Protein 3S30 (pdb70)

B-factor: mean 63.99, std 13.64, range [37.85, 126.85]

Structure (mmCIF, N/CA/C/O backbone):
data_3S30
#
_entry.id   3S30
#
_cell.length_a   146.745
_cell.length_b   146.745
_cell.length_c   91.510
_cell.angle_alpha   90.000
_cell.angle_beta   90.000
_cell.angle_gamma   120.000
#
_symmetry.space_group_name_H-M   'P 65'
#
loop_
_entity.id
_entity.type
_entity.pdbx_description
1 polymer 'Hypothetical glycoside hydrolase'
2 non-polymer 'SODIUM ION'
3 water water
#
loop_
_atom_site.group_PDB
_atom_site.id
_atom_site.type_symbol
_atom_site.label_atom_id
_atom_site.label_alt_id
_atom_site.label_comp_id
_atom_site.label_asym_id
_atom_site.label_entity_id
_atom_site.label_seq_id
_atom_site.pdbx_PDB_ins_code
_atom_site.Cartn_x
_atom_site.Cartn_y
_atom_site.Cartn_z
_atom_site.occupancy
_atom_site.B_iso_or_equiv
_atom_site.auth_seq_id
_atom_site.auth_comp_id
_atom_site.auth_asym_id
_atom_site.auth_atom_id
_atom_site.pdbx_PDB_model_num
ATOM 1 N N . THR A 1 97 ? 4.406 62.000 -6.969 1.00 120.78 125 THR A N 1
ATOM 2 C CA . THR A 1 97 ? 5.260 61.114 -6.125 1.00 114.11 125 THR A CA 1
ATOM 3 C C . THR A 1 97 ? 4.417 60.261 -5.182 1.00 107.59 125 THR A C 1
ATOM 4 O O . THR A 1 97 ? 3.905 60.761 -4.179 1.00 106.23 125 THR A O 1
ATOM 8 N N . LYS A 1 98 ? 4.270 58.980 -5.511 1.00 104.07 126 LYS A N 1
ATOM 9 C CA . LYS A 1 98 ? 3.633 58.017 -4.610 1.00 98.08 126 LYS A CA 1
ATOM 10 C C . LYS A 1 98 ? 4.690 57.128 -3.957 1.00 91.62 126 LYS A C 1
ATOM 11 O O . LYS A 1 98 ? 5.638 56.684 -4.614 1.00 91.02 126 LYS A O 1
ATOM 17 N N . SER A 1 99 ? 4.522 56.884 -2.659 1.00 86.33 127 SER A N 1
ATOM 18 C CA . SER A 1 99 ? 5.388 55.976 -1.922 1.00 80.22 127 SER A CA 1
ATOM 19 C C . SER A 1 99 ? 5.000 54.539 -2.213 1.00 75.76 127 SER A C 1
ATOM 20 O O . SER A 1 99 ? 3.831 54.244 -2.451 1.00 74.42 127 SER A O 1
ATOM 23 N N . ILE A 1 100 ? 5.989 53.650 -2.207 1.00 73.21 128 ILE A N 1
ATOM 24 C CA . ILE A 1 100 ? 5.720 52.215 -2.077 1.00 69.83 128 ILE A CA 1
ATOM 25 C C . ILE A 1 100 ? 5.092 51.954 -0.699 1.00 66.53 128 ILE A C 1
ATOM 26 O O . ILE A 1 100 ? 5.191 52.803 0.196 1.00 66.87 128 ILE A O 1
ATOM 31 N N . PRO A 1 101 ? 4.435 50.795 -0.521 1.00 63.73 129 PRO A N 1
ATOM 32 C CA . PRO A 1 101 ? 3.981 50.448 0.819 1.00 60.88 129 PRO A CA 1
ATOM 33 C C . PRO A 1 101 ? 5.151 50.218 1.764 1.00 58.92 129 PRO A C 1
ATOM 34 O O . PRO A 1 101 ? 6.268 49.923 1.311 1.00 58.13 129 PRO A O 1
ATOM 38 N N . THR A 1 102 ? 4.894 50.373 3.061 1.00 57.63 130 THR A N 1
ATOM 39 C CA . THR A 1 102 ? 5.909 50.136 4.087 1.00 56.44 130 THR A CA 1
ATOM 40 C C . THR A 1 102 ? 5.618 48.904 4.933 1.00 55.32 130 THR A C 1
ATOM 41 O O . THR A 1 102 ? 6.434 48.531 5.786 1.00 56.01 130 THR A O 1
ATOM 45 N N . VAL A 1 103 ? 4.473 48.275 4.677 1.00 55.03 131 VAL A N 1
ATOM 46 C CA . VAL A 1 103 ? 4.050 47.044 5.349 1.00 55.70 131 VAL A CA 1
ATOM 47 C C . VAL A 1 103 ? 4.015 45.938 4.294 1.00 54.82 131 VAL A C 1
ATOM 48 O O . VAL A 1 103 ? 3.425 46.124 3.233 1.00 57.95 131 VAL A O 1
ATOM 52 N N . PHE A 1 104 ? 4.657 44.808 4.571 1.00 53.00 132 PHE A N 1
ATOM 53 C CA . PHE A 1 104 ? 4.799 43.737 3.581 1.00 52.77 132 PHE A CA 1
ATOM 54 C C . PHE A 1 104 ? 4.225 42.440 4.149 1.00 52.85 132 PHE A C 1
ATOM 55 O O . PHE A 1 104 ? 4.638 41.970 5.225 1.00 51.45 132 PHE A O 1
ATOM 63 N N . ASN A 1 105 ? 3.262 41.880 3.413 1.00 52.06 133 ASN A N 1
ATOM 64 C CA . ASN A 1 105 ? 2.470 40.746 3.870 1.00 51.90 133 ASN A CA 1
ATOM 65 C C . ASN A 1 105 ? 2.794 39.432 3.176 1.00 52.22 133 ASN A C 1
ATOM 66 O O . ASN A 1 105 ? 2.471 38.371 3.700 1.00 54.01 133 ASN A O 1
ATOM 71 N N . PHE A 1 106 ? 3.417 39.490 2.003 1.00 52.49 134 PHE A N 1
ATOM 72 C CA . PH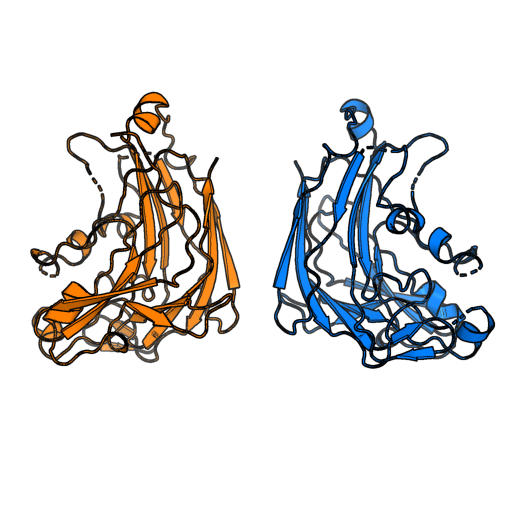E A 1 106 ? 3.776 38.288 1.247 1.00 51.88 134 PHE A CA 1
ATOM 73 C C . PHE A 1 106 ? 2.563 37.425 0.856 1.00 52.41 134 PHE A C 1
ATOM 74 O O . PHE A 1 106 ? 2.662 36.192 0.812 1.00 52.46 134 PHE A O 1
ATOM 82 N N . GLU A 1 107 ? 1.429 38.072 0.572 1.00 53.00 135 GLU A N 1
ATOM 83 C CA . GLU A 1 107 ? 0.176 37.360 0.231 1.00 56.32 135 GLU A CA 1
ATOM 84 C C . GLU A 1 107 ? 0.049 37.061 -1.245 1.00 56.12 135 GLU A C 1
ATOM 85 O O . GLU A 1 107 ? -0.623 36.109 -1.630 1.00 57.70 135 GLU A O 1
ATOM 91 N N . ASN A 1 108 ? 0.662 37.915 -2.057 1.00 56.43 136 ASN A N 1
ATOM 92 C CA . ASN A 1 108 ? 0.351 38.033 -3.464 1.00 56.19 136 ASN A CA 1
ATOM 93 C C . ASN A 1 108 ? 1.513 37.567 -4.320 1.00 55.41 136 ASN A C 1
ATOM 94 O O . ASN A 1 108 ? 2.667 37.924 -4.068 1.00 53.67 136 ASN A O 1
ATOM 99 N N . VAL A 1 109 ? 1.196 36.778 -5.342 1.00 55.67 137 VAL A N 1
ATOM 100 C CA . VAL A 1 109 ? 2.168 36.381 -6.346 1.00 55.56 137 VAL A CA 1
ATOM 101 C C . VAL A 1 109 ? 1.522 36.399 -7.715 1.00 57.48 137 VAL A C 1
ATOM 102 O O . VAL A 1 109 ? 0.301 36.257 -7.839 1.00 59.08 137 VAL A O 1
ATOM 106 N N . LYS A 1 110 ? 2.355 36.607 -8.731 1.00 57.77 138 LYS A N 1
ATOM 107 C CA . LYS A 1 110 ? 1.997 36.325 -10.111 1.00 58.79 138 LYS A CA 1
ATOM 108 C C . LYS A 1 110 ? 2.980 35.292 -10.643 1.00 58.61 138 LYS A C 1
ATOM 109 O O . LYS A 1 110 ? 4.105 35.196 -10.147 1.00 58.82 138 LYS A O 1
ATOM 115 N N . THR A 1 111 ? 2.547 34.508 -11.630 1.00 58.30 139 THR A N 1
ATOM 116 C CA . THR A 1 111 ? 3.356 33.425 -12.192 1.00 56.62 139 THR A CA 1
ATOM 117 C C . THR A 1 111 ? 3.936 33.854 -13.533 1.00 59.83 139 THR A C 1
ATOM 118 O O . THR A 1 111 ? 3.214 34.352 -14.404 1.00 63.13 139 THR A O 1
ATOM 122 N N . VAL A 1 112 ? 5.241 33.642 -13.682 1.00 60.25 140 VAL A N 1
ATOM 123 C CA . VAL A 1 112 ? 6.029 34.147 -14.800 1.00 64.40 140 VAL A CA 1
ATOM 124 C C . VAL A 1 112 ? 6.798 32.997 -15.450 1.00 65.37 140 VAL A C 1
ATOM 125 O O . VAL A 1 112 ? 7.437 32.213 -14.742 1.00 60.43 140 VAL A O 1
ATOM 129 N N . PRO A 1 113 ? 6.740 32.892 -16.800 1.00 59.78 141 PRO A N 1
ATOM 130 C CA . PRO A 1 113 ? 7.465 31.836 -17.513 1.00 61.79 141 PRO A CA 1
ATOM 131 C C . PRO A 1 113 ? 8.886 32.241 -17.872 1.00 61.66 141 PRO A C 1
ATOM 132 O O . PRO A 1 113 ? 9.135 33.413 -18.150 1.00 61.84 141 PRO A O 1
ATOM 136 N N . TYR A 1 114 ? 9.802 31.272 -17.873 1.00 62.09 142 TYR A N 1
ATOM 137 C CA . TYR A 1 114 ? 11.134 31.460 -18.447 1.00 62.02 142 TYR A CA 1
ATOM 138 C C . TYR A 1 114 ? 11.829 30.121 -18.640 1.00 63.74 142 TYR A C 1
ATOM 139 O O . TYR A 1 114 ? 11.776 29.264 -17.757 1.00 64.35 142 TYR A O 1
ATOM 148 N N . ASN A 1 115 ? 12.478 29.954 -19.791 1.00 64.36 143 ASN A N 1
ATOM 149 C CA . ASN A 1 115 ? 13.269 28.775 -20.092 1.00 65.71 143 ASN A CA 1
ATOM 150 C C . ASN A 1 115 ? 12.518 27.479 -19.780 1.00 67.93 143 ASN A C 1
ATOM 151 O O . ASN A 1 115 ? 13.071 26.542 -19.189 1.00 69.64 143 ASN A O 1
ATOM 156 N N . LYS A 1 116 ? 11.247 27.453 -20.167 1.00 69.32 144 LYS A N 1
ATOM 157 C CA . LYS A 1 116 ? 10.364 26.300 -19.967 1.00 71.26 144 LYS A CA 1
ATOM 158 C C . LYS A 1 116 ? 10.092 26.007 -18.479 1.00 67.43 144 LYS A C 1
ATOM 159 O O . LYS A 1 116 ? 9.686 24.907 -18.117 1.00 68.67 144 LYS A O 1
ATOM 165 N N . ASN A 1 117 ? 10.296 27.022 -17.641 1.00 64.49 145 ASN A N 1
ATOM 166 C CA . ASN A 1 117 ? 9.939 26.993 -16.225 1.00 62.13 145 ASN A CA 1
ATOM 167 C C . ASN A 1 117 ? 8.911 28.077 -15.947 1.00 60.54 145 ASN A C 1
ATOM 168 O O . ASN A 1 117 ? 8.733 28.984 -16.760 1.00 60.09 145 ASN A O 1
ATOM 173 N N . GLU A 1 118 ? 8.257 27.973 -14.789 1.00 59.70 146 GLU A N 1
ATOM 174 C CA . GLU A 1 118 ? 7.393 29.023 -14.261 1.00 59.80 146 GLU A CA 1
ATOM 175 C C . GLU A 1 118 ? 7.730 29.291 -12.789 1.00 57.29 146 GLU A C 1
ATOM 176 O O . GLU A 1 118 ? 7.945 28.356 -12.033 1.00 57.00 146 GLU A O 1
ATOM 182 N N . TYR A 1 119 ? 7.772 30.564 -12.390 1.00 55.96 147 TYR A N 1
ATOM 183 C CA . TYR A 1 119 ? 8.078 30.938 -11.001 1.00 53.86 147 TYR A CA 1
ATOM 184 C C . TYR A 1 119 ? 7.222 32.109 -10.505 1.00 53.12 147 TYR A C 1
ATOM 185 O O . TYR A 1 119 ? 6.513 32.737 -11.288 1.00 54.20 147 TYR A O 1
ATOM 194 N N . TYR A 1 120 ? 7.274 32.391 -9.202 1.00 51.52 148 TYR A N 1
ATOM 195 C CA . TYR A 1 120 ? 6.517 33.519 -8.622 1.00 50.15 148 TYR A CA 1
ATOM 196 C C . TYR A 1 120 ? 7.309 34.832 -8.525 1.00 49.52 148 TYR A C 1
ATOM 197 O O . TYR A 1 120 ? 8.500 34.835 -8.203 1.00 48.00 148 TYR A O 1
ATOM 206 N N . VAL A 1 121 ? 6.632 35.940 -8.832 1.00 51.09 149 VAL A N 1
ATOM 207 C CA . VAL A 1 121 ? 7.105 37.283 -8.496 1.00 50.70 149 VAL A CA 1
ATOM 208 C C . VAL A 1 121 ? 6.126 37.800 -7.455 1.00 49.35 149 VAL A C 1
ATOM 209 O O . VAL A 1 121 ? 4.920 37.810 -7.693 1.00 50.50 149 VAL A O 1
ATOM 213 N N . LEU A 1 122 ? 6.636 38.185 -6.290 1.00 47.57 150 LEU A N 1
ATOM 214 C CA . LEU A 1 122 ? 5.790 38.664 -5.210 1.00 47.92 150 LEU A CA 1
ATOM 215 C C . LEU A 1 122 ? 5.627 40.168 -5.368 1.00 49.55 150 LEU A C 1
ATOM 216 O O . LEU A 1 122 ? 6.564 40.862 -5.771 1.00 50.22 150 LEU A O 1
ATOM 221 N N . TYR A 1 123 ? 4.433 40.662 -5.052 1.00 50.04 151 TYR A N 1
ATOM 222 C CA . TYR A 1 123 ? 4.176 42.090 -5.053 1.00 50.95 151 TYR A CA 1
ATOM 223 C C . TYR A 1 123 ? 3.295 42.524 -3.878 1.00 51.75 151 TYR A C 1
ATOM 224 O O . TYR A 1 123 ? 2.582 41.719 -3.294 1.00 50.70 151 TYR A O 1
ATOM 233 N N . GLU A 1 124 ? 3.354 43.810 -3.556 1.00 54.19 152 GLU A N 1
ATOM 234 C CA . GLU A 1 124 ? 2.536 44.405 -2.494 1.00 55.93 152 GLU A CA 1
ATOM 235 C C . GLU A 1 124 ? 1.858 45.665 -3.029 1.00 56.96 152 GLU A C 1
ATOM 236 O O . GLU A 1 124 ? 2.534 46.617 -3.420 1.00 56.72 152 GLU A O 1
ATOM 242 N N . ALA A 1 125 ? 0.527 45.661 -3.044 1.00 58.69 153 ALA A N 1
ATOM 243 C CA . ALA A 1 125 ? -0.271 46.806 -3.500 1.00 60.53 153 ALA A CA 1
ATOM 244 C C . ALA A 1 125 ? -1.144 47.313 -2.360 1.00 63.68 153 ALA A C 1
ATOM 245 O O . ALA A 1 125 ? -1.788 46.519 -1.674 1.00 65.03 153 ALA A O 1
ATOM 247 N N . ALA A 1 126 ? -1.164 48.629 -2.158 1.00 66.86 154 ALA A N 1
ATOM 248 C CA . ALA A 1 126 ? -2.091 49.257 -1.212 1.00 70.43 154 ALA A CA 1
ATOM 249 C C . ALA A 1 126 ? -2.683 50.525 -1.813 1.00 73.64 154 ALA A C 1
ATOM 250 O O . ALA A 1 126 ? -2.055 51.177 -2.660 1.00 72.36 154 ALA A O 1
ATOM 252 N N . SER A 1 127 ? -3.895 50.862 -1.368 1.00 77.02 155 SER A N 1
ATOM 253 C CA . SER A 1 127 ? -4.631 52.017 -1.890 1.00 80.16 155 SER A CA 1
ATOM 254 C C . SER A 1 127 ? -3.873 53.305 -1.590 1.00 79.92 155 SER A C 1
ATOM 255 O O . SER A 1 127 ? -3.563 53.589 -0.432 1.00 78.48 155 SER A O 1
ATOM 258 N N . GLY A 1 128 ? -3.565 54.058 -2.643 1.00 80.13 156 GLY A N 1
ATOM 259 C CA . GLY A 1 128 ? -2.842 55.320 -2.523 1.00 82.62 156 GLY A CA 1
ATOM 260 C C . GLY A 1 128 ? -1.339 55.159 -2.475 1.00 81.31 156 GLY A C 1
ATOM 261 O O . GLY A 1 128 ? -0.629 56.096 -2.105 1.00 84.33 156 GLY A O 1
ATOM 262 N N . TYR A 1 129 ? -0.859 53.970 -2.847 1.00 77.74 157 TYR A N 1
ATOM 263 C CA . TYR A 1 129 ? 0.561 53.653 -2.870 1.00 75.05 157 TYR A CA 1
ATOM 264 C C . TYR A 1 129 ? 0.918 53.049 -4.229 1.00 71.83 157 TYR A C 1
ATOM 265 O O . TYR A 1 129 ? 0.070 52.449 -4.885 1.00 71.07 157 TYR A O 1
ATOM 274 N N . SER A 1 130 ? 2.168 53.211 -4.652 1.00 69.79 158 SER A N 1
ATOM 275 C CA . SER A 1 130 ? 2.660 52.539 -5.856 1.00 67.85 158 SER A CA 1
ATOM 276 C C . SER A 1 130 ? 3.010 51.095 -5.522 1.00 64.12 158 SER A C 1
ATOM 277 O O . SER A 1 130 ? 3.663 50.816 -4.523 1.00 62.71 158 SER A O 1
ATOM 280 N N . THR A 1 131 ? 2.587 50.173 -6.374 1.00 63.10 159 THR A N 1
ATOM 281 C CA . THR A 1 131 ? 2.797 48.762 -6.112 1.00 59.29 159 THR A CA 1
ATOM 282 C C . THR A 1 131 ? 4.285 48.431 -6.096 1.00 58.83 159 THR A C 1
ATOM 283 O O . THR A 1 131 ? 5.020 48.757 -7.045 1.00 60.53 159 THR A O 1
ATOM 287 N N . LEU A 1 132 ? 4.716 47.800 -5.007 1.00 56.49 160 LEU A N 1
ATOM 288 C CA . LEU A 1 132 ? 6.042 47.209 -4.917 1.00 56.11 160 LEU A CA 1
ATOM 289 C C . LEU A 1 132 ? 6.021 45.838 -5.570 1.00 54.99 160 LEU A C 1
ATOM 290 O O . LEU A 1 132 ? 5.276 44.963 -5.157 1.00 56.38 160 LEU A O 1
ATOM 295 N N . THR A 1 133 ? 6.826 45.661 -6.607 1.00 56.09 161 THR A N 1
ATOM 296 C CA . THR A 1 133 ? 7.079 44.344 -7.168 1.00 53.76 161 THR A CA 1
ATOM 297 C C . THR A 1 133 ? 8.467 43.906 -6.701 1.00 53.55 161 THR A C 1
ATOM 298 O O . THR A 1 133 ? 9.471 44.468 -7.140 1.00 53.89 161 THR A O 1
ATOM 302 N N . TRP A 1 134 ? 8.505 42.933 -5.790 1.00 52.10 162 TRP A N 1
ATOM 303 C CA . TRP A 1 134 ? 9.762 42.365 -5.301 1.00 52.06 162 TRP A CA 1
ATOM 304 C C . TRP A 1 134 ? 10.546 41.681 -6.428 1.00 52.08 162 TRP A C 1
ATOM 305 O O . TRP A 1 134 ? 9.974 41.210 -7.402 1.00 52.51 162 TRP A O 1
ATOM 316 N N . SER A 1 135 ? 11.859 41.631 -6.258 1.00 52.36 163 SER A N 1
ATOM 317 C CA . SER A 1 135 ? 12.744 40.835 -7.075 1.00 52.13 163 SER A CA 1
ATOM 318 C C . SER A 1 135 ? 13.392 39.713 -6.232 1.00 51.96 163 SER A C 1
ATOM 319 O O . SER A 1 135 ? 13.253 39.656 -4.997 1.00 49.87 163 SER A O 1
ATOM 322 N N . SER A 1 136 ? 14.081 38.820 -6.934 1.00 50.76 164 SER A N 1
ATOM 323 C CA . SER A 1 136 ? 14.754 37.671 -6.355 1.00 48.59 164 SER A CA 1
ATOM 324 C C . SER A 1 136 ? 15.636 37.091 -7.460 1.00 49.72 164 SER A C 1
ATOM 325 O O . SER A 1 136 ? 15.617 37.585 -8.584 1.00 51.60 164 SER A O 1
ATOM 328 N N . GLY A 1 137 ? 16.370 36.023 -7.160 1.00 48.73 165 GLY A N 1
ATOM 329 C CA . GLY A 1 137 ? 17.188 35.378 -8.169 1.00 50.28 165 GLY A CA 1
ATOM 330 C C . GLY A 1 137 ? 16.476 34.274 -8.931 1.00 49.78 165 GLY A C 1
ATOM 331 O O . GLY A 1 137 ? 17.136 33.414 -9.491 1.00 48.82 165 GLY A O 1
ATOM 332 N N . ASN A 1 138 ? 15.140 34.292 -8.945 1.00 50.06 166 ASN A N 1
ATOM 333 C CA . ASN A 1 138 ? 14.355 33.188 -9.517 1.00 50.14 166 ASN A CA 1
ATOM 334 C C . ASN A 1 138 ? 14.599 33.027 -11.008 1.00 51.34 166 ASN A C 1
ATOM 335 O O . ASN A 1 138 ? 14.651 31.906 -11.491 1.00 51.31 166 ASN A O 1
ATOM 340 N N . GLN A 1 139 ? 14.752 34.138 -11.731 1.00 52.06 167 GLN A N 1
ATOM 341 C CA . GLN A 1 139 ? 15.028 34.078 -13.170 1.00 53.21 167 GLN A CA 1
ATOM 342 C C . GLN A 1 139 ? 16.403 33.440 -13.426 1.00 53.99 167 GLN A C 1
ATOM 343 O O . GLN A 1 139 ? 16.590 32.731 -14.422 1.00 55.59 167 GLN A O 1
ATOM 349 N N . GLY A 1 140 ? 17.355 33.694 -12.532 1.00 51.40 168 GLY A N 1
ATOM 350 C CA . GLY A 1 140 ? 18.666 33.069 -12.619 1.00 51.82 168 GLY A CA 1
ATOM 351 C C . GLY A 1 140 ? 18.575 31.558 -12.455 1.00 51.97 168 GLY A C 1
ATOM 352 O O . GLY A 1 140 ? 19.277 30.803 -13.135 1.00 51.34 168 GLY A O 1
ATOM 353 N N . PHE A 1 141 ? 17.695 31.126 -11.559 1.00 50.95 169 PHE A N 1
ATOM 354 C CA . PHE A 1 141 ? 17.495 29.708 -11.290 1.00 53.75 169 PHE A CA 1
ATOM 355 C C . PHE A 1 141 ? 16.829 29.024 -12.496 1.00 56.32 169 PHE A C 1
ATOM 356 O O . PHE A 1 141 ? 17.133 27.868 -12.822 1.00 58.47 169 PHE A O 1
ATOM 364 N N . ALA A 1 142 ? 15.946 29.764 -13.162 1.00 56.30 170 ALA A N 1
ATOM 365 C CA . ALA A 1 142 ? 15.307 29.319 -14.401 1.00 58.12 170 ALA A CA 1
ATOM 366 C C . ALA A 1 142 ? 16.293 28.917 -15.529 1.00 59.16 170 ALA A C 1
ATOM 367 O O . ALA A 1 142 ? 15.954 28.090 -16.384 1.00 60.12 170 ALA A O 1
ATOM 369 N N . LEU A 1 143 ? 17.494 29.499 -15.535 1.00 59.15 171 LEU A N 1
ATOM 370 C CA . LEU A 1 143 ? 18.535 29.132 -16.521 1.00 62.09 171 LEU A CA 1
ATOM 371 C C . LEU A 1 143 ? 19.172 27.760 -16.291 1.00 63.57 171 LEU A C 1
ATOM 372 O O . LEU A 1 143 ? 19.676 27.170 -17.242 1.00 66.71 171 LEU A O 1
ATOM 377 N N . THR A 1 144 ? 19.151 27.265 -15.047 1.00 62.79 172 THR A N 1
ATOM 378 C CA . THR A 1 144 ? 19.903 26.065 -14.657 1.00 65.56 172 THR A CA 1
ATOM 379 C C . THR A 1 144 ? 19.177 24.759 -14.956 1.00 69.13 172 THR A C 1
ATOM 380 O O . THR A 1 144 ? 19.768 23.688 -14.815 1.00 72.85 172 THR A O 1
ATOM 384 N N . GLY A 1 145 ? 17.907 24.834 -15.343 1.00 68.92 173 GLY A N 1
ATOM 385 C CA . GLY A 1 145 ? 17.143 23.636 -15.655 1.00 71.52 173 GLY A CA 1
ATOM 386 C C . GLY A 1 145 ? 15.801 23.933 -16.294 1.00 72.92 173 GLY A C 1
ATOM 387 O O . GLY A 1 145 ? 15.431 25.088 -16.455 1.00 70.83 173 GLY A O 1
ATOM 388 N N . SER A 1 146 ? 15.079 22.876 -16.662 1.00 76.75 174 SER A N 1
ATOM 389 C CA . SER A 1 146 ? 13.716 22.993 -17.182 1.00 78.98 174 SER A CA 1
ATOM 390 C C . SER A 1 146 ? 12.748 22.119 -16.381 1.00 78.27 174 SER A C 1
ATOM 391 O O . SER A 1 146 ? 13.170 21.234 -15.639 1.00 78.38 174 SER A O 1
ATOM 394 N N . GLY A 1 147 ? 11.453 22.391 -16.525 1.00 77.64 175 GLY A N 1
ATOM 395 C CA . GLY A 1 147 ? 10.414 21.655 -15.797 1.00 77.74 175 GLY A CA 1
ATOM 396 C C . GLY A 1 147 ? 10.257 22.015 -14.319 1.00 73.64 175 GLY A C 1
ATOM 397 O O . GLY A 1 147 ? 9.698 21.234 -13.551 1.00 74.62 175 GLY A O 1
ATOM 398 N N . TYR A 1 148 ? 10.738 23.185 -13.909 1.00 69.31 176 TYR A N 1
ATOM 399 C CA . TYR A 1 148 ? 10.510 23.658 -12.541 1.00 66.88 176 TYR A CA 1
ATOM 400 C C . TYR A 1 148 ? 9.133 24.298 -12.440 1.00 66.23 176 TYR A C 1
ATOM 401 O O . TYR A 1 148 ? 8.706 25.018 -13.350 1.00 67.89 176 TYR A O 1
ATOM 410 N N . THR A 1 149 ? 8.441 24.046 -11.336 1.00 64.99 177 THR A N 1
ATOM 411 C CA . THR A 1 149 ? 7.194 24.753 -11.027 1.00 63.92 177 THR A CA 1
ATOM 412 C C . THR A 1 149 ? 7.511 25.783 -9.942 1.00 59.77 177 THR A C 1
ATOM 413 O O . THR A 1 149 ? 8.570 25.711 -9.327 1.00 57.66 177 THR A O 1
ATOM 417 N N . PRO A 1 150 ? 6.603 26.745 -9.705 1.00 58.32 178 PRO A N 1
ATOM 418 C CA . PRO A 1 150 ? 6.884 27.819 -8.731 1.00 55.81 178 PRO A CA 1
ATOM 419 C C . PRO A 1 150 ? 7.419 27.373 -7.361 1.00 54.21 178 PRO A C 1
ATOM 420 O O . PRO A 1 150 ? 8.282 28.016 -6.800 1.00 55.37 178 PRO A O 1
ATOM 424 N N . ASN A 1 151 ? 6.917 26.275 -6.837 1.00 56.48 179 ASN A N 1
ATOM 425 C CA . ASN A 1 151 ? 7.348 25.776 -5.540 1.00 56.85 179 ASN A CA 1
ATOM 426 C C . ASN A 1 151 ? 8.703 25.034 -5.531 1.00 56.74 179 ASN A C 1
ATOM 427 O O . ASN A 1 151 ? 9.248 24.737 -4.464 1.00 55.45 179 ASN A O 1
ATOM 432 N N . ASP A 1 152 ? 9.272 24.796 -6.708 1.00 56.45 180 ASP A N 1
ATOM 433 C CA . ASP A 1 152 ? 10.650 24.317 -6.797 1.00 56.26 180 ASP A CA 1
ATOM 434 C C . ASP A 1 152 ? 11.662 25.441 -6.682 1.00 52.85 180 ASP A C 1
ATOM 435 O O . ASP A 1 152 ? 12.830 25.169 -6.458 1.00 53.64 180 ASP A O 1
ATOM 440 N N . PHE A 1 153 ? 11.239 26.692 -6.856 1.00 50.68 181 PHE A N 1
ATOM 441 C CA . PHE A 1 153 ? 12.203 27.814 -6.885 1.00 51.33 181 PHE A CA 1
ATOM 442 C C . PHE A 1 153 ? 12.771 28.199 -5.519 1.00 49.94 181 PHE A C 1
ATOM 443 O O . PHE A 1 153 ? 12.208 27.841 -4.481 1.00 52.39 181 PHE A O 1
ATOM 451 N N . PRO A 1 154 ? 13.916 28.897 -5.514 1.00 49.61 182 PRO A N 1
ATOM 452 C CA . PRO A 1 154 ? 14.476 29.318 -4.226 1.00 48.87 182 PRO A CA 1
ATOM 453 C C . PRO A 1 154 ? 13.577 30.301 -3.479 1.00 48.54 182 PRO A C 1
ATOM 454 O O . PRO A 1 154 ? 13.554 30.323 -2.230 1.00 49.06 182 PRO A O 1
ATOM 458 N N . THR A 1 155 ? 12.815 31.074 -4.243 1.00 47.96 183 THR A N 1
ATOM 459 C CA . THR A 1 155 ? 11.930 32.090 -3.703 1.00 47.77 183 THR A CA 1
ATOM 460 C C . THR A 1 155 ? 10.479 31.844 -4.107 1.00 48.98 183 THR A C 1
ATOM 461 O O . THR A 1 155 ? 10.145 31.795 -5.294 1.00 49.86 183 THR A O 1
ATOM 465 N N . SER A 1 156 ? 9.632 31.704 -3.092 1.00 49.80 184 SER A N 1
ATOM 466 C CA . SER A 1 156 ? 8.214 31.409 -3.248 1.00 50.69 184 SER A CA 1
ATOM 467 C C . SER A 1 156 ? 7.477 31.919 -2.016 1.00 50.89 184 SER A C 1
ATOM 468 O O . SER A 1 156 ? 8.041 32.702 -1.230 1.00 49.93 184 SER A O 1
ATOM 471 N N . ILE A 1 157 ? 6.219 31.503 -1.872 1.00 51.27 185 ILE A N 1
ATOM 472 C CA . ILE A 1 157 ? 5.433 31.768 -0.662 1.00 52.05 185 ILE A CA 1
ATOM 473 C C . ILE A 1 157 ? 4.871 30.466 -0.102 1.00 53.60 185 ILE A C 1
ATOM 474 O O . ILE A 1 157 ? 4.723 29.475 -0.814 1.00 54.00 185 ILE A O 1
ATOM 479 N N . SER A 1 158 ? 4.546 30.495 1.182 1.00 55.55 186 SER A N 1
ATOM 480 C CA . SER A 1 158 ? 3.942 29.362 1.873 1.00 56.20 186 SER A CA 1
ATOM 481 C C . SER A 1 158 ? 2.606 29.803 2.433 1.00 56.74 186 SER A C 1
ATOM 482 O O . SER A 1 158 ? 2.484 30.942 2.861 1.00 57.09 186 SER A O 1
ATOM 485 N N . PRO A 1 159 ? 1.607 28.898 2.460 1.00 58.51 187 PRO A N 1
ATOM 486 C CA . PRO A 1 159 ? 0.349 29.193 3.163 1.00 59.86 187 PRO A CA 1
ATOM 487 C C . PRO A 1 159 ? 0.431 29.126 4.701 1.00 60.10 187 PRO A C 1
ATOM 488 O O . PRO A 1 159 ? -0.548 29.445 5.380 1.00 59.63 187 PRO A O 1
ATOM 492 N N . ASN A 1 160 ? 1.574 28.710 5.242 1.00 60.43 188 ASN A N 1
ATOM 493 C CA . ASN A 1 160 ? 1.718 28.499 6.691 1.00 62.97 188 ASN A CA 1
ATOM 494 C C . ASN A 1 160 ? 2.359 29.697 7.391 1.00 63.14 188 ASN A C 1
ATOM 495 O O . ASN A 1 160 ? 3.285 29.549 8.199 1.00 62.52 188 ASN A O 1
ATOM 500 N N . GLY A 1 161 ? 1.844 30.882 7.067 1.00 63.37 189 GLY A N 1
ATOM 501 C CA . GLY A 1 161 ? 2.367 32.131 7.587 1.00 62.77 189 GLY A CA 1
ATOM 502 C C . GLY A 1 161 ? 1.786 32.427 8.942 1.00 63.91 189 GLY A C 1
ATOM 503 O O . GLY A 1 161 ? 0.954 31.680 9.433 1.00 65.56 189 GLY A O 1
ATOM 504 N N . ARG A 1 162 ? 2.235 33.521 9.546 1.00 64.94 190 ARG A N 1
ATOM 505 C CA . ARG A 1 162 ? 1.775 33.927 10.869 1.00 68.09 190 ARG A CA 1
ATOM 506 C C . ARG A 1 162 ? 0.369 34.505 10.812 1.00 71.00 190 ARG A C 1
ATOM 507 O O . ARG A 1 162 ? -0.440 34.254 11.702 1.00 73.91 190 ARG A O 1
ATOM 515 N N . THR A 1 163 ? 0.077 35.262 9.757 1.00 72.57 191 THR A N 1
ATOM 516 C CA . THR A 1 163 ? -1.247 35.875 9.573 1.00 74.47 191 THR A CA 1
ATOM 517 C C . THR A 1 163 ? -2.039 35.185 8.438 1.00 74.65 191 THR A C 1
ATOM 518 O O . THR A 1 163 ? -3.198 34.788 8.641 1.00 77.11 191 THR A O 1
ATOM 522 N N . GLY A 1 164 ? -1.402 35.041 7.269 1.00 70.00 192 GLY A N 1
ATOM 523 C CA . GLY A 1 164 ? -1.953 34.290 6.121 1.00 66.61 192 GLY A CA 1
ATOM 524 C C . GLY A 1 164 ? -0.848 33.502 5.421 1.00 63.15 192 GLY A C 1
ATOM 525 O O . GLY A 1 164 ? -0.280 32.584 6.011 1.00 62.87 192 GLY A O 1
ATOM 526 N N . ASN A 1 165 ? -0.531 33.851 4.173 1.00 59.71 193 ASN A N 1
ATOM 527 C CA . ASN A 1 165 ? 0.666 33.323 3.506 1.00 57.31 193 ASN A CA 1
ATOM 528 C C . ASN A 1 165 ? 1.906 34.053 4.011 1.00 55.74 193 ASN A C 1
ATOM 529 O O . ASN A 1 165 ? 1.809 35.177 4.527 1.00 54.92 193 ASN A O 1
ATOM 534 N N . CYS A 1 166 ? 3.074 33.428 3.841 1.00 54.21 194 CYS A N 1
ATOM 535 C CA . CYS A 1 166 ? 4.356 34.058 4.201 1.00 52.45 194 CYS A CA 1
ATOM 536 C C . CYS A 1 166 ? 5.403 33.867 3.112 1.00 49.70 194 CYS A C 1
ATOM 537 O O . CYS A 1 166 ? 5.225 33.074 2.193 1.00 50.10 194 CYS A O 1
ATOM 540 N N . LEU A 1 167 ? 6.491 34.610 3.213 1.00 48.53 195 LEU A N 1
ATOM 541 C CA . LEU A 1 167 ? 7.660 34.373 2.376 1.00 47.99 195 LEU A CA 1
ATOM 542 C C . LEU A 1 167 ? 8.314 33.018 2.713 1.00 48.88 195 LEU A C 1
ATOM 543 O O . LEU A 1 167 ? 8.438 32.646 3.883 1.00 48.59 195 LEU A O 1
ATOM 548 N N . GLN A 1 168 ? 8.705 32.287 1.669 1.00 48.58 196 GLN A N 1
ATOM 549 C CA . GLN A 1 168 ? 9.416 31.023 1.800 1.00 48.82 196 GLN A CA 1
ATOM 550 C C . GLN A 1 168 ? 10.698 31.111 0.975 1.00 49.01 196 GLN A C 1
ATOM 551 O O . GLN A 1 168 ? 10.661 31.070 -0.254 1.00 48.78 196 GLN A O 1
ATOM 557 N N . LEU A 1 169 ? 11.826 31.261 1.659 1.00 48.28 197 LEU A N 1
ATOM 558 C CA . LEU A 1 169 ? 13.113 31.249 1.000 1.00 49.60 197 LEU A CA 1
ATOM 559 C C . LEU A 1 169 ? 13.784 29.895 1.283 1.00 50.23 197 LEU A C 1
ATOM 560 O O . LEU A 1 169 ? 14.036 29.539 2.444 1.00 49.64 197 LEU A O 1
ATOM 565 N N . ILE A 1 170 ? 14.026 29.131 0.218 1.00 49.54 198 ILE A N 1
ATOM 566 C CA . ILE A 1 170 ? 14.717 27.846 0.325 1.00 50.35 198 ILE A CA 1
ATOM 567 C C . ILE A 1 170 ? 15.924 27.834 -0.634 1.00 50.69 198 ILE A C 1
ATOM 568 O O . ILE A 1 170 ? 15.757 27.836 -1.851 1.00 48.67 198 ILE A O 1
ATOM 573 N N . THR A 1 171 ? 17.135 27.868 -0.067 1.00 50.26 199 THR A N 1
ATOM 574 C CA . THR A 1 171 ? 18.360 27.673 -0.835 1.00 49.65 199 THR A CA 1
ATOM 575 C C . THR A 1 171 ? 18.303 26.346 -1.606 1.00 48.71 199 THR A C 1
ATOM 576 O O . THR A 1 171 ? 17.989 25.304 -1.043 1.00 47.81 199 THR A O 1
ATOM 580 N N . ARG A 1 172 ? 18.585 26.404 -2.905 1.00 49.42 200 ARG A N 1
ATOM 581 C CA . ARG A 1 172 ? 18.412 25.250 -3.792 1.00 51.40 200 ARG A CA 1
ATOM 582 C C . ARG A 1 172 ? 19.725 24.811 -4.403 1.00 52.81 200 ARG A C 1
ATOM 583 O O . ARG A 1 172 ? 20.589 25.625 -4.716 1.00 48.88 200 ARG A O 1
ATOM 591 N N . LYS A 1 173 ? 19.851 23.502 -4.584 1.00 57.08 201 LYS A N 1
ATOM 592 C CA . LYS A 1 173 ? 20.850 22.947 -5.488 1.00 59.15 201 LYS A CA 1
ATOM 593 C C . LYS A 1 173 ? 20.383 23.261 -6.914 1.00 58.53 201 LYS A C 1
ATOM 594 O O . LYS A 1 173 ? 19.196 23.131 -7.227 1.00 56.66 201 LYS A O 1
ATOM 600 N N . THR A 1 174 ? 21.303 23.709 -7.764 1.00 58.12 202 THR A N 1
ATOM 601 C CA . THR A 1 174 ? 20.970 23.989 -9.159 1.00 57.52 202 THR A CA 1
ATOM 602 C C . THR A 1 174 ? 20.907 22.715 -10.003 1.00 60.20 202 THR A C 1
ATOM 603 O O . THR A 1 174 ? 21.395 21.652 -9.598 1.00 61.40 202 THR A O 1
ATOM 607 N N . GLY A 1 175 ? 20.278 22.841 -11.168 1.00 73.09 203 GLY A N 1
ATOM 608 C CA . GLY A 1 175 ? 20.198 21.764 -12.145 1.00 77.88 203 GLY A CA 1
ATOM 609 C C . GLY A 1 175 ? 21.522 21.603 -12.857 1.00 75.44 203 GLY A C 1
ATOM 610 O O . GLY A 1 175 ? 22.335 22.521 -12.866 1.00 69.12 203 GLY A O 1
ATOM 611 N N . SER A 1 176 ? 21.720 20.427 -13.455 1.00 82.40 204 SER A N 1
ATOM 612 C CA . SER A 1 176 ? 22.969 20.032 -14.129 1.00 82.24 204 SER A CA 1
ATOM 613 C C . SER A 1 176 ? 23.880 21.174 -14.564 1.00 75.51 204 SER A C 1
ATOM 614 O O . SER A 1 176 ? 25.075 21.185 -14.260 1.00 74.50 204 SER A O 1
ATOM 617 N N . LEU A 1 177 ? 23.317 22.128 -15.289 1.00 73.76 205 LEU A N 1
ATOM 618 C CA . LEU A 1 177 ? 24.123 23.187 -15.882 1.00 72.38 205 LEU A CA 1
ATOM 619 C C . LEU A 1 177 ? 24.723 24.140 -14.852 1.00 68.58 205 LEU A C 1
ATOM 620 O O . LEU A 1 177 ? 25.826 24.634 -15.049 1.00 69.45 205 LEU A O 1
ATOM 625 N N . GLY A 1 178 ? 24.001 24.392 -13.765 1.00 67.81 206 GLY A N 1
ATOM 626 C CA . GLY A 1 178 ? 24.443 25.321 -12.724 1.00 65.81 206 GLY A CA 1
ATOM 627 C C . GLY A 1 178 ? 25.853 25.074 -12.216 1.00 65.94 206 GLY A C 1
ATOM 628 O O . GLY A 1 178 ? 26.655 25.998 -12.165 1.00 67.18 206 GLY A O 1
ATOM 629 N N . THR A 1 179 ? 26.150 23.832 -11.837 1.00 67.02 207 THR A N 1
ATOM 630 C CA . THR A 1 179 ? 27.490 23.445 -11.381 1.00 69.00 207 THR A CA 1
ATOM 631 C C . THR A 1 179 ? 28.555 23.803 -12.409 1.00 69.02 207 THR A C 1
ATOM 632 O O . THR A 1 179 ? 29.537 24.473 -12.106 1.00 69.41 207 THR A O 1
ATOM 636 N N . LEU A 1 180 ? 28.327 23.366 -13.640 1.00 69.93 208 LEU A N 1
ATOM 637 C CA . LEU A 1 180 ? 29.298 23.528 -14.716 1.00 72.20 208 LEU A CA 1
ATOM 638 C C . LEU A 1 180 ? 29.614 24.988 -15.041 1.00 74.17 208 LEU A C 1
ATOM 639 O O . LEU A 1 180 ? 30.716 25.293 -15.516 1.00 78.12 208 LEU A O 1
ATOM 644 N N . VAL A 1 181 ? 28.672 25.888 -14.763 1.00 73.42 209 VAL A N 1
ATOM 645 C CA . VAL A 1 181 ? 28.930 27.333 -14.893 1.00 78.14 209 VAL A CA 1
ATOM 646 C C . VAL A 1 181 ? 29.276 28.001 -13.545 1.00 80.09 209 VAL A C 1
ATOM 647 O O . VAL A 1 181 ? 29.244 29.230 -13.420 1.00 84.62 209 VAL A O 1
ATOM 651 N N . GLY A 1 182 ? 29.650 27.191 -12.555 1.00 77.71 210 GLY A N 1
ATOM 652 C CA . GLY A 1 182 ? 30.054 27.703 -11.250 1.00 80.58 210 GLY A CA 1
ATOM 653 C C . GLY A 1 182 ? 28.911 28.247 -10.408 1.00 78.30 210 GLY A C 1
ATOM 654 O O . GLY A 1 182 ? 29.135 29.061 -9.516 1.00 83.75 210 GLY A O 1
ATOM 663 N N . PRO A 1 184 ? 26.692 26.296 -8.305 1.00 65.96 212 PRO A N 1
ATOM 664 C CA . PRO A 1 184 ? 26.233 25.034 -7.706 1.00 63.76 212 PRO A CA 1
ATOM 665 C C . PRO A 1 184 ? 24.969 25.166 -6.844 1.00 62.59 212 PRO A C 1
ATOM 666 O O . PRO A 1 184 ? 24.182 24.235 -6.766 1.00 64.06 212 PRO A O 1
ATOM 670 N N . ILE A 1 185 ? 24.768 26.307 -6.207 1.00 57.06 213 ILE A N 1
ATOM 671 C CA . ILE A 1 185 ? 23.531 26.540 -5.450 1.00 55.76 213 ILE A CA 1
ATOM 672 C C . ILE A 1 185 ? 22.905 27.866 -5.860 1.00 55.85 213 ILE A C 1
ATOM 673 O O . ILE A 1 185 ? 23.507 28.630 -6.612 1.00 58.67 213 ILE A O 1
ATOM 678 N N . ALA A 1 186 ? 21.697 28.120 -5.372 1.00 54.01 214 ALA A N 1
ATOM 679 C CA . ALA A 1 186 ? 21.055 29.424 -5.519 1.00 54.15 214 ALA A CA 1
ATOM 680 C C . ALA A 1 186 ? 20.313 29.768 -4.230 1.00 53.11 214 ALA A C 1
ATOM 681 O O . ALA A 1 186 ? 19.378 29.063 -3.825 1.00 50.53 214 ALA A O 1
ATOM 683 N N . ALA A 1 187 ? 20.749 30.847 -3.586 1.00 52.97 215 ALA A N 1
ATOM 684 C CA . ALA A 1 187 ? 20.181 31.265 -2.304 1.00 51.91 215 ALA A CA 1
ATOM 685 C C . ALA A 1 187 ? 18.719 31.674 -2.441 1.00 51.89 215 ALA A C 1
ATOM 686 O O . ALA A 1 187 ? 18.337 32.345 -3.416 1.00 50.48 215 ALA A O 1
ATOM 688 N N . GLY A 1 188 ? 17.910 31.259 -1.461 1.00 52.12 216 GLY A N 1
ATOM 689 C CA . GLY A 1 188 ? 16.536 31.721 -1.331 1.00 49.59 216 GLY A CA 1
ATOM 690 C C . GLY A 1 188 ? 16.617 33.168 -0.899 1.00 49.26 216 GLY A C 1
ATOM 691 O O . GLY A 1 188 ? 17.046 33.450 0.216 1.00 47.40 216 GLY A O 1
ATOM 692 N N . ASN A 1 189 ? 16.248 34.086 -1.800 1.00 49.00 217 ASN A N 1
ATOM 693 C CA . ASN A 1 189 ? 16.338 35.500 -1.508 1.00 47.76 217 ASN A CA 1
ATOM 694 C C . ASN A 1 189 ? 15.146 36.323 -1.975 1.00 48.43 217 ASN A C 1
ATOM 695 O O . ASN A 1 189 ? 14.313 35.877 -2.759 1.00 48.74 217 ASN A O 1
ATOM 700 N N . LEU A 1 190 ? 15.070 37.540 -1.455 1.00 47.62 218 LEU A N 1
ATOM 701 C CA . LEU A 1 190 ? 14.070 38.489 -1.885 1.00 46.56 218 LEU A CA 1
ATOM 702 C C . LEU A 1 190 ? 14.682 39.845 -1.647 1.00 47.34 218 LEU A C 1
ATOM 703 O O . LEU A 1 190 ? 15.324 40.060 -0.630 1.00 49.85 218 LEU A O 1
ATOM 708 N N . PHE A 1 191 ? 14.502 40.762 -2.576 1.00 47.65 219 PHE A N 1
ATOM 709 C CA . PHE A 1 191 ? 14.970 42.103 -2.350 1.00 48.95 219 PHE A CA 1
ATOM 710 C C . PHE A 1 191 ? 14.199 43.160 -3.148 1.00 49.97 219 PHE A C 1
ATOM 711 O O . PHE A 1 191 ? 13.497 42.849 -4.127 1.00 48.47 219 PHE A O 1
ATOM 719 N N . ILE A 1 192 ? 14.332 44.404 -2.694 1.00 49.67 220 ILE A N 1
ATOM 720 C CA . ILE A 1 192 ? 13.815 45.548 -3.418 1.00 51.47 220 ILE A CA 1
ATOM 721 C C . ILE A 1 192 ? 14.876 46.028 -4.431 1.00 52.16 220 ILE A C 1
ATOM 722 O O . ILE A 1 192 ? 16.008 46.342 -4.059 1.00 52.54 220 ILE A O 1
ATOM 727 N N . GLY A 1 193 ? 14.487 46.090 -5.702 1.00 52.07 221 GLY A N 1
ATOM 728 C CA . GLY A 1 193 ? 15.372 46.506 -6.784 1.00 53.32 221 GLY A CA 1
ATOM 729 C C . GLY A 1 193 ? 15.075 45.693 -8.029 1.00 55.30 221 GLY A C 1
ATOM 730 O O . GLY A 1 193 ? 13.918 45.610 -8.455 1.00 55.48 221 GLY A O 1
ATOM 731 N N . SER A 1 194 ? 16.100 45.071 -8.606 1.00 56.56 222 SER A N 1
ATOM 732 C CA . SER A 1 194 ? 15.900 44.244 -9.796 1.00 58.29 222 SER A CA 1
ATOM 733 C C . SER A 1 194 ? 17.017 43.216 -10.033 1.00 58.77 222 SER A C 1
ATOM 734 O O . SER A 1 194 ? 18.132 43.356 -9.500 1.00 59.43 222 SER A O 1
ATOM 737 N N . PHE A 1 195 ? 16.695 42.200 -10.841 1.00 57.66 223 PHE A N 1
ATOM 738 C CA . PHE A 1 195 ? 17.616 41.123 -11.174 1.00 58.49 223 PHE A CA 1
ATOM 739 C C . PHE A 1 195 ? 18.003 41.169 -12.647 1.00 60.72 223 PHE A C 1
ATOM 740 O O . PHE A 1 195 ? 17.174 40.935 -13.527 1.00 63.57 223 PHE A O 1
ATOM 748 N N . ASP A 1 196 ? 19.275 41.448 -12.903 1.00 60.78 224 ASP A N 1
ATOM 749 C CA . ASP A 1 196 ? 19.807 41.503 -14.254 1.00 62.89 224 ASP A CA 1
ATOM 750 C C . ASP A 1 196 ? 20.240 40.099 -14.729 1.00 63.91 224 ASP A C 1
ATOM 751 O O . ASP A 1 196 ? 21.305 39.595 -14.340 1.00 64.31 224 ASP A O 1
ATOM 756 N N . ILE A 1 197 ? 19.408 39.474 -15.567 1.00 63.43 225 ILE A N 1
ATOM 757 C CA . ILE A 1 197 ? 19.660 38.112 -16.056 1.00 62.75 225 ILE A CA 1
ATOM 758 C C . ILE A 1 197 ? 20.907 38.018 -16.953 1.00 64.62 225 ILE A C 1
ATOM 759 O O . ILE A 1 197 ? 21.518 36.961 -17.055 1.00 64.41 225 ILE A O 1
ATOM 764 N N . GLY A 1 198 ? 21.282 39.119 -17.601 1.00 65.69 226 GLY A N 1
ATOM 765 C CA . GLY A 1 198 ? 22.560 39.178 -18.318 1.00 67.27 226 GLY A CA 1
ATOM 766 C C . GLY A 1 198 ? 23.792 38.932 -17.448 1.00 66.59 226 GLY A C 1
ATOM 767 O O . GLY A 1 198 ? 24.838 38.571 -17.966 1.00 68.35 226 GLY A O 1
ATOM 768 N N . SER A 1 199 ? 23.665 39.126 -16.132 1.00 63.94 227 SER A N 1
ATOM 769 C CA . SER A 1 199 ? 24.757 38.890 -15.178 1.00 63.79 227 SER A CA 1
ATOM 770 C C . SER A 1 199 ? 24.625 37.633 -14.288 1.00 60.19 227 SER A C 1
ATOM 771 O O . SER A 1 199 ? 25.566 37.292 -13.583 1.00 59.36 227 SER A O 1
ATOM 774 N N . ALA A 1 200 ? 23.494 36.934 -14.335 1.00 57.73 228 ALA A N 1
ATOM 775 C CA . ALA A 1 200 ? 23.249 35.823 -13.409 1.00 57.89 228 ALA A CA 1
ATOM 776 C C . ALA A 1 200 ? 24.333 34.728 -13.403 1.00 60.10 228 ALA A C 1
ATOM 777 O O . ALA A 1 200 ? 24.593 34.122 -12.361 1.00 58.10 228 ALA A O 1
ATOM 787 N N . SER A 1 202 ? 27.713 35.105 -14.954 1.00 74.10 230 SER A N 1
ATOM 788 C CA . SER A 1 202 ? 29.092 35.603 -14.947 1.00 77.31 230 SER A CA 1
ATOM 789 C C . SER A 1 202 ? 29.446 36.345 -13.649 1.00 75.86 230 SER A C 1
ATOM 790 O O . SER A 1 202 ? 30.599 36.317 -13.220 1.00 76.04 230 SER A O 1
ATOM 793 N N . ASP A 1 203 ? 28.455 37.001 -13.035 1.00 73.52 231 ASP A N 1
ATOM 794 C CA . ASP A 1 203 ? 28.698 37.884 -11.886 1.00 72.09 231 ASP A CA 1
ATOM 795 C C . ASP A 1 203 ? 27.482 37.979 -10.956 1.00 68.41 231 ASP A C 1
ATOM 796 O O . ASP A 1 203 ? 26.820 39.010 -10.896 1.00 68.90 231 ASP A O 1
ATOM 801 N N . ALA A 1 204 ? 27.202 36.904 -10.222 1.00 66.52 232 ALA A N 1
ATOM 802 C CA . ALA A 1 204 ? 26.042 36.835 -9.308 1.00 63.32 232 ALA A CA 1
ATOM 803 C C . ALA A 1 204 ? 25.846 38.076 -8.420 1.00 61.61 232 ALA A C 1
ATOM 804 O O . ALA A 1 204 ? 24.729 38.571 -8.272 1.00 61.52 232 ALA A O 1
ATOM 806 N N . LEU A 1 205 ? 26.927 38.565 -7.831 1.00 61.98 233 LEU A N 1
ATOM 807 C CA . LEU A 1 205 ? 26.887 39.765 -7.002 1.00 62.53 233 LEU A CA 1
ATOM 808 C C . LEU A 1 205 ? 26.365 40.996 -7.762 1.00 63.72 233 LEU A C 1
ATOM 809 O O . LEU A 1 205 ? 25.601 41.782 -7.200 1.00 64.59 233 LEU A O 1
ATOM 814 N N . SER A 1 206 ? 26.783 41.165 -9.018 1.00 63.27 234 SER A N 1
ATOM 815 C CA . SER A 1 206 ? 26.297 42.277 -9.862 1.00 63.42 234 SER A CA 1
ATOM 816 C C . SER A 1 206 ? 24.831 42.117 -10.291 1.00 61.82 234 SER A C 1
ATOM 817 O O . SER A 1 206 ? 24.135 43.108 -10.539 1.00 60.56 234 SER A O 1
ATOM 820 N N . ALA A 1 207 ? 24.369 40.869 -10.377 1.00 61.05 235 ALA A N 1
ATOM 821 C CA . ALA A 1 207 ? 23.038 40.562 -10.908 1.00 59.11 235 ALA A CA 1
ATOM 822 C C . ALA A 1 207 ? 21.917 41.076 -10.006 1.00 57.16 235 ALA A C 1
ATOM 823 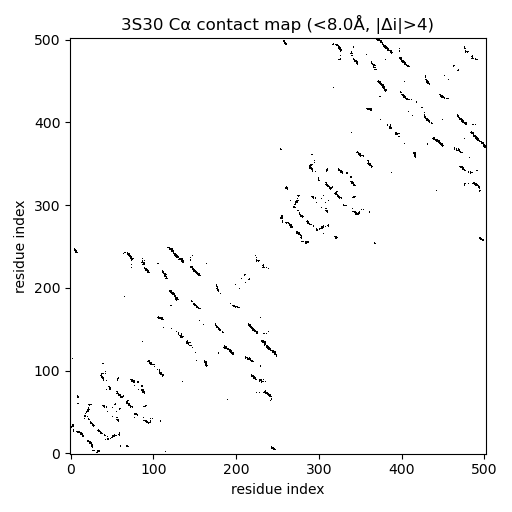O O . ALA A 1 207 ? 20.865 41.500 -10.493 1.00 55.88 235 ALA A O 1
ATOM 825 N N . THR A 1 208 ? 22.140 41.011 -8.693 1.00 56.70 236 THR A N 1
ATOM 826 C CA . THR A 1 208 ? 21.149 41.449 -7.704 1.00 54.85 236 THR A CA 1
ATOM 827 C C . THR A 1 208 ? 21.334 42.933 -7.456 1.00 55.30 236 THR A C 1
ATOM 828 O O . THR A 1 208 ? 22.284 43.332 -6.795 1.00 56.14 236 THR A O 1
ATOM 832 N N . LYS A 1 209 ? 20.427 43.748 -7.982 1.00 55.95 237 LYS A N 1
ATOM 833 C CA . LYS A 1 209 ? 20.541 45.193 -7.834 1.00 56.48 237 LYS A CA 1
ATOM 834 C C . LYS A 1 209 ? 19.537 45.704 -6.809 1.00 55.46 237 LYS A C 1
ATOM 835 O O . LYS A 1 209 ? 18.352 45.336 -6.825 1.00 55.95 237 LYS A O 1
ATOM 841 N N . PHE A 1 210 ? 20.033 46.522 -5.892 1.00 54.81 238 PHE A N 1
ATOM 842 C CA . PHE A 1 210 ? 19.281 46.895 -4.699 1.00 53.84 238 PHE A CA 1
ATOM 843 C C . PHE A 1 210 ? 18.894 48.365 -4.728 1.00 55.01 238 PHE A C 1
ATOM 844 O O . PHE A 1 210 ? 19.755 49.242 -4.852 1.00 55.93 238 PHE A O 1
ATOM 852 N N . GLY A 1 211 ? 17.600 48.629 -4.598 1.00 55.60 239 GLY A N 1
ATOM 853 C CA . GLY A 1 211 ? 17.116 49.980 -4.395 1.00 57.45 239 GLY A CA 1
ATOM 854 C C . GLY A 1 211 ? 15.817 50.293 -5.106 1.00 59.53 239 GLY A C 1
ATOM 855 O O . GLY A 1 211 ? 15.546 49.788 -6.212 1.00 59.21 239 GLY A O 1
ATOM 856 N N . THR A 1 212 ? 15.010 51.131 -4.460 1.00 58.95 240 THR A N 1
ATOM 857 C CA . THR A 1 212 ? 13.890 51.785 -5.129 1.00 58.57 240 THR A CA 1
ATOM 858 C C . THR A 1 212 ? 13.686 53.140 -4.480 1.00 60.44 240 THR A C 1
ATOM 859 O O . THR A 1 212 ? 13.985 53.321 -3.297 1.00 61.41 240 THR A O 1
ATOM 863 N N . THR A 1 213 ? 13.164 54.082 -5.254 1.00 61.59 241 THR A N 1
ATOM 864 C CA . THR A 1 213 ? 13.021 55.453 -4.800 1.00 63.59 241 THR A CA 1
ATOM 865 C C . THR A 1 213 ? 12.131 55.516 -3.554 1.00 64.30 241 THR A C 1
ATOM 866 O O . THR A 1 213 ? 11.047 54.920 -3.513 1.00 64.39 241 THR A O 1
ATOM 870 N N . PHE A 1 214 ? 12.625 56.212 -2.531 1.00 63.93 242 PHE A N 1
ATOM 871 C CA . PHE A 1 214 ? 11.979 56.259 -1.230 1.00 64.03 242 PHE A CA 1
ATOM 872 C C . PHE A 1 214 ? 12.035 57.691 -0.678 1.00 65.49 242 PHE A C 1
ATOM 873 O O . PHE A 1 214 ? 13.103 58.306 -0.652 1.00 67.10 242 PHE A O 1
ATOM 881 N N . TYR A 1 215 ? 10.884 58.205 -0.242 1.00 66.47 243 TYR A N 1
ATOM 882 C CA . TYR A 1 215 ? 10.738 59.610 0.197 1.00 67.50 243 TYR A CA 1
ATOM 883 C C . TYR A 1 215 ? 10.832 59.794 1.710 1.00 67.42 243 TYR A C 1
ATOM 884 O O . TYR A 1 215 ? 10.788 60.921 2.196 1.00 70.64 243 TYR A O 1
ATOM 893 N N . TYR A 1 216 ? 10.962 58.703 2.453 1.00 82.57 244 TYR A N 1
ATOM 894 C CA . TYR A 1 216 ? 11.029 58.788 3.906 1.00 81.95 244 TYR A CA 1
ATOM 895 C C . TYR A 1 216 ? 12.397 58.404 4.440 1.00 79.36 244 TYR A C 1
ATOM 896 O O . TYR A 1 216 ? 13.235 57.855 3.724 1.00 78.20 244 TYR A O 1
ATOM 905 N N . GLU A 1 217 ? 12.614 58.713 5.710 1.00 79.81 245 GLU A N 1
ATOM 906 C CA . GLU A 1 217 ? 13.821 58.298 6.417 1.00 78.86 245 GLU A CA 1
ATOM 907 C C . GLU A 1 217 ? 13.448 57.114 7.312 1.00 75.88 245 GLU A C 1
ATOM 908 O O . GLU A 1 217 ? 12.743 57.284 8.307 1.00 76.17 245 GLU A O 1
ATOM 914 N N . PRO A 1 218 ? 13.879 55.897 6.929 1.00 73.35 246 PRO A N 1
ATOM 915 C CA . PRO A 1 218 ? 13.538 54.707 7.713 1.00 69.73 246 PRO A CA 1
ATOM 916 C C . PRO A 1 218 ? 14.325 54.641 9.003 1.00 69.78 246 PRO A C 1
ATOM 917 O O . PRO A 1 218 ? 15.489 55.040 9.030 1.00 71.50 246 PRO A O 1
ATOM 921 N N . ILE A 1 219 ? 13.700 54.151 10.068 1.00 69.42 247 ILE A N 1
ATOM 922 C CA . ILE A 1 219 ? 14.400 54.009 11.340 1.00 69.42 247 ILE A CA 1
ATOM 923 C C . ILE A 1 219 ? 14.551 52.556 11.758 1.00 64.41 247 ILE A C 1
ATOM 924 O O . ILE A 1 219 ? 15.575 52.190 12.323 1.00 62.47 247 ILE A O 1
ATOM 929 N N . LYS A 1 220 ? 13.565 51.710 11.481 1.00 62.91 248 LYS A N 1
ATOM 930 C CA . LYS A 1 220 ? 13.731 50.293 11.797 1.00 60.22 248 LYS A CA 1
ATOM 931 C C . LYS A 1 220 ? 12.993 49.343 10.868 1.00 59.18 248 LYS A C 1
ATOM 932 O O . LYS A 1 220 ? 11.973 49.700 10.243 1.00 59.53 248 LYS A O 1
ATOM 938 N N . LEU A 1 221 ? 13.563 48.144 10.754 1.00 56.14 249 LEU A N 1
ATOM 939 C CA . LEU A 1 221 ? 12.978 47.059 9.984 1.00 55.45 249 LEU A CA 1
ATOM 940 C C . LEU A 1 221 ? 12.516 46.009 10.975 1.00 55.34 249 LEU A C 1
ATOM 941 O O . LEU A 1 221 ? 13.330 45.435 11.702 1.00 55.04 249 LEU A O 1
ATOM 946 N N . VAL A 1 222 ? 11.209 45.775 11.027 1.00 56.64 250 VAL A N 1
ATOM 947 C CA . VAL A 1 222 ? 10.658 44.814 11.961 1.00 56.83 250 VAL A CA 1
ATOM 948 C C . VAL A 1 222 ? 9.928 43.743 11.165 1.00 55.79 250 VAL A C 1
ATOM 949 O O . VAL A 1 222 ? 9.398 44.018 10.102 1.00 55.44 250 VAL A O 1
ATOM 953 N N . GLY A 1 223 ? 9.926 42.523 11.695 1.00 55.08 251 GLY A N 1
ATOM 954 C CA . GLY A 1 223 ? 9.229 41.401 11.086 1.00 54.89 251 GLY A CA 1
ATOM 955 C C . GLY A 1 223 ? 9.393 40.159 11.936 1.00 54.11 251 GLY A C 1
ATOM 956 O O . GLY A 1 223 ? 9.895 40.233 13.051 1.00 56.30 251 GLY A O 1
ATOM 957 N N . TYR A 1 224 ? 8.968 39.021 11.403 1.00 53.26 252 TYR A N 1
ATOM 958 C CA . TYR A 1 224 ? 9.032 37.742 12.106 1.00 52.10 252 TYR A CA 1
ATOM 959 C C . TYR A 1 224 ? 9.677 36.712 11.193 1.00 50.37 252 TYR A C 1
ATOM 960 O O . TYR A 1 224 ? 9.459 36.755 9.989 1.00 48.91 252 TYR A O 1
ATOM 969 N N . TYR A 1 225 ? 10.467 35.799 11.766 1.00 50.60 253 TYR A N 1
ATOM 970 C CA . TYR A 1 225 ? 11.093 34.725 10.993 1.00 50.30 253 TYR A CA 1
ATOM 971 C C . TYR A 1 225 ? 11.028 33.337 11.668 1.00 52.31 253 TYR A C 1
ATOM 972 O O . TYR A 1 225 ? 10.755 33.207 12.869 1.00 52.39 253 TYR A O 1
ATOM 981 N N . LYS A 1 226 ? 11.256 32.316 10.846 1.00 51.26 254 LYS A N 1
ATOM 982 C CA . LYS A 1 226 ? 11.618 30.975 11.277 1.00 51.89 254 LYS A CA 1
ATOM 983 C C . LYS A 1 226 ? 12.797 30.577 10.392 1.00 50.36 254 LYS A C 1
ATOM 984 O O . LYS A 1 226 ? 12.864 30.985 9.228 1.00 49.50 254 LYS A O 1
ATOM 990 N N . TYR A 1 227 ? 13.730 29.797 10.933 1.00 50.31 255 TYR A N 1
ATOM 991 C CA . TYR A 1 227 ? 14.904 29.378 10.177 1.00 48.44 255 TYR A CA 1
ATOM 992 C C . TYR A 1 227 ? 15.363 28.010 10.591 1.00 50.13 255 TYR A C 1
ATOM 993 O O . TYR A 1 227 ? 15.412 27.683 11.783 1.00 52.14 255 TYR A O 1
ATOM 1002 N N . LYS A 1 228 ? 15.699 27.219 9.585 1.00 50.42 256 LYS A N 1
ATOM 1003 C CA . LYS A 1 228 ? 16.266 25.898 9.761 1.00 52.92 256 LYS A CA 1
ATOM 1004 C C . LYS A 1 228 ? 17.365 25.771 8.684 1.00 50.13 256 LYS A C 1
ATOM 1005 O O . LYS A 1 228 ? 17.092 25.909 7.496 1.00 46.17 256 LYS A O 1
ATOM 1011 N N . ALA A 1 229 ? 18.606 25.577 9.121 1.00 49.02 257 ALA A N 1
ATOM 1012 C CA . ALA A 1 229 ? 19.719 25.287 8.221 1.00 49.18 257 ALA A CA 1
ATOM 1013 C C . ALA A 1 229 ? 19.524 23.927 7.517 1.00 49.34 257 ALA A C 1
ATOM 1014 O O . ALA A 1 229 ? 18.921 23.024 8.079 1.00 48.38 257 ALA A O 1
ATOM 1016 N N . GLY A 1 230 ? 19.999 23.815 6.274 1.00 48.97 258 GLY A N 1
ATOM 1017 C CA . GLY A 1 230 ? 20.032 22.539 5.566 1.00 51.37 258 GLY A CA 1
ATOM 1018 C C . GLY A 1 230 ? 21.120 21.606 6.108 1.00 54.56 258 GLY A C 1
ATOM 1019 O O . GLY A 1 230 ? 22.048 22.053 6.802 1.00 52.52 258 GLY A O 1
ATOM 1020 N N . PRO A 1 231 ? 21.010 20.298 5.797 1.00 56.83 259 PRO A N 1
ATOM 1021 C CA . PRO A 1 231 ? 21.878 19.286 6.396 1.00 58.09 259 PRO A CA 1
ATOM 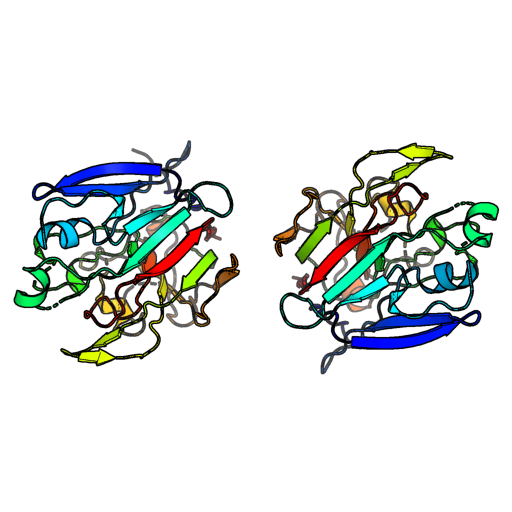1022 C C . PRO A 1 231 ? 23.285 19.229 5.793 1.00 60.18 259 PRO A C 1
ATOM 1023 O O . PRO A 1 231 ? 24.207 18.730 6.440 1.00 61.24 259 PRO A O 1
ATOM 1027 N N . GLU A 1 232 ? 23.446 19.722 4.566 1.00 60.19 260 GLU A N 1
ATOM 1028 C CA . GLU A 1 232 ? 24.738 19.705 3.901 1.00 61.03 260 GLU A CA 1
ATOM 1029 C C . GLU A 1 232 ? 25.093 21.091 3.368 1.00 59.59 260 GLU A C 1
ATOM 1030 O O . GLU A 1 232 ? 24.383 21.640 2.523 1.00 57.18 260 GLU A O 1
ATOM 1036 N N . PHE A 1 233 ? 26.189 21.647 3.886 1.00 57.74 261 PHE A N 1
ATOM 1037 C CA . PHE A 1 233 ? 26.661 22.963 3.488 1.00 56.32 261 PHE A CA 1
ATOM 1038 C C . PHE A 1 233 ? 27.617 22.825 2.296 1.00 57.16 261 PHE A C 1
ATOM 1039 O O . PHE A 1 233 ? 28.620 22.133 2.388 1.00 57.80 261 PHE A O 1
ATOM 1047 N N . TYR A 1 234 ? 27.298 23.482 1.184 1.00 57.71 262 TYR A N 1
ATOM 1048 C CA . TYR A 1 234 ? 28.174 23.479 0.001 1.00 61.64 262 TYR A CA 1
ATOM 1049 C C . TYR A 1 234 ? 29.202 24.590 0.120 1.00 61.62 262 TYR A C 1
ATOM 1050 O O . TYR A 1 234 ? 28.855 25.757 0.221 1.00 62.43 262 TYR A O 1
ATOM 1059 N N . GLU A 1 235 ? 30.468 24.211 0.130 1.00 65.34 263 GLU A N 1
ATOM 1060 C CA . GLU A 1 235 ? 31.573 25.160 0.190 1.00 67.39 263 GLU A CA 1
ATOM 1061 C C . GLU A 1 235 ? 32.752 24.539 -0.557 1.00 71.61 263 GLU A C 1
ATOM 1062 O O . GLU A 1 235 ? 33.159 23.410 -0.256 1.00 70.95 263 GLU A O 1
ATOM 1068 N N . ASN A 1 236 ? 33.276 25.278 -1.535 1.00 74.97 264 ASN A N 1
ATOM 1069 C CA . ASN A 1 236 ? 34.337 24.793 -2.420 1.00 80.79 264 ASN A CA 1
ATOM 1070 C C . ASN A 1 236 ? 33.790 23.637 -3.268 1.00 81.73 264 ASN A C 1
ATOM 1071 O O . ASN A 1 236 ? 32.712 23.770 -3.854 1.00 83.83 264 ASN A O 1
ATOM 1076 N N . GLY A 1 237 ? 34.491 22.515 -3.344 1.00 81.53 265 GLY A N 1
ATOM 1077 C CA . GLY A 1 237 ? 33.916 21.328 -3.969 1.00 82.15 265 GLY A CA 1
ATOM 1078 C C . GLY A 1 237 ? 33.491 20.297 -2.940 1.00 79.34 265 GLY A C 1
ATOM 1079 O O . GLY A 1 237 ? 33.533 19.097 -3.206 1.00 82.21 265 GLY A O 1
ATOM 1080 N N . GLU A 1 238 ? 33.067 20.768 -1.773 1.00 73.97 266 GLU A N 1
ATOM 1081 C CA . GLU A 1 238 ? 32.807 19.903 -0.631 1.00 72.92 266 GLU A CA 1
ATOM 1082 C C . GLU A 1 238 ? 31.429 20.112 -0.008 1.00 68.49 266 GLU A C 1
ATOM 1083 O O . GLU A 1 238 ? 30.851 21.202 -0.070 1.00 63.49 266 GLU A O 1
ATOM 1089 N N . SER A 1 239 ? 30.929 19.045 0.607 1.00 66.71 267 SER A N 1
ATOM 1090 C CA . SER A 1 239 ? 29.662 19.054 1.333 1.00 65.04 267 SER A CA 1
ATOM 1091 C C . SER A 1 239 ? 29.917 18.731 2.806 1.00 61.24 267 SER A C 1
ATOM 1092 O O . SER A 1 239 ? 30.329 17.616 3.119 1.00 62.06 267 SER A O 1
ATOM 1095 N N . THR A 1 240 ? 29.671 19.695 3.697 1.00 58.83 268 THR A N 1
ATOM 1096 C CA . THR A 1 240 ? 30.017 19.582 5.130 1.00 56.52 268 THR A CA 1
ATOM 1097 C C . THR A 1 240 ? 28.823 19.769 6.071 1.00 55.29 268 THR A C 1
ATOM 1098 O O . THR A 1 240 ? 27.738 20.128 5.634 1.00 54.17 268 THR A O 1
ATOM 1102 N N . ASN A 1 241 ? 29.039 19.525 7.368 1.00 55.70 269 ASN A N 1
ATOM 1103 C CA . ASN A 1 241 ? 28.007 19.799 8.393 1.00 56.04 269 ASN A CA 1
ATOM 1104 C C . ASN A 1 241 ? 28.142 21.189 9.022 1.00 56.94 269 ASN A C 1
ATOM 1105 O O . ASN A 1 241 ? 27.648 21.425 10.120 1.00 58.95 269 ASN A O 1
ATOM 1110 N N . ARG A 1 242 ? 28.819 22.101 8.331 1.00 57.09 270 ARG A N 1
ATOM 1111 C CA . ARG A 1 242 ? 28.800 23.492 8.708 1.00 58.03 270 ARG A CA 1
ATOM 1112 C C . ARG A 1 242 ? 27.341 23.979 8.786 1.00 59.10 270 ARG A C 1
ATOM 1113 O O . ARG A 1 242 ? 26.472 23.584 7.996 1.00 57.50 270 ARG A O 1
ATOM 1121 N N . LYS A 1 243 ? 27.081 24.827 9.767 1.00 61.50 271 LYS A N 1
ATOM 1122 C CA . LYS A 1 243 ? 25.734 25.289 10.032 1.00 61.49 271 LYS A CA 1
ATOM 1123 C C . LYS A 1 243 ? 25.535 26.582 9.242 1.00 58.54 271 LYS A C 1
ATOM 1124 O O . LYS A 1 243 ? 26.193 27.590 9.510 1.00 58.33 271 LYS A O 1
ATOM 1130 N N . ASP A 1 244 ? 24.647 26.527 8.251 1.00 55.81 272 ASP A N 1
ATOM 1131 C CA . ASP A 1 244 ? 24.326 27.682 7.421 1.00 54.87 272 ASP A CA 1
ATOM 1132 C C . ASP A 1 244 ? 23.670 28.777 8.262 1.00 54.81 272 ASP A C 1
ATOM 1133 O O . ASP A 1 244 ? 22.956 28.480 9.240 1.00 57.20 272 ASP A O 1
ATOM 1138 N N . VAL A 1 245 ? 23.931 30.033 7.904 1.00 51.57 273 VAL A N 1
ATOM 1139 C CA . VAL A 1 245 ? 23.239 31.156 8.529 1.00 52.12 273 VAL A CA 1
ATOM 1140 C C . VAL A 1 245 ? 22.595 32.002 7.447 1.00 50.97 273 VAL A C 1
ATOM 1141 O O . VAL A 1 245 ? 23.032 31.999 6.291 1.00 50.35 273 VAL A O 1
ATOM 1145 N N . PHE A 1 246 ? 21.526 32.690 7.826 1.00 52.21 274 PHE A N 1
ATOM 1146 C CA . PHE A 1 246 ? 20.758 33.507 6.906 1.00 51.10 274 PHE A CA 1
ATOM 1147 C C . PHE A 1 246 ? 21.137 34.968 7.089 1.00 50.07 274 PHE A C 1
ATOM 1148 O O . PHE A 1 246 ? 21.852 35.312 8.023 1.00 50.74 274 PHE A O 1
ATOM 1156 N N . ASN A 1 247 ? 20.645 35.833 6.211 1.00 48.63 275 ASN A N 1
ATOM 1157 C CA . ASN A 1 247 ? 20.893 37.262 6.376 1.00 49.67 275 ASN A CA 1
ATOM 1158 C C . ASN A 1 247 ? 19.615 38.060 6.174 1.00 48.53 275 ASN A C 1
ATOM 1159 O O . ASN A 1 247 ? 18.759 37.689 5.391 1.00 47.13 275 ASN A O 1
ATOM 1164 N N . ILE A 1 248 ? 19.488 39.134 6.940 1.00 51.06 276 ILE A N 1
ATOM 1165 C CA . ILE A 1 248 ? 18.447 40.133 6.751 1.00 50.58 276 ILE A CA 1
ATOM 1166 C C . ILE A 1 248 ? 19.119 41.487 6.947 1.00 51.56 276 ILE A C 1
ATOM 1167 O O . ILE A 1 248 ? 19.819 41.706 7.948 1.00 52.87 276 ILE A O 1
ATOM 1172 N N . TYR A 1 249 ? 18.923 42.384 5.986 1.00 50.95 277 TYR A N 1
ATOM 1173 C CA . TYR A 1 249 ? 19.356 43.770 6.133 1.00 50.53 277 TYR A CA 1
ATOM 1174 C C . TYR A 1 249 ? 18.573 44.733 5.228 1.00 50.84 277 TYR A C 1
ATOM 1175 O O . TYR A 1 249 ? 17.793 44.323 4.360 1.00 47.48 277 TYR A O 1
ATOM 1184 N N . ALA A 1 250 ? 18.790 46.025 5.454 1.00 52.31 278 ALA A N 1
ATOM 1185 C CA . ALA A 1 250 ? 18.149 47.063 4.665 1.00 51.81 278 ALA A CA 1
ATOM 1186 C C . ALA A 1 250 ? 19.127 48.198 4.459 1.00 54.59 278 ALA A C 1
ATOM 1187 O O . ALA A 1 250 ? 19.974 48.463 5.317 1.00 55.95 278 ALA A O 1
ATOM 1189 N N . LEU A 1 251 ? 18.991 48.867 3.320 1.00 55.83 279 LEU A N 1
ATOM 1190 C CA . LEU A 1 251 ? 19.897 49.926 2.919 1.00 56.76 279 LEU A CA 1
ATOM 1191 C C . LEU A 1 251 ? 19.104 51.207 2.679 1.00 57.76 279 LEU A C 1
ATOM 1192 O O . LEU A 1 251 ? 17.958 51.162 2.229 1.00 55.88 279 LEU A O 1
ATOM 1197 N N . PHE A 1 252 ? 19.726 52.341 2.992 1.00 59.55 280 PHE A N 1
ATOM 1198 C CA . PHE A 1 252 ? 19.199 53.656 2.649 1.00 60.84 280 PHE A CA 1
ATOM 1199 C C . PHE A 1 252 ? 20.366 54.473 2.127 1.00 62.65 280 PHE A C 1
ATOM 1200 O O . PHE A 1 252 ? 21.358 54.678 2.843 1.00 64.27 280 PHE A O 1
ATOM 1208 N N . TYR A 1 253 ? 20.277 54.936 0.883 1.00 62.14 281 TYR A N 1
ATOM 1209 C CA . TYR A 1 253 ? 21.396 55.668 0.303 1.00 62.26 281 TYR A CA 1
ATOM 1210 C C . TYR A 1 253 ? 20.998 56.819 -0.604 1.00 63.62 281 TYR A C 1
ATOM 1211 O O . TYR A 1 253 ? 19.859 56.938 -1.044 1.00 62.20 281 TYR A O 1
ATOM 1220 N N . GLU A 1 254 ? 21.983 57.665 -0.870 1.00 67.13 282 GLU A N 1
ATOM 1221 C CA . GLU A 1 254 ? 21.807 58.848 -1.677 1.00 70.20 282 GLU A CA 1
ATOM 1222 C C . GLU A 1 254 ? 22.245 58.512 -3.096 1.00 70.95 282 GLU A C 1
ATOM 1223 O O . GLU A 1 254 ? 23.346 58.019 -3.299 1.00 71.09 282 GLU A O 1
ATOM 1229 N N . LYS A 1 255 ? 21.377 58.760 -4.072 1.00 71.98 283 LYS A N 1
ATOM 1230 C CA . LYS A 1 255 ? 21.732 58.546 -5.476 1.00 73.24 283 LYS A CA 1
ATOM 1231 C C . LYS A 1 255 ? 22.642 59.652 -5.983 1.00 76.96 283 LYS A C 1
ATOM 1232 O O . LYS A 1 255 ? 22.608 60.779 -5.478 1.00 79.01 283 LYS A O 1
ATOM 1238 N N . THR A 1 256 ? 23.480 59.308 -6.958 1.00 79.15 284 THR A N 1
ATOM 1239 C CA . THR A 1 256 ? 24.224 60.299 -7.758 1.00 82.62 284 THR A CA 1
ATOM 1240 C C . THR A 1 256 ? 24.131 59.908 -9.231 1.00 85.28 284 THR A C 1
ATOM 1241 O O . THR A 1 256 ? 23.711 58.793 -9.559 1.00 83.39 284 THR A O 1
ATOM 1245 N N . LYS A 1 257 ? 24.532 60.813 -10.120 1.00 91.09 285 LYS A N 1
ATOM 1246 C CA . LYS A 1 257 ? 24.351 60.593 -11.558 1.00 94.03 285 LYS A CA 1
ATOM 1247 C C . LYS A 1 257 ? 24.834 59.209 -12.009 1.00 92.29 285 LYS A C 1
ATOM 1248 O O . LYS A 1 257 ? 24.099 58.489 -12.684 1.00 91.89 285 LYS A O 1
ATOM 1254 N N . ASP A 1 258 ? 26.051 58.837 -11.614 1.00 91.85 286 ASP A N 1
ATOM 1255 C CA . ASP A 1 258 ? 26.635 57.547 -12.005 1.00 90.80 286 ASP A CA 1
ATOM 1256 C C . ASP A 1 258 ? 26.465 56.426 -10.962 1.00 86.01 286 ASP A C 1
ATOM 1257 O O . ASP A 1 258 ? 27.045 55.351 -11.113 1.00 84.73 286 ASP A O 1
ATOM 1262 N N . VAL A 1 259 ? 25.662 56.673 -9.925 1.00 83.08 287 VAL A N 1
ATOM 1263 C CA . VAL A 1 259 ? 25.336 55.662 -8.912 1.00 78.70 287 VAL A CA 1
ATOM 1264 C C . VAL A 1 259 ? 23.833 55.680 -8.638 1.00 75.81 287 VAL A C 1
ATOM 1265 O O . VAL A 1 259 ? 23.355 56.385 -7.750 1.00 76.23 287 VAL A O 1
ATOM 1269 N N . GLN A 1 260 ? 23.095 54.911 -9.434 1.00 73.80 288 GLN A N 1
ATOM 1270 C CA . GLN A 1 260 ? 21.639 54.853 -9.356 1.00 71.25 288 GLN A CA 1
ATOM 1271 C C . GLN A 1 260 ? 21.157 53.632 -8.576 1.00 68.27 288 GLN A C 1
ATOM 1272 O O . GLN A 1 260 ? 20.034 53.624 -8.073 1.00 66.24 288 GLN A O 1
ATOM 1286 N N . LEU A 1 262 ? 22.782 50.155 -5.987 1.00 61.37 290 LEU A N 1
ATOM 1287 C CA . LEU A 1 262 ? 23.844 49.335 -5.411 1.00 61.45 290 LEU A CA 1
ATOM 1288 C C . LEU A 1 262 ? 23.566 47.890 -5.805 1.00 59.39 290 LEU A C 1
ATOM 1289 O O . LEU A 1 262 ? 22.546 47.603 -6.440 1.00 57.37 290 LEU A O 1
ATOM 1294 N N . ASP A 1 263 ? 24.482 46.992 -5.452 1.00 58.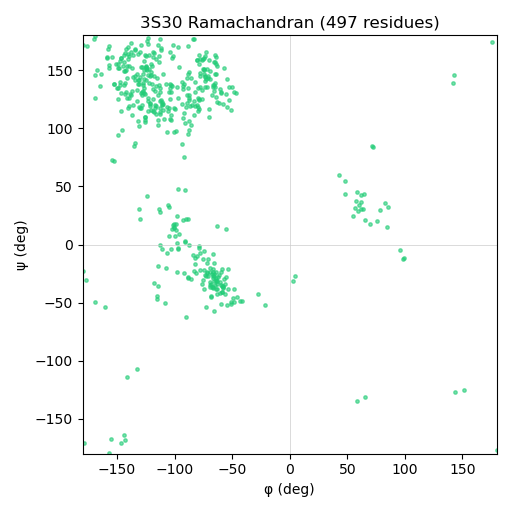48 291 ASP A N 1
ATOM 1295 C CA . ASP A 1 263 ? 24.318 45.575 -5.757 1.00 57.11 291 ASP A CA 1
ATOM 1296 C C . ASP A 1 263 ? 24.881 44.681 -4.635 1.00 56.46 291 ASP A C 1
ATOM 1297 O O . ASP A 1 263 ? 25.102 45.154 -3.511 1.00 56.29 291 ASP A O 1
ATOM 1302 N N . GLY A 1 264 ? 25.093 43.399 -4.938 1.00 56.12 292 GLY A N 1
ATOM 1303 C CA . GLY A 1 264 ? 25.474 42.396 -3.941 1.00 54.60 292 GLY A CA 1
ATOM 1304 C C . GLY A 1 264 ? 26.837 42.539 -3.299 1.00 55.59 292 GLY A C 1
ATOM 1305 O O . GLY A 1 264 ? 27.154 41.814 -2.357 1.00 56.11 292 GLY A O 1
ATOM 1306 N N . HIS A 1 265 ? 27.656 43.456 -3.803 1.00 57.08 293 HIS A N 1
ATOM 1307 C CA . HIS A 1 265 ? 28.979 43.706 -3.224 1.00 58.01 293 HIS A CA 1
ATOM 1308 C C . HIS A 1 265 ? 28.877 44.415 -1.881 1.00 57.74 293 HIS A C 1
ATOM 1309 O O . HIS A 1 265 ? 29.787 44.332 -1.078 1.00 61.01 293 HIS A O 1
ATOM 1316 N N . ILE A 1 266 ? 27.772 45.115 -1.651 1.00 57.80 294 ILE A N 1
ATOM 1317 C CA . ILE A 1 266 ? 27.549 45.850 -0.414 1.00 58.89 294 ILE A CA 1
ATOM 1318 C C . ILE A 1 266 ? 27.661 44.937 0.821 1.00 60.40 294 ILE A C 1
ATOM 1319 O O . ILE A 1 266 ? 28.291 45.305 1.810 1.00 63.32 294 ILE A O 1
ATOM 1324 N N . ALA A 1 267 ? 27.097 43.732 0.743 1.00 60.00 295 ALA A N 1
ATOM 1325 C CA . ALA A 1 267 ? 27.150 42.786 1.856 1.00 60.29 295 ALA A CA 1
ATOM 1326 C C . ALA A 1 267 ? 28.522 42.111 2.009 1.00 62.84 295 ALA A C 1
ATOM 1327 O O . ALA A 1 267 ? 28.765 41.447 3.016 1.00 64.69 295 ALA A O 1
ATOM 1329 N N . LYS A 1 268 ? 29.398 42.251 1.014 1.00 64.91 296 LYS A N 1
ATOM 1330 C CA . LYS A 1 268 ? 30.762 41.697 1.087 1.00 68.64 296 LYS A CA 1
ATOM 1331 C C . LYS A 1 268 ? 31.791 42.740 1.533 1.00 70.57 296 LYS A C 1
ATOM 1332 O O . LYS A 1 268 ? 32.968 42.416 1.728 1.00 70.86 296 LYS A O 1
ATOM 1338 N N . ASN A 1 269 ? 31.330 43.980 1.707 1.00 70.15 297 ASN A N 1
ATOM 1339 C CA . ASN A 1 269 ? 32.188 45.099 2.050 1.00 72.00 297 ASN A CA 1
ATOM 1340 C C . ASN A 1 269 ? 31.764 45.827 3.315 1.00 70.70 297 ASN A C 1
ATOM 1341 O O . ASN A 1 269 ? 31.788 47.054 3.367 1.00 69.78 297 ASN A O 1
ATOM 1346 N N . ASN A 1 270 ? 31.378 45.063 4.334 1.00 70.80 298 ASN A N 1
ATOM 1347 C CA . ASN A 1 270 ? 30.954 45.622 5.618 1.00 71.18 298 ASN A CA 1
ATOM 1348 C C . ASN A 1 270 ? 29.805 46.649 5.480 1.00 68.10 298 ASN A C 1
ATOM 1349 O O . ASN A 1 270 ? 29.632 47.506 6.336 1.00 68.88 298 ASN A O 1
ATOM 1354 N N . TYR A 1 271 ? 29.023 46.556 4.403 1.00 65.94 299 TYR A N 1
ATOM 1355 C CA . TYR A 1 271 ? 27.954 47.535 4.103 1.00 65.37 299 TYR A CA 1
ATOM 1356 C C . TYR A 1 271 ? 28.487 48.973 3.877 1.00 67.54 299 TYR A C 1
ATOM 1357 O O . TYR A 1 271 ? 27.789 49.953 4.151 1.00 65.02 299 TYR A O 1
ATOM 1366 N N . GLU A 1 272 ? 29.724 49.070 3.361 1.00 70.66 300 GLU A N 1
ATOM 1367 C CA . GLU A 1 272 ? 30.386 50.356 3.061 1.00 73.86 300 GLU A CA 1
ATOM 1368 C C . GLU A 1 272 ? 30.256 50.738 1.586 1.00 74.48 300 GLU A C 1
ATOM 1369 O O . GLU A 1 272 ? 30.452 49.906 0.691 1.00 74.75 300 GLU A O 1
ATOM 1375 N N . HIS A 1 273 ? 29.943 52.010 1.353 1.00 74.86 301 HIS A N 1
ATOM 1376 C CA . HIS A 1 273 ? 29.862 52.584 0.009 1.00 74.43 301 HIS A CA 1
ATOM 1377 C C . HIS A 1 273 ? 29.798 54.090 0.181 1.00 76.50 301 HIS A C 1
ATOM 1378 O O . HIS A 1 273 ? 29.294 54.576 1.184 1.00 78.67 301 HIS A O 1
ATOM 1385 N N . GLU A 1 274 ? 30.307 54.836 -0.786 1.00 79.74 302 GLU A N 1
ATOM 1386 C CA . GLU A 1 274 ? 30.379 56.298 -0.653 1.00 81.68 302 GLU A CA 1
ATOM 1387 C C . GLU A 1 274 ? 28.984 56.955 -0.701 1.00 79.05 302 GLU A C 1
ATOM 1388 O O . GLU A 1 274 ? 28.803 58.061 -0.210 1.00 78.23 302 GLU A O 1
ATOM 1394 N N . ASN A 1 275 ? 27.994 56.253 -1.254 1.00 76.79 303 ASN A N 1
ATOM 1395 C CA . ASN A 1 275 ? 26.621 56.764 -1.312 1.00 74.96 303 ASN A CA 1
ATOM 1396 C C . ASN A 1 275 ? 25.763 56.355 -0.123 1.00 72.16 303 ASN A C 1
ATOM 1397 O O . ASN A 1 275 ? 24.671 56.907 0.068 1.00 70.83 303 ASN A O 1
ATOM 1410 N N . VAL A 1 277 ? 23.998 55.909 3.403 1.00 68.77 305 VAL A N 1
ATOM 1411 C CA . VAL A 1 277 ? 23.551 56.840 4.450 1.00 69.61 305 VAL A CA 1
ATOM 1412 C C . VAL A 1 277 ? 23.174 56.094 5.741 1.00 68.76 305 VAL A C 1
ATOM 1413 O O . VAL A 1 277 ? 23.630 56.456 6.825 1.00 70.63 305 VAL A O 1
ATOM 1417 N N . ALA A 1 278 ? 22.356 55.052 5.626 1.00 65.73 306 ALA A N 1
ATOM 1418 C CA . ALA A 1 278 ? 22.050 54.196 6.775 1.00 65.14 306 ALA A CA 1
ATOM 1419 C C . ALA A 1 278 ? 21.881 52.724 6.389 1.00 62.61 306 ALA A C 1
ATOM 1420 O O . ALA A 1 278 ? 21.512 52.397 5.265 1.00 59.95 306 ALA A O 1
ATOM 1422 N N . ALA A 1 279 ? 22.140 51.851 7.358 1.00 62.50 307 ALA A N 1
ATOM 1423 C CA . ALA A 1 279 ? 22.073 50.409 7.164 1.00 60.02 307 ALA A CA 1
ATOM 1424 C C . ALA A 1 279 ? 21.525 49.747 8.426 1.00 59.14 307 ALA A C 1
ATOM 1425 O O . ALA A 1 279 ? 21.890 50.127 9.553 1.00 57.72 307 ALA A O 1
ATOM 1427 N N . ALA A 1 280 ? 20.664 48.752 8.218 1.00 56.46 308 ALA A N 1
ATOM 1428 C CA . ALA A 1 280 ? 20.114 47.948 9.302 1.00 56.12 308 ALA A CA 1
ATOM 1429 C C . ALA A 1 280 ? 20.474 46.494 9.039 1.00 55.39 308 ALA A C 1
ATOM 1430 O O . ALA A 1 280 ? 20.081 45.947 8.014 1.00 55.62 308 ALA A O 1
ATOM 1432 N N . VAL A 1 281 ? 21.217 45.877 9.960 1.00 56.10 309 VAL A N 1
ATOM 1433 C CA . VAL A 1 281 ? 21.762 44.536 9.765 1.00 55.34 309 VAL A CA 1
ATOM 1434 C C . VAL A 1 281 ? 21.426 43.629 10.941 1.00 56.28 309 VAL A C 1
ATOM 1435 O O . VAL A 1 281 ? 21.684 43.969 12.092 1.00 57.86 309 VAL A O 1
ATOM 1439 N N . ILE A 1 282 ? 20.862 42.458 10.658 1.00 55.33 310 ILE A N 1
ATOM 1440 C CA . ILE A 1 282 ? 20.533 41.511 11.734 1.00 55.35 310 ILE A CA 1
ATOM 1441 C C . ILE A 1 282 ? 21.798 40.902 12.326 1.00 57.18 310 ILE A C 1
ATOM 1442 O O . ILE A 1 282 ? 22.767 40.655 11.621 1.00 56.86 310 ILE A O 1
ATOM 1447 N N . THR A 1 283 ? 21.790 40.676 13.632 1.00 61.20 311 THR A N 1
ATOM 1448 C CA . THR A 1 283 ? 22.924 40.050 14.302 1.00 64.60 311 THR A CA 1
ATOM 1449 C C . THR A 1 283 ? 22.529 38.683 14.882 1.00 65.98 311 THR A C 1
ATOM 1450 O O . THR A 1 283 ? 23.235 37.703 14.664 1.00 68.23 311 THR A O 1
ATOM 1454 N N . ASP A 1 284 ? 21.391 38.600 15.572 1.00 66.28 312 ASP A N 1
ATOM 1455 C CA . ASP A 1 284 ? 20.899 37.319 16.087 1.00 67.35 312 ASP A CA 1
ATOM 1456 C C . ASP A 1 284 ? 20.234 36.555 14.948 1.00 66.92 312 ASP A C 1
ATOM 1457 O O . ASP A 1 284 ? 19.214 37.000 14.395 1.00 66.65 312 ASP A O 1
ATOM 1462 N N . THR A 1 285 ? 20.804 35.400 14.612 1.00 66.85 313 THR A N 1
ATOM 1463 C CA . THR A 1 285 ? 20.437 34.665 13.395 1.00 64.25 313 THR A CA 1
ATOM 1464 C C . THR A 1 285 ? 20.121 33.167 13.663 1.00 65.62 313 THR A C 1
ATOM 1465 O O . THR A 1 285 ? 20.178 32.341 12.738 1.00 64.26 313 THR A O 1
ATOM 1469 N N . HIS A 1 286 ? 19.772 32.840 14.915 1.00 59.83 314 HIS A N 1
ATOM 1470 C CA . HIS A 1 286 ? 19.585 31.447 15.362 1.00 60.85 314 HIS A CA 1
ATOM 1471 C C . HIS A 1 286 ? 18.434 30.701 14.672 1.00 58.55 314 HIS A C 1
ATOM 1472 O O . HIS A 1 286 ? 17.468 31.305 14.203 1.00 55.98 314 HIS A O 1
ATOM 1479 N N . GLU A 1 287 ? 18.548 29.375 14.648 1.00 58.62 315 GLU A N 1
ATOM 1480 C CA . GLU A 1 287 ? 17.493 28.503 14.124 1.00 56.13 315 GLU A CA 1
ATOM 1481 C C . GLU A 1 287 ? 16.297 28.464 15.049 1.00 55.07 315 GLU A C 1
ATOM 1482 O O . GLU A 1 287 ? 16.442 28.477 16.277 1.00 55.31 315 GLU A O 1
ATOM 1488 N N . THR A 1 288 ? 15.111 28.370 14.457 1.00 54.66 316 THR A N 1
ATOM 1489 C CA . THR A 1 288 ? 13.886 28.230 15.248 1.00 54.48 316 THR A CA 1
ATOM 1490 C C . THR A 1 288 ? 12.686 27.871 14.377 1.00 53.35 316 THR A C 1
ATOM 1491 O O . THR A 1 288 ? 12.578 28.304 13.226 1.00 56.33 316 THR A O 1
ATOM 1495 N N . SER A 1 289 ? 11.796 27.073 14.954 1.00 54.00 317 SER A N 1
ATOM 1496 C CA A SER A 1 289 ? 10.541 26.716 14.302 0.50 53.45 317 SER A CA 1
ATOM 1497 C CA B SER A 1 289 ? 10.531 26.671 14.350 0.50 52.43 317 SER A CA 1
ATOM 1498 C C . SER A 1 289 ? 9.368 27.538 14.853 1.00 54.03 317 SER A C 1
ATOM 1499 O O . SER A 1 289 ? 8.226 27.331 14.461 1.00 55.96 317 SER A O 1
ATOM 1504 N N . GLU A 1 290 ? 9.663 28.493 15.737 1.00 54.57 318 GLU A N 1
ATOM 1505 C CA . GLU A 1 290 ? 8.682 29.436 16.280 1.00 57.16 318 GLU A CA 1
ATOM 1506 C C . GLU A 1 290 ? 8.848 30.813 15.621 1.00 56.69 318 GLU A C 1
ATOM 1507 O O . GLU A 1 290 ? 9.968 31.307 15.505 1.00 56.02 318 GLU A O 1
ATOM 1513 N N . TRP A 1 291 ? 7.741 31.444 15.223 1.00 56.53 319 TRP A N 1
ATOM 1514 C CA . TRP A 1 291 ? 7.785 32.831 14.780 1.00 55.72 319 TRP A CA 1
ATOM 1515 C C . TRP A 1 291 ? 8.514 33.709 15.815 1.00 56.61 319 TRP A C 1
ATOM 1516 O O . TRP A 1 291 ? 8.050 33.867 16.968 1.00 58.50 319 TRP A O 1
ATOM 1527 N N . THR A 1 292 ? 9.651 34.254 15.382 1.00 53.94 320 THR A N 1
ATOM 1528 C CA . THR A 1 292 ? 10.542 35.052 16.217 1.00 53.92 320 THR A CA 1
ATOM 1529 C C . THR A 1 292 ? 10.664 36.472 15.644 1.00 54.04 320 THR A C 1
ATOM 1530 O O . THR A 1 292 ? 11.024 36.665 14.473 1.00 52.14 320 THR A O 1
ATOM 1534 N N . ARG A 1 293 ? 10.373 37.460 16.478 1.00 55.64 321 ARG A N 1
ATOM 1535 C CA . ARG A 1 293 ? 10.448 38.860 16.085 1.00 56.40 321 ARG A CA 1
ATOM 1536 C C . ARG A 1 293 ? 11.878 39.353 15.942 1.00 55.67 321 ARG A C 1
ATOM 1537 O O . ARG A 1 293 ? 12.750 38.983 16.719 1.00 56.87 321 ARG A O 1
ATOM 1545 N N . PHE A 1 294 ? 12.100 40.199 14.944 1.00 56.35 322 PHE A N 1
ATOM 1546 C CA . PHE A 1 294 ? 13.340 40.947 14.813 1.00 56.75 322 PHE A CA 1
ATOM 1547 C C . PHE A 1 294 ? 13.027 42.441 14.727 1.00 58.57 322 PHE A C 1
ATOM 1548 O O . PHE A 1 294 ? 11.932 42.840 14.327 1.00 58.15 322 PHE A O 1
ATOM 1556 N N . GLU A 1 295 ? 13.982 43.258 15.162 1.00 61.17 323 GLU A N 1
ATOM 1557 C CA . GLU A 1 295 ? 13.820 44.707 15.179 1.00 63.37 323 GLU A CA 1
ATOM 1558 C C . GLU A 1 295 ? 15.183 45.351 14.963 1.00 63.13 323 GLU A C 1
ATOM 1559 O O . GLU A 1 295 ? 15.928 45.552 15.917 1.00 65.39 323 GLU A O 1
ATOM 1565 N N . LEU A 1 296 ? 15.498 45.668 13.707 1.00 61.80 324 LEU A N 1
ATOM 1566 C CA . LEU A 1 296 ? 16.819 46.200 13.335 1.00 61.57 324 LEU A CA 1
ATOM 1567 C C . LEU A 1 296 ? 16.746 47.714 13.186 1.00 61.91 324 LEU A C 1
ATOM 1568 O O . LEU A 1 296 ? 16.026 48.216 12.332 1.00 61.37 324 LEU A O 1
ATOM 1573 N N . ASP A 1 297 ? 17.471 48.444 14.029 1.00 64.37 325 ASP A N 1
ATOM 1574 C CA . ASP A 1 297 ? 17.513 49.911 13.940 1.00 65.36 325 ASP A CA 1
ATOM 1575 C C . ASP A 1 297 ? 18.438 50.341 12.806 1.00 62.39 325 ASP A C 1
ATOM 1576 O O . ASP A 1 297 ? 19.538 49.811 12.651 1.00 58.66 325 ASP A O 1
ATOM 1581 N N . PHE A 1 298 ? 17.994 51.309 12.015 1.00 63.06 326 PHE A N 1
ATOM 1582 C CA . PHE A 1 298 ? 18.875 51.946 11.026 1.00 62.25 326 PHE A CA 1
ATOM 1583 C C . PHE A 1 298 ? 19.968 52.760 11.718 1.00 63.63 326 PHE A C 1
ATOM 1584 O O . PHE A 1 298 ? 19.693 53.581 12.593 1.00 63.43 326 PHE A O 1
ATOM 1592 N N . ASN A 1 299 ? 21.207 52.499 11.312 1.00 64.96 327 ASN A N 1
ATOM 1593 C CA . ASN A 1 299 ? 22.391 53.179 11.812 1.00 67.54 327 ASN A CA 1
ATOM 1594 C C . ASN A 1 299 ? 22.820 54.287 10.842 1.00 68.93 327 ASN A C 1
ATOM 1595 O O . ASN A 1 299 ? 23.488 54.022 9.845 1.00 69.84 327 ASN A O 1
ATOM 1600 N N . TYR A 1 300 ? 22.419 55.522 11.128 1.00 71.70 328 TYR A N 1
ATOM 1601 C CA . TYR A 1 300 ? 22.856 56.698 10.341 1.00 72.61 328 TYR A CA 1
ATOM 1602 C C . TYR A 1 300 ? 24.189 57.247 10.826 1.00 75.39 328 TYR A C 1
ATOM 1603 O O . TYR A 1 300 ? 24.948 57.823 10.047 1.00 77.06 328 TYR A O 1
ATOM 1612 N N . GLU A 1 301 ? 24.448 57.082 12.120 1.00 77.99 329 GLU A N 1
ATOM 1613 C CA . GLU A 1 301 ? 25.655 57.606 12.770 1.00 81.99 329 GLU A CA 1
ATOM 1614 C C . GLU A 1 301 ? 26.955 56.986 12.238 1.00 81.71 329 GLU A C 1
ATOM 1615 O O . GLU A 1 301 ? 27.987 57.648 12.216 1.00 84.03 329 GLU A O 1
ATOM 1621 N N . HIS A 1 302 ? 26.904 55.730 11.796 1.00 78.46 330 HIS A N 1
ATOM 1622 C CA . HIS A 1 302 ? 28.098 55.056 11.269 1.00 78.19 330 HIS A CA 1
ATOM 1623 C C . HIS A 1 302 ? 28.650 55.711 9.989 1.00 78.16 330 HIS A C 1
ATOM 1624 O O . HIS A 1 302 ? 29.865 55.687 9.756 1.00 78.81 330 HIS A O 1
ATOM 1631 N N . TYR A 1 303 ? 27.761 56.288 9.177 1.00 76.36 331 TYR A N 1
ATOM 1632 C CA . TYR A 1 303 ? 28.133 56.847 7.869 1.00 77.47 331 TYR A CA 1
ATOM 1633 C C . TYR A 1 303 ? 28.355 58.365 7.868 1.00 80.73 331 TYR A C 1
ATOM 1634 O O . TYR A 1 303 ? 29.058 58.883 7.005 1.00 82.84 331 TYR A O 1
ATOM 1643 N N . GLY A 1 304 ? 27.759 59.073 8.825 1.00 81.14 332 GLY A N 1
ATOM 1644 C CA . GLY A 1 304 ? 28.053 60.490 9.026 1.00 83.79 332 GLY A CA 1
ATOM 1645 C C . GLY A 1 304 ? 27.642 61.369 7.863 1.00 84.24 332 GLY A C 1
ATOM 1646 O O . GLY A 1 304 ? 28.388 62.263 7.459 1.00 87.11 332 GLY A O 1
ATOM 1647 N N . LYS A 1 305 ? 26.449 61.111 7.332 1.00 81.72 333 LYS A N 1
ATOM 1648 C CA . LYS A 1 305 ? 25.913 61.853 6.202 1.00 82.17 333 LYS A CA 1
ATOM 1649 C C . LYS A 1 305 ? 24.906 62.875 6.690 1.00 83.32 333 LYS A C 1
ATOM 1650 O O . LYS A 1 305 ? 24.417 62.793 7.814 1.00 82.52 333 LYS A O 1
ATOM 1656 N N . THR A 1 306 ? 24.623 63.846 5.829 1.00 85.77 334 THR A N 1
ATOM 1657 C CA . THR A 1 306 ? 23.670 64.907 6.101 1.00 88.19 334 THR A CA 1
ATOM 1658 C C . THR A 1 306 ? 22.564 64.751 5.069 1.00 87.84 334 THR A C 1
ATOM 1659 O O . THR A 1 306 ? 22.831 64.845 3.871 1.00 88.52 334 THR A O 1
ATOM 1663 N N . ILE A 1 307 ? 21.336 64.489 5.514 1.00 90.76 335 ILE A N 1
ATOM 1664 C CA . ILE A 1 307 ? 20.222 64.302 4.578 1.00 90.60 335 ILE A CA 1
ATOM 1665 C C . ILE A 1 307 ? 19.797 65.645 3.988 1.00 94.13 335 ILE A C 1
ATOM 1666 O O . ILE A 1 307 ? 19.691 66.643 4.708 1.00 96.75 335 ILE A O 1
ATOM 1671 N N . ASP A 1 308 ? 19.582 65.656 2.672 1.00 93.93 336 ASP A N 1
ATOM 1672 C CA . ASP A 1 308 ? 19.049 66.819 1.970 1.00 96.63 336 ASP A CA 1
ATOM 1673 C C . ASP A 1 308 ? 17.518 66.674 1.885 1.00 96.10 336 ASP A C 1
ATOM 1674 O O . ASP A 1 308 ? 17.019 65.815 1.146 1.00 93.27 336 ASP A O 1
ATOM 1679 N N . PRO A 1 309 ? 16.769 67.505 2.644 1.00 98.32 337 PRO A N 1
ATOM 1680 C CA . PRO A 1 309 ? 15.299 67.427 2.636 1.00 98.14 337 PRO A CA 1
ATOM 1681 C C . PRO A 1 309 ? 14.676 67.658 1.254 1.00 98.16 337 PRO A C 1
ATOM 1682 O O . PRO A 1 309 ? 13.653 67.049 0.928 1.00 97.01 337 PRO A O 1
ATOM 1686 N N . GLN A 1 310 ? 15.284 68.541 0.464 1.00 99.84 338 GLN A N 1
ATOM 1687 C CA . GLN A 1 310 ? 14.833 68.789 -0.905 1.00 99.56 338 GLN A CA 1
ATOM 1688 C C . GLN A 1 310 ? 15.029 67.559 -1.772 1.00 94.68 338 GLN A C 1
ATOM 1689 O O . GLN A 1 310 ? 14.074 67.056 -2.361 1.00 93.49 338 GLN A O 1
ATOM 1695 N N . LYS A 1 311 ? 16.272 67.088 -1.848 1.00 92.85 339 LYS A N 1
ATOM 1696 C CA . LYS A 1 311 ? 16.626 65.906 -2.659 1.00 89.70 339 LYS A CA 1
ATOM 1697 C C . LYS A 1 311 ? 15.831 64.657 -2.250 1.00 86.16 339 LYS A C 1
ATOM 1698 O O . LYS A 1 311 ? 15.476 63.849 -3.103 1.00 84.14 339 LYS A O 1
ATOM 1704 N N . LEU A 1 312 ? 15.557 64.516 -0.951 1.00 85.41 340 LEU A N 1
ATOM 1705 C CA . LEU A 1 312 ? 14.713 63.429 -0.432 1.00 83.64 340 LEU A CA 1
ATOM 1706 C C . LEU A 1 312 ? 13.305 63.481 -1.023 1.00 83.82 340 LEU A C 1
ATOM 1707 O O . LEU A 1 312 ? 12.734 62.442 -1.373 1.00 81.27 340 LEU A O 1
ATOM 1712 N N . ALA A 1 313 ? 12.760 64.693 -1.131 1.00 86.58 341 ALA A N 1
ATOM 1713 C CA . ALA A 1 313 ? 11.426 64.915 -1.701 1.00 87.40 341 ALA A CA 1
ATOM 1714 C C . ALA A 1 313 ? 11.435 64.779 -3.224 1.00 87.27 341 ALA A C 1
ATOM 1715 O O . ALA A 1 313 ? 10.430 64.375 -3.818 1.00 87.21 341 ALA A O 1
ATOM 1717 N N . ASN A 1 314 ? 12.566 65.114 -3.849 1.00 87.18 342 ASN A N 1
ATOM 1718 C CA . ASN A 1 314 ? 12.727 64.988 -5.304 1.00 87.28 342 ASN A CA 1
ATOM 1719 C C . ASN A 1 314 ? 13.011 63.556 -5.787 1.00 83.55 342 ASN A C 1
ATOM 1720 O O . ASN A 1 314 ? 13.149 63.325 -6.991 1.00 83.70 342 ASN A O 1
ATOM 1725 N N . GLY A 1 315 ? 13.112 62.603 -4.860 1.00 80.29 343 GLY A N 1
ATOM 1726 C CA . GLY A 1 315 ? 13.281 61.187 -5.209 1.00 76.42 343 GLY A CA 1
ATOM 1727 C C . GLY A 1 315 ? 14.721 60.771 -5.455 1.00 74.04 343 GLY A C 1
ATOM 1728 O O . GLY A 1 315 ? 14.977 59.889 -6.272 1.00 72.46 343 GLY A O 1
ATOM 1729 N N . GLY A 1 316 ? 15.658 61.403 -4.749 1.00 74.16 344 GLY A N 1
ATOM 1730 C CA . GLY A 1 316 ? 17.090 61.152 -4.935 1.00 73.45 344 GLY A CA 1
ATOM 1731 C C . GLY A 1 316 ? 17.702 60.199 -3.921 1.00 71.22 344 GLY A C 1
ATOM 1732 O O . GLY A 1 316 ? 18.929 60.094 -3.819 1.00 70.35 344 GLY A O 1
ATOM 1733 N N . TYR A 1 317 ? 16.847 59.512 -3.163 1.00 69.38 345 TYR A N 1
ATOM 1734 C CA . TYR A 1 317 ? 17.287 58.529 -2.183 1.00 67.18 345 TYR A CA 1
ATOM 1735 C C . TYR A 1 317 ? 16.572 57.221 -2.441 1.00 65.07 345 TYR A C 1
ATOM 1736 O O . TYR A 1 317 ? 15.358 57.203 -2.670 1.00 65.81 345 TYR A O 1
ATOM 1745 N N . ASN A 1 318 ? 17.329 56.132 -2.407 1.00 62.43 346 ASN A N 1
ATOM 1746 C CA . ASN A 1 318 ? 16.773 54.797 -2.576 1.00 60.60 346 ASN A CA 1
ATOM 1747 C C . ASN A 1 318 ? 16.820 54.028 -1.258 1.00 58.50 346 ASN A C 1
ATOM 1748 O O . ASN A 1 318 ? 17.713 54.242 -0.438 1.00 58.02 346 ASN A O 1
ATOM 1753 N N . VAL A 1 319 ? 15.828 53.170 -1.047 1.00 56.47 347 VAL A N 1
ATOM 1754 C CA . VAL A 1 319 ? 15.860 52.208 0.036 1.00 55.47 347 VAL A CA 1
ATOM 1755 C C . VAL A 1 319 ? 15.874 50.817 -0.570 1.00 54.59 347 VAL A C 1
ATOM 1756 O O . VAL A 1 319 ? 15.496 50.626 -1.732 1.00 56.16 347 VAL A O 1
ATOM 1760 N N . SER A 1 320 ? 16.320 49.855 0.223 1.00 52.63 348 SER A N 1
ATOM 1761 C CA . SER A 1 320 ? 16.218 48.456 -0.127 1.00 51.06 348 SER A CA 1
ATOM 1762 C C . SER A 1 320 ? 16.118 47.608 1.126 1.00 49.92 348 SER A C 1
ATOM 1763 O O . SER A 1 320 ? 16.509 48.031 2.205 1.00 51.64 348 SER A O 1
ATOM 1766 N N . ILE A 1 321 ? 15.530 46.434 0.950 1.00 48.68 349 ILE A N 1
ATOM 1767 C CA . ILE A 1 321 ? 15.443 45.404 1.945 1.00 48.04 349 ILE A CA 1
ATOM 1768 C C . ILE A 1 321 ? 15.948 44.150 1.248 1.00 47.08 349 ILE A C 1
ATOM 1769 O O . ILE A 1 321 ? 15.529 43.851 0.126 1.00 43.34 349 ILE A O 1
ATOM 1774 N N . VAL A 1 322 ? 16.876 43.439 1.882 1.00 47.22 350 VAL A N 1
ATOM 1775 C CA . VAL A 1 322 ? 17.408 42.230 1.291 1.00 46.36 350 VAL A CA 1
ATOM 1776 C C . VAL A 1 322 ? 17.269 41.115 2.305 1.00 46.05 350 VAL A C 1
ATOM 1777 O O . VAL A 1 322 ? 17.650 41.271 3.457 1.00 46.22 350 VAL A O 1
ATOM 1781 N N . LEU A 1 323 ? 16.715 39.990 1.862 1.00 45.97 351 LEU A N 1
ATOM 1782 C CA . LEU A 1 323 ? 16.499 38.825 2.715 1.00 47.64 351 LEU A CA 1
ATOM 1783 C C . LEU A 1 323 ? 17.124 37.592 2.033 1.00 47.86 351 LEU A C 1
ATOM 1784 O O . LEU A 1 323 ? 16.995 37.432 0.820 1.00 46.32 351 LEU A O 1
ATOM 1789 N N . SER A 1 324 ? 17.788 36.727 2.797 1.00 47.10 352 SER A N 1
ATOM 1790 C CA . SER A 1 324 ? 18.422 35.536 2.202 1.00 47.98 352 SER A CA 1
ATOM 1791 C C . SER A 1 324 ? 18.467 34.363 3.167 1.00 47.83 352 SER A C 1
ATOM 1792 O O . SER A 1 324 ? 18.842 34.537 4.313 1.00 47.54 352 SER A O 1
ATOM 1795 N N . ALA A 1 325 ? 18.117 33.169 2.687 1.00 48.58 353 ALA A N 1
ATOM 1796 C CA . ALA A 1 325 ? 18.207 31.938 3.497 1.00 48.70 353 ALA A CA 1
ATOM 1797 C C . ALA A 1 325 ? 19.650 31.511 3.784 1.00 49.10 353 ALA A C 1
ATOM 1798 O O . ALA A 1 325 ? 19.909 30.805 4.766 1.00 50.77 353 ALA A O 1
ATOM 1800 N N . SER A 1 326 ? 20.583 31.938 2.941 1.00 49.74 354 SER A N 1
ATOM 1801 C CA . SER A 1 326 ? 22.008 31.615 3.124 1.00 52.04 354 SER A CA 1
ATOM 1802 C C . SER A 1 326 ? 22.887 32.863 2.989 1.00 51.75 354 SER A C 1
ATOM 1803 O O . SER A 1 326 ? 23.093 33.364 1.893 1.00 51.43 354 SER A O 1
ATOM 1806 N N . LYS A 1 327 ? 23.401 33.349 4.114 1.00 53.44 355 LYS A N 1
ATOM 1807 C CA . LYS A 1 327 ? 24.211 34.570 4.145 1.00 54.96 355 LYS A CA 1
ATOM 1808 C C . LYS A 1 327 ? 25.223 34.631 3.003 1.00 56.20 355 LYS A C 1
ATOM 1809 O O . LYS A 1 327 ? 25.330 35.657 2.318 1.00 56.16 355 LYS A O 1
ATOM 1815 N N . ASP A 1 328 ? 25.968 33.537 2.819 1.00 55.32 356 ASP A N 1
ATOM 1816 C CA . ASP A 1 328 ? 27.067 33.509 1.861 1.00 56.40 356 ASP A CA 1
ATOM 1817 C C . ASP A 1 328 ? 26.722 32.826 0.534 1.00 55.08 356 ASP A C 1
ATOM 1818 O O . ASP A 1 328 ? 27.611 32.538 -0.262 1.00 53.19 356 ASP A O 1
ATOM 1823 N N . GLY A 1 329 ? 25.427 32.615 0.290 1.00 53.91 357 GLY A N 1
ATOM 1824 C CA . GLY A 1 329 ? 24.946 31.991 -0.934 1.00 54.85 357 GLY A CA 1
ATOM 1825 C C . GLY A 1 329 ? 25.192 32.823 -2.173 1.00 55.71 357 GLY A C 1
ATOM 1826 O O . GLY A 1 329 ? 25.108 32.316 -3.288 1.00 59.55 357 GLY A O 1
ATOM 1827 N N . ASP A 1 330 ? 25.500 34.099 -1.981 1.00 56.33 358 ASP A N 1
ATOM 1828 C CA . ASP A 1 330 ? 25.840 35.006 -3.083 1.00 56.53 358 ASP A CA 1
ATOM 1829 C C . ASP A 1 330 ? 27.155 34.611 -3.734 1.00 56.47 358 ASP A C 1
ATOM 1830 O O . ASP A 1 330 ? 27.347 34.843 -4.925 1.00 59.52 358 ASP A O 1
ATOM 1835 N N . VAL A 1 331 ? 28.040 34.004 -2.950 1.00 55.78 359 VAL A N 1
ATOM 1836 C CA . VAL A 1 331 ? 29.283 33.401 -3.447 1.00 56.41 359 VAL A CA 1
ATOM 1837 C C . VAL A 1 331 ? 29.242 31.853 -3.303 1.00 57.95 359 VAL A C 1
ATOM 1838 O O . VAL A 1 331 ? 30.281 31.194 -3.175 1.00 58.88 359 VAL A O 1
ATOM 1842 N N . PHE A 1 332 ? 28.032 31.290 -3.338 1.00 56.58 360 PHE A N 1
ATOM 1843 C CA . PHE A 1 332 ? 27.821 29.839 -3.420 1.00 58.01 360 PHE A CA 1
ATOM 1844 C C . PHE A 1 332 ? 28.390 29.042 -2.227 1.00 58.50 360 PHE A C 1
ATOM 1845 O O . PHE A 1 332 ? 28.901 27.924 -2.378 1.00 59.22 360 PHE A O 1
ATOM 1853 N N . GLN A 1 333 ? 28.281 29.642 -1.048 1.00 57.22 361 GLN A N 1
ATOM 1854 C CA . GLN A 1 333 ? 28.533 28.971 0.214 1.00 58.20 361 GLN A CA 1
ATOM 1855 C C . GLN A 1 333 ? 27.210 28.898 0.984 1.00 56.99 361 GLN A C 1
ATOM 1856 O O . GLN A 1 333 ? 26.755 29.879 1.568 1.00 55.85 361 GLN A O 1
ATOM 1862 N N . GLY A 1 334 ? 26.586 27.728 0.984 1.00 56.56 362 GLY A N 1
ATOM 1863 C CA . GLY A 1 334 ? 25.290 27.587 1.620 1.00 54.81 362 GLY A CA 1
ATOM 1864 C C . GLY A 1 334 ? 24.802 26.164 1.579 1.00 54.89 362 GLY A C 1
ATOM 1865 O O . GLY A 1 334 ? 25.401 25.311 0.921 1.00 56.05 362 GLY A O 1
ATOM 1866 N N . ALA A 1 335 ? 23.714 25.912 2.295 1.00 54.17 363 ALA A N 1
ATOM 1867 C CA . ALA A 1 335 ? 23.130 24.575 2.379 1.00 53.92 363 ALA A CA 1
ATOM 1868 C C . ALA A 1 335 ? 21.836 24.489 1.571 1.00 51.69 363 ALA A C 1
ATOM 1869 O O . ALA A 1 335 ? 20.883 25.216 1.859 1.00 52.34 363 ALA A O 1
ATOM 1871 N N . PRO A 1 336 ? 21.795 23.617 0.551 1.00 50.98 364 PRO A N 1
ATOM 1872 C CA . PRO A 1 336 ? 20.474 23.308 0.014 1.00 51.84 364 PRO A CA 1
ATOM 1873 C C . PRO A 1 336 ? 19.520 22.871 1.121 1.00 51.14 364 PRO A C 1
ATOM 1874 O O . PRO A 1 336 ? 19.914 22.101 2.001 1.00 52.39 364 PRO A O 1
ATOM 1878 N N . GLY A 1 337 ? 18.295 23.392 1.088 1.00 48.80 365 GLY A N 1
ATOM 1879 C CA . GLY A 1 337 ? 17.272 23.064 2.073 1.00 47.83 365 GLY A CA 1
ATOM 1880 C C . GLY A 1 337 ? 17.147 24.099 3.169 1.00 48.76 365 GLY A C 1
ATOM 1881 O O . GLY A 1 337 ? 16.176 24.070 3.938 1.00 47.72 365 GLY A O 1
ATOM 1882 N N . SER A 1 338 ? 18.118 25.014 3.255 1.00 48.95 366 SER A N 1
ATOM 1883 C CA . SER A 1 338 ? 18.072 26.077 4.268 1.00 50.33 366 SER A CA 1
ATOM 1884 C C . SER A 1 338 ? 16.843 26.910 4.011 1.00 49.38 366 SER A C 1
ATOM 1885 O O . SER A 1 338 ? 16.677 27.452 2.916 1.00 50.77 366 SER A O 1
ATOM 1888 N N . THR A 1 339 ? 15.976 26.981 5.015 1.00 48.92 367 THR A N 1
ATOM 1889 C CA . THR A 1 339 ? 14.655 27.551 4.858 1.00 49.10 367 THR A CA 1
ATOM 1890 C C . THR A 1 339 ? 14.468 28.736 5.800 1.00 49.95 367 THR A C 1
ATOM 1891 O O . THR A 1 339 ? 14.540 28.586 7.011 1.00 50.13 367 THR A O 1
ATOM 1895 N N . LEU A 1 340 ? 14.286 29.924 5.222 1.00 50.38 368 LEU A N 1
ATOM 1896 C CA . LEU A 1 340 ? 13.954 31.124 5.988 1.00 49.91 368 LEU A CA 1
ATOM 1897 C C . LEU A 1 340 ? 12.524 31.489 5.638 1.00 50.53 368 LEU A C 1
ATOM 1898 O O . LEU A 1 340 ? 12.211 31.717 4.465 1.00 48.80 368 LEU A O 1
ATOM 1903 N N . LEU A 1 341 ? 11.660 31.506 6.651 1.00 50.28 369 LEU A N 1
ATOM 1904 C CA . LEU A 1 341 ? 10.302 31.986 6.484 1.00 50.68 369 LEU A CA 1
ATOM 1905 C C . LEU A 1 341 ? 10.243 33.387 7.071 1.00 49.80 369 LEU A C 1
ATOM 1906 O O . LEU A 1 341 ? 10.799 33.645 8.114 1.00 49.42 369 LEU A O 1
ATOM 1911 N N . ILE A 1 342 ? 9.591 34.303 6.369 1.00 52.34 370 ILE A N 1
ATOM 1912 C CA . ILE A 1 342 ? 9.427 35.670 6.854 1.00 51.74 370 ILE A CA 1
ATOM 1913 C C . ILE A 1 342 ? 7.979 36.072 6.717 1.00 50.92 370 ILE A C 1
ATOM 1914 O O . ILE A 1 342 ? 7.331 35.733 5.742 1.00 50.36 370 ILE A O 1
ATOM 1919 N N . ASP A 1 343 ? 7.476 36.809 7.694 1.00 52.53 371 ASP A N 1
ATOM 1920 C CA . ASP A 1 343 ? 6.117 37.318 7.635 1.00 52.82 371 ASP A CA 1
ATOM 1921 C C . ASP A 1 343 ? 6.007 38.682 8.314 1.00 54.80 371 ASP A C 1
ATOM 1922 O O . ASP A 1 343 ? 6.862 39.052 9.132 1.00 55.43 371 ASP A O 1
ATOM 1927 N N . ASP A 1 344 ? 4.936 39.402 7.978 1.00 55.84 372 ASP A N 1
ATOM 1928 C CA . ASP A 1 344 ? 4.596 40.686 8.590 1.00 57.99 372 ASP A CA 1
ATOM 1929 C C . ASP A 1 344 ? 5.815 41.594 8.771 1.00 57.31 372 ASP A C 1
ATOM 1930 O O . ASP A 1 344 ? 6.164 41.992 9.884 1.00 57.94 372 ASP A O 1
ATOM 1935 N N . LEU A 1 345 ? 6.446 41.901 7.648 1.00 56.38 373 LEU A N 1
ATOM 1936 C CA . LEU A 1 345 ? 7.607 42.775 7.594 1.00 57.74 373 LEU A CA 1
ATOM 1937 C C . LEU A 1 345 ? 7.147 44.222 7.442 1.00 59.48 373 LEU A C 1
ATOM 1938 O O . LEU A 1 345 ? 6.256 44.519 6.644 1.00 60.52 373 LEU A O 1
ATOM 1943 N N . GLU A 1 346 ? 7.746 45.121 8.214 1.00 60.35 374 GLU A N 1
ATOM 1944 C CA . GLU A 1 346 ? 7.429 46.548 8.106 1.00 60.95 374 GLU A CA 1
ATOM 1945 C C . GLU A 1 346 ? 8.685 47.406 8.161 1.00 59.55 374 GLU A C 1
ATOM 1946 O O . GLU A 1 346 ? 9.534 47.224 9.027 1.00 57.14 374 GLU A O 1
ATOM 1952 N N . LEU A 1 347 ? 8.783 48.338 7.217 1.00 61.10 375 LEU A N 1
ATOM 1953 C CA . LEU A 1 347 ? 9.794 49.397 7.250 1.00 60.95 375 LEU A CA 1
ATOM 1954 C C . LEU A 1 347 ? 9.222 50.570 8.056 1.00 62.24 375 LEU A C 1
ATOM 1955 O O . LEU A 1 347 ? 8.431 51.356 7.542 1.00 63.38 375 LEU A O 1
ATOM 1960 N N . VAL A 1 348 ? 9.598 50.664 9.329 1.00 63.81 376 VAL A N 1
ATOM 1961 C CA . VAL A 1 348 ? 9.127 51.757 10.195 1.00 67.90 376 VAL A CA 1
ATOM 1962 C C . VAL A 1 348 ? 9.926 53.032 9.936 1.00 69.64 376 VAL A C 1
ATOM 1963 O O . VAL A 1 348 ? 11.137 53.062 10.150 1.00 69.76 376 VAL A O 1
ATOM 1967 N N . CYS A 1 349 ? 9.246 54.085 9.495 1.00 72.73 377 CYS A N 1
ATOM 1968 C CA . CYS A 1 349 ? 9.917 55.315 9.067 1.00 74.97 377 CYS A CA 1
ATOM 1969 C C . CYS A 1 349 ? 9.664 56.490 9.988 1.00 78.50 377 CYS A C 1
ATOM 1970 O O . CYS A 1 349 ? 8.808 56.434 10.875 1.00 79.39 377 CYS A O 1
ATOM 1973 N N . LYS A 1 350 ? 10.428 57.557 9.766 1.00 81.24 378 LYS A N 1
ATOM 1974 C CA . LYS A 1 350 ? 10.304 58.786 10.547 1.00 84.83 378 LYS A CA 1
ATOM 1975 C C . LYS A 1 350 ? 9.063 59.567 10.112 1.00 86.90 378 LYS A C 1
ATOM 1976 O O . LYS A 1 350 ? 8.536 59.359 9.017 1.00 85.47 378 LYS A O 1
ATOM 1982 N N . PRO B 1 95 ? 19.306 60.763 50.497 1.00 125.85 123 PRO B N 1
ATOM 1983 C CA . PRO B 1 95 ? 19.119 59.530 49.741 1.00 120.36 123 PRO B CA 1
ATOM 1984 C C . PRO B 1 95 ? 18.614 59.814 48.327 1.00 116.40 123 PRO B C 1
ATOM 1985 O O . PRO B 1 95 ? 17.487 60.288 48.157 1.00 115.53 123 PRO B O 1
ATOM 1989 N N . GLU B 1 96 ? 19.447 59.525 47.330 1.00 114.31 124 GLU B N 1
ATOM 1990 C CA . GLU B 1 96 ? 19.155 59.904 45.947 1.00 110.89 124 GLU B CA 1
ATOM 1991 C C . GLU B 1 96 ? 18.045 59.057 45.316 1.00 104.99 124 GLU B C 1
ATOM 1992 O O . GLU B 1 96 ? 17.668 58.006 45.844 1.00 102.50 124 GLU B O 1
ATOM 1998 N N . THR B 1 97 ? 17.527 59.539 44.188 1.00 102.07 125 THR B N 1
ATOM 1999 C CA . THR B 1 97 ? 16.444 58.873 43.480 1.00 96.60 125 THR B CA 1
ATOM 2000 C C . THR B 1 97 ? 16.987 57.764 42.588 1.00 93.29 125 THR B C 1
ATOM 2001 O O . THR B 1 97 ? 17.841 58.011 41.731 1.00 93.31 125 THR B O 1
ATOM 2005 N N . LYS B 1 98 ? 16.489 56.547 42.803 1.00 89.76 126 LYS B N 1
ATOM 2006 C CA . LYS B 1 98 ? 16.796 55.409 41.944 1.00 86.50 126 LYS B CA 1
ATOM 2007 C C . LYS B 1 98 ? 15.500 54.851 41.360 1.00 81.15 126 LYS B C 1
ATOM 2008 O O . LYS B 1 98 ? 14.599 54.452 42.099 1.00 79.68 126 LYS B O 1
ATOM 2014 N N . SER B 1 99 ? 15.416 54.844 40.032 1.00 77.86 127 SER B N 1
ATOM 2015 C CA . SER B 1 99 ? 14.243 54.341 39.320 1.00 74.02 127 SER B CA 1
ATOM 2016 C C . SER B 1 99 ? 14.108 52.825 39.461 1.00 70.21 127 SER B C 1
ATOM 2017 O O . SER B 1 99 ? 15.108 52.118 39.609 1.00 69.27 127 SER B O 1
ATOM 2020 N N . ILE B 1 100 ? 12.866 52.339 39.433 1.00 67.53 128 ILE B N 1
ATOM 2021 C CA . ILE B 1 100 ? 12.606 50.901 39.308 1.00 65.25 128 ILE B CA 1
ATOM 2022 C C . ILE B 1 100 ? 13.117 50.434 37.945 1.00 63.32 128 ILE B C 1
ATOM 2023 O O . ILE B 1 100 ? 13.369 51.265 37.075 1.00 65.06 128 ILE B O 1
ATOM 2028 N N . PRO B 1 101 ? 13.299 49.115 37.753 1.00 61.22 129 PRO B N 1
ATOM 2029 C CA . PRO B 1 101 ? 13.588 48.641 36.400 1.00 59.42 129 PRO B CA 1
ATOM 2030 C C . PRO B 1 101 ? 12.405 48.877 35.469 1.00 57.04 129 PRO B C 1
ATOM 2031 O O . PRO B 1 101 ? 11.285 49.011 35.934 1.00 57.65 129 PRO B O 1
ATOM 2035 N N . THR B 1 102 ? 12.668 48.949 34.172 1.00 57.79 130 THR B N 1
ATOM 2036 C CA . THR B 1 102 ? 11.626 49.109 33.151 1.00 56.41 130 THR B CA 1
ATOM 2037 C C . THR B 1 102 ? 11.488 47.866 32.252 1.00 56.30 130 THR B C 1
ATOM 2038 O O . THR B 1 102 ? 10.647 47.846 31.348 1.00 54.94 130 THR B O 1
ATOM 2042 N N . VAL B 1 103 ? 12.317 46.848 32.512 1.00 55.90 131 VAL B N 1
ATOM 2043 C CA . VAL B 1 103 ? 12.251 45.564 31.831 1.00 55.94 131 VAL B CA 1
ATOM 2044 C C . VAL B 1 103 ? 11.929 44.522 32.898 1.00 56.56 131 VAL B C 1
ATOM 2045 O O . VAL B 1 103 ? 12.550 44.532 33.969 1.00 60.08 131 VAL B O 1
ATOM 2049 N N . PHE B 1 104 ? 10.950 43.652 32.635 1.00 53.42 132 PHE B N 1
ATOM 2050 C CA . PHE B 1 104 ? 10.505 42.673 33.633 1.00 52.11 132 PHE B CA 1
ATOM 2051 C C . PHE B 1 104 ? 10.568 41.244 33.067 1.00 51.78 132 PHE B C 1
ATOM 2052 O O . PHE B 1 104 ? 10.096 40.964 31.953 1.00 49.07 132 PHE B O 1
ATOM 2060 N N . ASN B 1 105 ? 11.201 40.354 33.835 1.00 51.40 133 ASN B N 1
ATOM 2061 C CA . ASN B 1 105 ? 11.564 39.013 33.359 1.00 50.00 133 ASN B CA 1
ATOM 2062 C C . ASN B 1 105 ? 10.830 37.891 34.071 1.00 48.98 133 ASN B C 1
ATOM 2063 O O . ASN B 1 105 ? 10.816 36.774 33.580 1.00 50.81 133 ASN B O 1
ATOM 2068 N N . PHE B 1 106 ? 10.261 38.169 35.236 1.00 48.59 134 PHE B N 1
ATOM 2069 C CA . PHE B 1 106 ? 9.533 37.168 35.999 1.00 49.73 134 PHE B CA 1
ATOM 2070 C C . PHE B 1 106 ? 10.389 35.912 36.359 1.00 50.54 134 PHE B C 1
ATOM 2071 O O . PHE B 1 106 ? 9.877 34.783 36.354 1.00 50.41 134 PHE B O 1
ATOM 2079 N N . GLU B 1 107 ? 11.673 36.119 36.677 1.00 52.26 135 GLU B N 1
ATOM 2080 C CA . GLU B 1 107 ? 12.606 35.017 37.054 1.00 54.28 135 GLU B CA 1
ATOM 2081 C C . GLU B 1 107 ? 12.650 34.760 38.542 1.00 55.87 135 GLU B C 1
ATOM 2082 O O . GLU B 1 107 ? 13.035 33.659 38.981 1.00 57.20 135 GLU B O 1
ATOM 2088 N N . ASN B 1 108 ? 12.315 35.795 39.318 1.00 55.64 136 ASN B N 1
ATOM 2089 C CA . ASN B 1 108 ? 12.649 35.837 40.730 1.00 54.68 136 ASN B CA 1
ATOM 2090 C C . ASN B 1 108 ? 11.405 35.837 41.599 1.00 54.20 136 ASN B C 1
ATOM 2091 O O . ASN B 1 108 ? 10.439 36.558 41.326 1.00 53.21 136 ASN B O 1
ATOM 2096 N N . VAL B 1 109 ? 11.448 35.032 42.652 1.00 53.61 137 VAL B N 1
ATOM 2097 C CA . VAL B 1 109 ? 10.392 34.980 43.631 1.00 53.29 137 VAL B CA 1
ATOM 2098 C C . VAL B 1 109 ? 11.009 34.759 45.004 1.00 55.65 137 VAL B C 1
ATOM 2099 O O . VAL B 1 109 ? 12.147 34.280 45.120 1.00 57.55 137 VAL B O 1
ATOM 2103 N N . LYS B 1 110 ? 10.261 35.154 46.031 1.00 55.61 138 LYS B N 1
ATOM 2104 C CA . LYS B 1 110 ? 10.529 34.759 47.405 1.00 56.74 138 LYS B CA 1
ATOM 2105 C C . LYS B 1 110 ? 9.242 34.185 47.971 1.00 55.98 138 LYS B C 1
ATOM 2106 O O . LYS B 1 110 ? 8.162 34.638 47.603 1.00 56.75 138 LYS B O 1
ATOM 2112 N N . THR B 1 111 ? 9.362 33.201 48.863 1.00 56.09 139 THR B N 1
ATOM 2113 C CA . THR B 1 111 ? 8.205 32.512 49.450 1.00 55.48 139 THR B CA 1
ATOM 2114 C C . THR B 1 111 ? 7.791 33.173 50.772 1.00 58.65 139 THR B C 1
ATOM 2115 O O . THR B 1 111 ? 8.653 33.476 51.619 1.00 62.20 139 THR B O 1
ATOM 2119 N N . VAL B 1 112 ? 6.481 33.355 50.959 1.00 57.40 140 VAL B N 1
ATOM 2120 C CA . VAL B 1 112 ? 5.932 34.078 52.117 1.00 60.58 140 VAL B CA 1
ATOM 2121 C C . VAL B 1 112 ? 4.771 33.312 52.774 1.00 60.46 140 VAL B C 1
ATOM 2122 O O . VAL B 1 112 ? 3.870 32.839 52.079 1.00 57.58 140 VAL B O 1
ATOM 2126 N N . PRO B 1 113 ? 4.790 33.181 54.117 1.00 60.71 141 PRO B N 1
ATOM 2127 C CA . PRO B 1 113 ? 3.723 32.446 54.803 1.00 62.45 141 PRO B CA 1
ATOM 2128 C C . PRO B 1 113 ? 2.521 33.323 55.152 1.00 62.67 141 PRO B C 1
ATOM 2129 O O . PRO B 1 113 ? 2.686 34.517 55.415 1.00 63.83 141 PRO B O 1
ATOM 2133 N N . TYR B 1 114 ? 1.328 32.734 55.162 1.00 61.44 142 TYR B N 1
ATOM 2134 C CA . TYR B 1 114 ? 0.149 33.412 55.706 1.00 62.39 142 TYR B CA 1
ATOM 2135 C C . TYR B 1 114 ? -1.004 32.422 55.846 1.00 63.25 142 TYR B C 1
ATOM 2136 O O . TYR B 1 114 ? -1.362 31.743 54.869 1.00 62.68 142 TYR B O 1
ATOM 2145 N N . ASN B 1 115 ? -1.573 32.342 57.051 1.00 63.46 143 ASN B N 1
ATOM 2146 C CA . ASN B 1 115 ? -2.732 31.500 57.327 1.00 64.77 143 ASN B CA 1
ATOM 2147 C C . ASN B 1 115 ? -2.396 30.047 57.001 1.00 66.80 143 ASN B C 1
ATOM 2148 O O . ASN B 1 115 ? -3.159 29.339 56.342 1.00 67.76 143 ASN B O 1
ATOM 2153 N N . LYS B 1 116 ? -1.215 29.634 57.451 1.00 69.24 144 LYS B N 1
ATOM 2154 C CA . LYS B 1 116 ? -0.668 28.295 57.213 1.00 70.82 144 LYS B CA 1
ATOM 2155 C C . LYS B 1 116 ? -0.562 27.916 55.717 1.00 68.01 144 LYS B C 1
ATOM 2156 O O . LYS B 1 116 ? -0.670 26.748 55.359 1.00 70.14 144 LYS B O 1
ATOM 2162 N N . ASN B 1 117 ? -0.337 28.913 54.860 1.00 64.34 145 ASN B N 1
ATOM 2163 C CA . ASN B 1 117 ? -0.032 28.694 53.443 1.00 63.12 145 ASN B CA 1
ATOM 2164 C C . ASN B 1 117 ? 1.326 29.328 53.102 1.00 61.84 145 ASN B C 1
ATOM 2165 O O . ASN B 1 117 ? 1.826 30.153 53.855 1.00 62.89 145 ASN B O 1
ATOM 2170 N N . GLU B 1 118 ? 1.912 28.931 51.976 1.00 60.47 146 GLU B N 1
ATOM 2171 C CA . GLU B 1 118 ? 3.062 29.623 51.403 1.00 60.68 146 GLU B CA 1
ATOM 2172 C C . GLU B 1 118 ? 2.749 30.081 49.968 1.00 58.20 146 GLU B C 1
ATOM 2173 O O . GLU B 1 118 ? 2.125 29.340 49.217 1.00 57.93 146 GLU B O 1
ATOM 2179 N N . TYR B 1 119 ? 3.164 31.296 49.597 1.00 56.23 147 TYR B N 1
ATOM 2180 C CA . TYR B 1 119 ? 3.006 31.785 48.207 1.00 55.18 147 TYR B CA 1
ATOM 2181 C C . TYR B 1 119 ? 4.187 32.621 47.719 1.00 53.51 147 TYR B C 1
ATOM 2182 O O . TYR B 1 119 ? 5.033 33.041 48.502 1.00 55.53 147 TYR B O 1
ATOM 2191 N N . TYR B 1 120 ? 4.219 32.882 46.419 1.00 51.81 148 TYR B N 1
ATOM 2192 C CA . TYR B 1 120 ? 5.294 33.679 45.825 1.00 50.73 148 TYR B CA 1
ATOM 2193 C C . TYR B 1 120 ? 4.976 35.171 45.757 1.00 49.81 148 TYR B C 1
ATOM 2194 O O . TYR B 1 120 ? 3.849 35.569 45.446 1.00 45.56 148 TYR B O 1
ATOM 2203 N N . VAL B 1 121 ? 5.991 35.976 46.076 1.00 51.46 149 VAL B N 1
ATOM 2204 C CA . VAL B 1 121 ? 6.028 37.387 45.720 1.00 52.13 149 VAL B CA 1
ATOM 2205 C C . VAL B 1 121 ? 7.129 37.536 44.670 1.00 51.26 149 VAL B C 1
ATOM 2206 O O . VAL B 1 121 ? 8.276 37.161 44.923 1.00 51.91 149 VAL B O 1
ATOM 2210 N N . LEU B 1 122 ? 6.777 38.065 43.498 1.00 49.38 150 LEU B N 1
ATOM 2211 C CA . LEU B 1 122 ? 7.757 38.291 42.429 1.00 49.47 150 LEU B CA 1
ATOM 2212 C C . LEU B 1 122 ? 8.452 39.636 42.613 1.00 50.40 150 LEU B C 1
ATOM 2213 O O . LEU B 1 122 ? 7.822 40.633 42.991 1.00 51.39 150 LEU B O 1
ATOM 2218 N N . TYR B 1 123 ? 9.740 39.670 42.296 1.00 50.94 151 TYR B N 1
ATOM 2219 C CA . TYR B 1 123 ? 10.498 40.917 42.322 1.00 53.02 151 TYR B CA 1
ATOM 2220 C C . TYR B 1 123 ? 11.469 41.019 41.149 1.00 53.21 151 TYR B C 1
ATOM 2221 O O . TYR B 1 123 ? 11.772 40.032 40.485 1.00 52.25 151 TYR B O 1
ATOM 2230 N N . GLU B 1 124 ? 11.941 42.235 40.906 1.00 53.83 152 GLU B N 1
ATOM 2231 C CA . GLU B 1 124 ? 12.834 42.503 39.797 1.00 55.74 152 GLU B CA 1
ATOM 2232 C C . GLU B 1 124 ? 13.930 43.430 40.290 1.00 57.69 152 GLU B C 1
ATOM 2233 O O . GLU B 1 124 ? 13.653 44.591 40.608 1.00 58.19 152 GLU B O 1
ATOM 2239 N N . ALA B 1 125 ? 15.157 42.903 40.360 1.00 58.96 153 ALA B N 1
ATOM 2240 C CA . ALA B 1 125 ? 16.338 43.647 40.813 1.00 62.32 153 ALA B CA 1
ATOM 2241 C C . ALA B 1 125 ? 17.349 43.842 39.681 1.00 65.28 153 ALA B C 1
ATOM 2242 O O . ALA B 1 125 ? 17.634 42.921 38.917 1.00 66.52 153 ALA B O 1
ATOM 2244 N N . ALA B 1 126 ? 17.908 45.038 39.594 1.00 68.15 154 ALA B N 1
ATOM 2245 C CA . ALA B 1 126 ? 18.961 45.334 38.630 1.00 71.36 154 ALA B CA 1
ATOM 2246 C C . ALA B 1 126 ? 19.917 46.374 39.214 1.00 74.76 154 ALA B C 1
ATOM 2247 O O . ALA B 1 126 ? 19.482 47.318 39.880 1.00 73.18 154 ALA B O 1
ATOM 2249 N N . SER B 1 127 ? 21.215 46.179 38.970 1.00 78.81 155 SER B N 1
ATOM 2250 C CA . SER B 1 127 ? 22.257 47.114 39.404 1.00 82.13 155 SER B CA 1
ATOM 2251 C C . SER B 1 127 ? 21.941 48.532 38.946 1.00 81.39 155 SER B C 1
ATOM 2252 O O . SER B 1 127 ? 21.739 48.767 37.754 1.00 79.59 155 SER B O 1
ATOM 2255 N N . GLY B 1 128 ? 21.897 49.463 39.899 1.00 82.10 156 GLY B N 1
ATOM 2256 C CA . GLY B 1 128 ? 21.627 50.873 39.612 1.00 83.99 156 GLY B CA 1
ATOM 2257 C C . GLY B 1 128 ? 20.169 51.271 39.775 1.00 82.53 156 GLY B C 1
ATOM 2258 O O . GLY B 1 128 ? 19.836 52.454 39.672 1.00 85.63 156 GLY B O 1
ATOM 2259 N N . TYR B 1 129 ? 19.304 50.295 40.053 1.00 78.38 157 TYR B N 1
ATOM 2260 C CA . TYR B 1 129 ? 17.864 50.508 40.091 1.00 75.77 157 TYR B CA 1
ATOM 2261 C C . TYR B 1 129 ? 17.290 50.158 41.464 1.00 72.92 157 TYR B C 1
ATOM 2262 O O . TYR B 1 129 ? 17.861 49.358 42.208 1.00 71.83 157 TYR B O 1
ATOM 2271 N N . SER B 1 130 ? 16.148 50.753 41.793 1.00 71.40 158 SER B N 1
ATOM 2272 C CA . SER B 1 130 ? 15.402 50.358 42.993 1.00 69.59 158 SER B CA 1
ATOM 2273 C C . SER B 1 130 ? 14.614 49.093 42.689 1.00 64.88 158 SER B C 1
ATOM 2274 O O . SER B 1 130 ? 13.871 49.039 41.718 1.00 62.52 158 SER B O 1
ATOM 2277 N N . THR B 1 131 ? 14.797 48.066 43.509 1.00 63.67 159 THR B N 1
ATOM 2278 C CA . THR B 1 131 ? 14.140 46.787 43.265 1.00 60.36 159 THR B CA 1
ATOM 2279 C C . THR B 1 131 ? 12.614 46.963 43.256 1.00 58.85 159 THR B C 1
ATOM 2280 O O . THR B 1 131 ? 12.050 47.615 44.137 1.00 58.54 159 THR B O 1
ATOM 2284 N N . LEU B 1 132 ? 11.969 46.411 42.232 1.00 57.34 160 LEU B N 1
ATOM 2285 C CA . LEU B 1 132 ? 10.518 46.390 42.157 1.00 56.39 160 LEU B CA 1
ATOM 2286 C C . LEU B 1 132 ? 10.031 45.089 42.746 1.00 55.90 160 LEU B C 1
ATOM 2287 O O . LEU B 1 132 ? 10.412 44.013 42.281 1.00 57.76 160 LEU B O 1
ATOM 2292 N N . THR B 1 133 ? 9.204 45.201 43.779 1.00 56.19 161 THR B N 1
ATOM 2293 C CA . THR B 1 133 ? 8.465 44.081 44.344 1.00 53.75 161 THR B CA 1
ATOM 2294 C C . THR B 1 133 ? 7.047 44.175 43.782 1.00 53.40 161 THR B C 1
ATOM 2295 O O . THR B 1 133 ? 6.355 45.161 44.007 1.00 53.75 161 THR B O 1
ATOM 2299 N N . TRP B 1 134 ? 6.633 43.162 43.024 1.00 53.21 162 TRP B N 1
ATOM 2300 C CA . TRP B 1 134 ? 5.288 43.110 42.463 1.00 51.04 162 TRP B CA 1
ATOM 2301 C C . TRP B 1 134 ? 4.267 42.768 43.549 1.00 50.38 162 TRP B C 1
ATOM 2302 O O . TRP B 1 134 ? 4.556 42.010 44.459 1.00 49.55 162 TRP B O 1
ATOM 2313 N N . SER B 1 135 ? 3.065 43.316 43.433 1.00 52.07 163 SER B N 1
ATOM 2314 C CA . SER B 1 135 ? 1.942 42.894 44.267 1.00 52.00 163 SER B CA 1
ATOM 2315 C C . SER B 1 135 ? 0.979 41.966 43.501 1.00 51.08 163 SER B C 1
ATOM 2316 O O . SER B 1 135 ? 0.968 41.898 42.256 1.00 49.51 163 SER B O 1
ATOM 2319 N N . SER B 1 136 ? 0.185 41.231 44.259 1.00 50.16 164 SER B N 1
ATOM 2320 C CA . SER B 1 136 ? -0.907 40.444 43.689 1.00 48.85 164 SER B CA 1
ATOM 2321 C C . SER B 1 136 ? -1.941 40.209 44.785 1.00 48.68 164 SER B C 1
ATOM 2322 O O . SER B 1 136 ? -1.744 40.660 45.924 1.00 48.93 164 SER B O 1
ATOM 2325 N N . GLY B 1 137 ? -3.012 39.491 44.449 1.00 45.62 165 GLY B N 1
ATOM 2326 C CA . GLY B 1 137 ? -4.002 39.105 45.428 1.00 48.08 165 GLY B CA 1
ATOM 2327 C C . GLY B 1 137 ? -3.730 37.788 46.143 1.00 49.71 165 GLY B C 1
ATOM 2328 O O . GLY B 1 137 ? -4.667 37.186 46.660 1.00 51.65 165 GLY B O 1
ATOM 2329 N N . ASN B 1 138 ? -2.475 37.327 46.183 1.00 48.63 166 ASN B N 1
ATOM 2330 C CA . ASN B 1 138 ? -2.174 36.029 46.791 1.00 49.83 166 ASN B CA 1
ATOM 2331 C C . ASN B 1 138 ? -2.492 35.994 48.279 1.00 51.40 166 ASN B C 1
ATOM 2332 O O . ASN B 1 138 ? -3.046 35.011 48.768 1.00 51.26 166 ASN B O 1
ATOM 2337 N N . GLN B 1 139 ? -2.146 37.064 48.992 1.00 52.44 167 GLN B N 1
ATOM 2338 C CA . GLN B 1 139 ? -2.395 37.118 50.439 1.00 54.30 167 GLN B CA 1
ATOM 2339 C C . GLN B 1 139 ? -3.882 36.992 50.742 1.00 53.39 167 GLN B C 1
ATOM 2340 O O . GLN B 1 139 ? -4.254 36.436 51.764 1.00 55.26 167 GLN B O 1
ATOM 2346 N N . GLY B 1 140 ? -4.718 37.510 49.845 1.00 52.22 168 GLY B N 1
ATOM 2347 C CA . GLY B 1 140 ? -6.168 37.381 49.950 1.00 52.27 168 GLY B CA 1
ATOM 2348 C C . GLY B 1 140 ? -6.638 35.953 49.754 1.00 51.63 168 GLY B C 1
ATOM 2349 O O . GLY B 1 140 ? -7.471 35.465 50.507 1.00 52.49 168 GLY B O 1
ATOM 2350 N N . PHE B 1 141 ? -6.094 35.286 48.746 1.00 51.44 169 PHE B N 1
ATOM 2351 C CA . PHE B 1 141 ? -6.399 33.866 48.470 1.00 54.36 169 PHE B CA 1
ATOM 2352 C C . PHE B 1 141 ? -6.034 32.986 49.671 1.00 55.99 169 PHE B C 1
ATOM 2353 O O . PHE B 1 141 ? -6.731 32.013 49.976 1.00 57.31 169 PHE B O 1
ATOM 2361 N N . ALA B 1 142 ? -4.947 33.363 50.342 1.00 55.60 170 ALA B N 1
ATOM 2362 C CA . ALA B 1 142 ? -4.448 32.681 51.533 1.00 57.53 170 ALA B CA 1
ATOM 2363 C C . ALA B 1 142 ? -5.438 32.718 52.692 1.00 59.72 170 ALA B C 1
ATOM 2364 O O . ALA B 1 142 ? -5.429 31.820 53.543 1.00 62.20 170 ALA B O 1
ATOM 2366 N N . LEU B 1 143 ? -6.281 33.748 52.735 1.00 59.65 171 LEU B N 1
ATOM 2367 C CA . LEU B 1 143 ? -7.381 33.797 53.708 1.00 62.24 171 LEU B CA 1
ATOM 2368 C C . LEU B 1 143 ? -8.444 32.711 53.475 1.00 63.52 171 LEU B C 1
ATOM 2369 O O . LEU B 1 143 ? -9.107 32.309 54.417 1.00 67.79 171 LEU B O 1
ATOM 2374 N N . THR B 1 144 ? -8.603 32.250 52.232 1.00 62.74 172 THR B N 1
ATOM 2375 C CA . THR B 1 144 ? -9.767 31.449 51.824 1.00 64.99 172 THR B CA 1
ATOM 2376 C C . THR B 1 144 ? -9.623 29.951 52.033 1.00 67.82 172 THR B C 1
ATOM 2377 O O . THR B 1 144 ? -10.543 29.213 51.699 1.00 70.97 172 THR B O 1
ATOM 2381 N N . GLY B 1 145 ? -8.478 29.505 52.548 1.00 68.41 173 GLY B N 1
ATOM 2382 C CA . GLY B 1 145 ? -8.206 28.082 52.766 1.00 70.75 173 GLY B CA 1
ATOM 2383 C C . GLY B 1 145 ? -6.828 27.852 53.378 1.00 72.56 173 GLY B C 1
ATOM 2384 O O . GLY B 1 145 ? -6.034 28.788 53.493 1.00 70.59 173 GLY B O 1
ATOM 2385 N N . SER B 1 146 ? -6.541 26.614 53.784 1.00 76.13 174 SER B N 1
ATOM 2386 C CA . SER B 1 146 ? -5.204 26.260 54.289 1.00 78.37 174 SER B CA 1
ATOM 2387 C C . SER B 1 146 ? -4.571 25.088 53.536 1.00 78.12 174 SER B C 1
ATOM 2388 O O . SER B 1 146 ? -5.253 24.342 52.831 1.00 78.66 174 SER B O 1
ATOM 2391 N N . GLY B 1 147 ? -3.255 24.950 53.686 1.00 76.84 175 GLY B N 1
ATOM 2392 C CA . GLY B 1 147 ? -2.508 23.881 53.022 1.00 77.10 175 GLY B CA 1
ATOM 2393 C C . GLY B 1 147 ? -2.222 24.138 51.550 1.00 73.44 175 GLY B C 1
ATOM 2394 O O . GLY B 1 147 ? -2.113 23.197 50.764 1.00 74.07 175 GLY B O 1
ATOM 2395 N N . TYR B 1 148 ? -2.095 25.410 51.177 1.00 69.35 176 TYR B N 1
ATOM 2396 C CA . TYR B 1 148 ? -1.714 25.783 49.816 1.00 66.66 176 TYR B CA 1
ATOM 2397 C C . TYR B 1 148 ? -0.201 25.954 49.700 1.00 65.78 176 TYR B C 1
ATOM 2398 O O . TYR B 1 148 ? 0.436 26.598 50.545 1.00 66.40 176 TYR B O 1
ATOM 2407 N N . THR B 1 149 ? 0.372 25.377 48.653 1.00 64.62 177 THR B N 1
ATOM 2408 C CA . THR B 1 149 ? 1.770 25.614 48.319 1.00 64.42 177 THR B CA 1
ATOM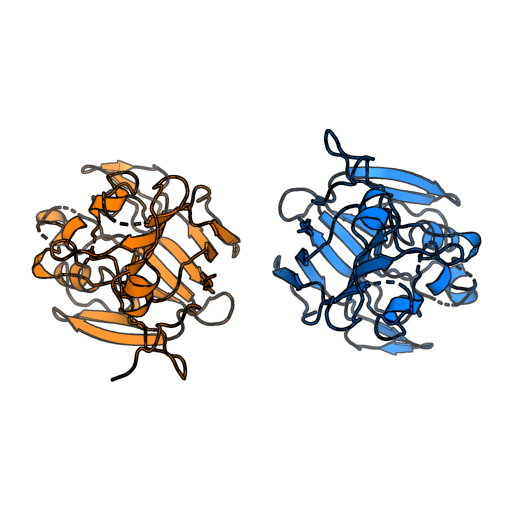 2409 C C . THR B 1 149 ? 1.784 26.700 47.233 1.00 60.63 177 THR B C 1
ATOM 2410 O O . THR B 1 149 ? 0.723 27.068 46.732 1.00 58.55 177 THR B O 1
ATOM 2414 N N . PRO B 1 150 ? 2.969 27.248 46.900 1.00 59.15 178 PRO B N 1
ATOM 2415 C CA . PRO B 1 150 ? 3.011 28.371 45.946 1.00 57.18 178 PRO B CA 1
ATOM 2416 C C . PRO B 1 150 ? 2.356 28.117 44.579 1.00 55.41 178 PRO B C 1
ATOM 2417 O O . PRO B 1 150 ? 1.764 29.028 43.998 1.00 52.27 178 PRO B O 1
ATOM 2421 N N . ASN B 1 151 ? 2.440 26.887 44.092 1.00 57.13 179 ASN B N 1
ATOM 2422 C CA . ASN B 1 151 ? 1.875 26.542 42.790 1.00 57.78 179 ASN B CA 1
ATOM 2423 C C . ASN B 1 151 ? 0.337 26.483 42.746 1.00 57.94 179 ASN B C 1
ATOM 2424 O O . ASN B 1 151 ? -0.254 26.504 41.663 1.00 57.28 179 ASN B O 1
ATOM 2429 N N . ASP B 1 152 ? -0.301 26.414 43.917 1.00 58.35 180 ASP B N 1
ATOM 2430 C CA . ASP B 1 152 ? -1.766 26.433 44.015 1.00 57.31 180 ASP B CA 1
ATOM 2431 C C . ASP B 1 152 ? -2.349 27.842 43.964 1.00 53.17 180 ASP B C 1
ATOM 2432 O O . ASP B 1 152 ? -3.564 28.001 43.850 1.00 53.18 180 ASP B O 1
ATOM 2437 N N . PHE B 1 153 ? -1.506 28.864 44.075 1.00 50.67 181 PHE B N 1
ATOM 2438 C CA . PHE B 1 153 ? -2.005 30.233 44.144 1.00 50.16 181 PHE B CA 1
ATOM 2439 C C . PHE B 1 153 ? -2.361 30.792 42.773 1.00 49.42 181 PHE B C 1
ATOM 2440 O O . PHE B 1 153 ? -1.886 30.291 41.758 1.00 49.58 181 PHE B O 1
ATOM 2448 N N . PRO B 1 154 ? -3.214 31.837 42.743 1.00 49.45 182 PRO B N 1
ATOM 2449 C CA . PRO B 1 154 ? -3.564 32.446 41.466 1.00 48.98 182 PRO B CA 1
ATOM 2450 C C . PRO B 1 154 ? -2.359 33.076 40.741 1.00 48.89 182 PRO B C 1
ATOM 2451 O O . PRO B 1 154 ? -2.310 33.069 39.507 1.00 48.62 182 PRO B O 1
ATOM 2455 N N . THR B 1 155 ? -1.418 33.614 41.511 1.00 47.30 183 THR B N 1
ATOM 2456 C CA . THR B 1 155 ? -0.234 34.253 40.965 1.00 48.29 183 THR B CA 1
ATOM 2457 C C . THR B 1 155 ? 1.060 33.527 41.352 1.00 49.03 183 THR B C 1
ATOM 2458 O O . THR B 1 155 ? 1.469 33.539 42.517 1.00 49.27 183 THR B O 1
ATOM 2462 N N . SER B 1 156 ? 1.700 32.928 40.350 1.00 49.34 184 SER B N 1
ATOM 2463 C CA . SER B 1 156 ? 2.992 32.258 40.507 1.00 50.35 184 SER B CA 1
ATOM 2464 C C . SER B 1 156 ? 3.871 32.470 39.265 1.00 50.41 184 SER B C 1
ATOM 2465 O O . SER B 1 156 ? 3.577 33.325 38.426 1.00 49.23 184 SER B O 1
ATOM 2468 N N . ILE B 1 157 ? 4.966 31.712 39.177 1.00 51.99 185 ILE B N 1
ATOM 2469 C CA . ILE B 1 157 ? 5.794 31.673 37.974 1.00 52.51 185 ILE B CA 1
ATOM 2470 C C . ILE B 1 157 ? 5.822 30.249 37.408 1.00 54.52 185 ILE B C 1
ATOM 2471 O O . ILE B 1 157 ? 5.507 29.286 38.100 1.00 56.64 185 ILE B O 1
ATOM 2476 N N . SER B 1 158 ? 6.203 30.140 36.142 1.00 55.96 186 SER B N 1
ATOM 2477 C CA . SER B 1 158 ? 6.322 28.867 35.444 1.00 57.51 186 SER B CA 1
ATOM 2478 C C . SER B 1 158 ? 7.723 28.794 34.855 1.00 59.18 186 SER B C 1
ATOM 2479 O O . SER B 1 158 ? 8.294 29.834 34.539 1.00 59.15 186 SER B O 1
ATOM 2482 N N . PRO B 1 159 ? 8.291 27.574 34.723 1.00 60.89 187 PRO B N 1
ATOM 2483 C CA . PRO B 1 159 ? 9.590 27.418 34.040 1.00 62.29 187 PRO B CA 1
ATOM 2484 C C . PRO B 1 159 ? 9.511 27.397 32.506 1.00 63.09 187 PRO B C 1
ATOM 2485 O O . PRO B 1 159 ? 10.543 27.471 31.839 1.00 63.18 187 PRO B O 1
ATOM 2489 N N . ASN B 1 160 ? 8.302 27.324 31.952 1.00 62.84 188 ASN B N 1
ATOM 2490 C CA . ASN B 1 160 ? 8.118 27.186 30.504 1.00 64.63 188 ASN B CA 1
ATOM 2491 C C . ASN B 1 160 ? 8.007 28.540 29.812 1.00 64.44 188 ASN B C 1
ATOM 2492 O O . ASN B 1 160 ? 7.109 28.771 28.993 1.00 64.53 188 ASN B O 1
ATOM 2497 N N . GLY B 1 161 ? 8.924 29.435 30.158 1.00 64.72 189 GLY B N 1
ATOM 2498 C CA . GLY B 1 161 ? 8.869 30.810 29.713 1.00 63.47 189 GLY B CA 1
ATOM 2499 C C . GLY B 1 161 ? 9.449 30.963 28.336 1.00 64.74 189 GLY B C 1
ATOM 2500 O O . GLY B 1 161 ? 9.930 30.006 27.746 1.00 66.61 189 GLY B O 1
ATOM 2501 N N . ARG B 1 162 ? 9.378 32.179 27.818 1.00 65.65 190 ARG B N 1
ATOM 2502 C CA . ARG B 1 162 ? 9.902 32.484 26.497 1.00 69.17 190 ARG B CA 1
ATOM 2503 C C . ARG B 1 162 ? 11.428 32.483 26.546 1.00 71.86 190 ARG B C 1
ATOM 2504 O O . ARG B 1 162 ? 12.082 31.760 25.793 1.00 74.14 190 ARG B O 1
ATOM 2512 N N . THR B 1 163 ? 11.984 33.260 27.469 1.00 73.49 191 THR B N 1
ATOM 2513 C CA . THR B 1 163 ? 13.431 33.272 27.704 1.00 76.07 191 THR B CA 1
ATOM 2514 C C . THR B 1 163 ? 13.839 32.233 28.778 1.00 76.46 191 THR B C 1
ATOM 2515 O O . THR B 1 163 ? 14.583 31.296 28.468 1.00 80.49 191 THR B O 1
ATOM 2519 N N . GLY B 1 164 ? 13.342 32.395 30.010 1.00 72.30 192 GLY B N 1
ATOM 2520 C CA . GLY B 1 164 ? 13.594 31.444 31.128 1.00 69.21 192 GLY B CA 1
ATOM 2521 C C . GLY B 1 164 ? 12.303 31.079 31.867 1.00 65.49 192 GLY B C 1
ATOM 2522 O O . GLY B 1 164 ? 11.471 30.331 31.340 1.00 64.06 192 GLY B O 1
ATOM 2523 N N . ASN B 1 165 ? 12.124 31.600 33.083 1.00 61.81 193 ASN B N 1
ATOM 2524 C CA . ASN B 1 165 ? 10.842 31.487 33.785 1.00 59.37 193 ASN B CA 1
ATOM 2525 C C . ASN B 1 165 ? 9.863 32.530 33.223 1.00 56.87 193 ASN B C 1
ATOM 2526 O O . ASN B 1 165 ? 10.292 33.555 32.688 1.00 56.17 193 ASN B O 1
ATOM 2531 N N . CYS B 1 166 ? 8.559 32.287 33.339 1.00 55.04 194 CYS B N 1
ATOM 2532 C CA . CYS B 1 166 ? 7.569 33.333 33.009 1.00 54.22 194 CYS B CA 1
ATOM 2533 C C . CYS B 1 166 ? 6.526 33.527 34.107 1.00 52.04 194 CYS B C 1
ATOM 2534 O O . CYS B 1 166 ? 6.412 32.713 35.030 1.00 53.12 194 CYS B O 1
ATOM 2537 N N . LEU B 1 167 ? 5.797 34.634 34.028 1.00 50.30 195 LEU B N 1
ATOM 2538 C CA . LEU B 1 167 ? 4.645 34.859 34.909 1.00 49.30 195 LEU B CA 1
ATOM 2539 C C . LEU B 1 167 ? 3.562 33.844 34.606 1.00 48.80 195 LEU B C 1
ATOM 2540 O O . LEU B 1 167 ? 3.306 33.561 33.446 1.00 51.34 195 LEU B O 1
ATOM 2545 N N . GLN B 1 168 ? 2.947 33.290 35.649 1.00 48.81 196 GLN B N 1
ATOM 2546 C CA . GLN B 1 168 ? 1.803 32.380 35.508 1.00 49.69 196 GLN B CA 1
ATOM 2547 C C . GLN B 1 168 ? 0.600 32.866 36.336 1.00 49.65 196 GLN B C 1
ATOM 2548 O O . GLN B 1 168 ? 0.605 32.786 37.568 1.00 49.84 196 GLN B O 1
ATOM 2554 N N . LEU B 1 169 ? -0.414 33.380 35.641 1.00 48.68 197 LEU B N 1
ATOM 2555 C CA . LEU B 1 169 ? -1.666 33.782 36.262 1.00 49.07 197 LEU B CA 1
ATOM 2556 C C . LEU B 1 169 ? -2.768 32.765 35.945 1.00 50.41 197 LEU B C 1
ATOM 2557 O O . LEU B 1 169 ? -3.171 32.588 34.784 1.00 49.35 197 LEU B O 1
ATOM 2562 N N . ILE B 1 170 ? -3.246 32.094 36.988 1.00 50.98 198 ILE B N 1
ATOM 2563 C CA . ILE B 1 170 ? -4.367 31.177 36.864 1.00 50.60 198 ILE B CA 1
ATOM 2564 C C . ILE B 1 170 ? -5.460 31.623 37.834 1.00 51.10 198 ILE B C 1
ATOM 2565 O O . ILE B 1 170 ? -5.265 31.612 39.048 1.00 49.79 198 ILE B O 1
ATOM 2570 N N . THR B 1 171 ? -6.601 32.040 37.292 1.00 50.13 199 THR B N 1
ATOM 2571 C CA . THR B 1 171 ? -7.769 32.310 38.113 1.00 50.06 199 THR B CA 1
ATOM 2572 C C . THR B 1 171 ? -8.161 31.012 38.839 1.00 49.16 199 THR B C 1
ATOM 2573 O O . THR B 1 171 ? -8.178 29.951 38.236 1.00 48.98 199 THR B O 1
ATOM 2577 N N . ARG B 1 172 ? -8.439 31.113 40.138 1.00 49.63 200 ARG B N 1
ATOM 2578 C CA . ARG B 1 172 ? -8.682 29.945 40.995 1.00 51.29 200 ARG B CA 1
ATOM 2579 C C . ARG B 1 172 ? -10.058 29.968 41.633 1.00 51.39 200 ARG B C 1
ATOM 2580 O O . ARG B 1 172 ? -10.586 31.014 41.965 1.00 48.14 200 ARG B O 1
ATOM 2588 N N . LYS B 1 173 ? -10.629 28.788 41.804 1.00 56.27 201 LYS B N 1
ATOM 2589 C CA . LYS B 1 173 ? -11.733 28.604 42.743 1.00 58.22 201 LYS B CA 1
ATOM 2590 C C . LYS B 1 173 ? -11.161 28.832 44.160 1.00 57.71 201 LYS B C 1
ATOM 2591 O O . LYS B 1 173 ? -10.068 28.366 44.477 1.00 54.54 201 LYS B O 1
ATOM 2597 N N . THR B 1 174 ? -11.878 29.577 44.993 1.00 58.08 202 THR B N 1
ATOM 2598 C CA . THR B 1 174 ? -11.451 29.786 46.375 1.00 57.58 202 THR B CA 1
ATOM 2599 C C . THR B 1 174 ? -11.822 28.596 47.238 1.00 59.69 202 THR B C 1
ATOM 2600 O O . THR B 1 174 ? -12.717 27.828 46.886 1.00 60.77 202 THR B O 1
ATOM 2604 N N . GLY B 1 175 ? -11.121 28.461 48.366 1.00 69.93 203 GLY B N 1
ATOM 2605 C CA . GLY B 1 175 ? -11.369 27.401 49.348 1.00 70.86 203 GLY B CA 1
ATOM 2606 C C . GLY B 1 175 ? -12.679 27.654 50.046 1.00 68.01 203 GLY B C 1
ATOM 2607 O O . GLY B 1 175 ? -13.148 28.775 50.068 1.00 64.07 203 GLY B O 1
ATOM 2608 N N . SER B 1 176 ? -13.257 26.600 50.624 1.00 73.25 204 SER B N 1
ATOM 2609 C CA . SER B 1 176 ? -14.627 26.601 51.182 1.00 72.57 204 SER B CA 1
ATOM 2610 C C . SER B 1 176 ? -15.170 27.940 51.683 1.00 69.09 204 SER B C 1
ATOM 2611 O O . SER B 1 176 ? -16.344 28.262 51.454 1.00 68.85 204 SER B O 1
ATOM 2614 N N . LEU B 1 177 ? -14.329 28.702 52.378 1.00 68.41 205 LEU B N 1
ATOM 2615 C CA . LEU B 1 177 ? -14.756 29.953 53.000 1.00 69.57 205 LEU B CA 1
ATOM 2616 C C . LEU B 1 177 ? -14.991 31.111 52.024 1.00 68.23 205 LEU B C 1
ATOM 2617 O O . LEU B 1 177 ? -15.775 32.017 52.319 1.00 69.72 205 LEU B O 1
ATOM 2622 N N . GLY B 1 178 ? -14.314 31.083 50.877 1.00 66.64 206 GLY B N 1
ATOM 2623 C CA . GLY B 1 178 ? -14.402 32.154 49.893 1.00 65.23 206 GLY B CA 1
ATOM 2624 C C . GLY B 1 178 ? -15.810 32.375 49.376 1.00 65.72 206 GLY B C 1
ATOM 2625 O O . GLY B 1 178 ? -16.305 33.498 49.366 1.00 67.89 206 GLY B O 1
ATOM 2626 N N . THR B 1 179 ? -16.450 31.302 48.933 1.00 66.84 207 THR B N 1
ATOM 2627 C CA . THR B 1 179 ? -17.853 31.351 48.497 1.00 68.96 207 THR B CA 1
ATOM 2628 C C . THR B 1 179 ? -18.762 32.012 49.532 1.00 69.79 207 THR B C 1
ATOM 2629 O O . THR B 1 179 ? -19.529 32.910 49.202 1.00 71.69 207 THR B O 1
ATOM 2633 N N . LEU B 1 180 ? -18.658 31.571 50.785 1.00 70.38 208 LEU B N 1
ATOM 2634 C CA . LEU B 1 180 ? -19.551 32.041 51.856 1.00 73.46 208 LEU B CA 1
ATOM 2635 C C . LEU B 1 180 ? -19.368 33.518 52.227 1.00 76.38 208 LEU B C 1
ATOM 2636 O O . LEU B 1 180 ? -20.276 34.123 52.808 1.00 81.54 208 LEU B O 1
ATOM 2641 N N . VAL B 1 181 ? -18.210 34.097 51.904 1.00 74.66 209 VAL B N 1
ATOM 2642 C CA . VAL B 1 181 ? -17.999 35.538 52.098 1.00 78.77 209 VAL B CA 1
ATOM 2643 C C . VAL B 1 181 ? -18.129 36.315 50.776 1.00 79.67 209 VAL B C 1
ATOM 2644 O O . VAL B 1 181 ? -17.712 37.478 50.682 1.00 82.96 209 VAL B O 1
ATOM 2648 N N . GLY B 1 182 ? -18.734 35.679 49.774 1.00 77.22 210 GLY B N 1
ATOM 2649 C CA . GLY B 1 182 ? -18.941 36.310 48.473 1.00 79.44 210 GLY B CA 1
ATOM 2650 C C . GLY B 1 182 ? -17.649 36.468 47.695 1.00 77.57 210 GLY B C 1
ATOM 2651 O O . GLY B 1 182 ? -17.457 37.474 47.005 1.00 82.54 210 GLY B O 1
ATOM 2660 N N . PRO B 1 184 ? -16.125 33.740 45.541 1.00 65.05 212 PRO B N 1
ATOM 2661 C CA . PRO B 1 184 ? -16.119 32.404 44.958 1.00 63.14 212 PRO B CA 1
ATOM 2662 C C . PRO B 1 184 ? -14.908 32.106 44.077 1.00 62.15 212 PRO B C 1
ATOM 2663 O O . PRO B 1 184 ? -14.583 30.936 43.887 1.00 61.94 212 PRO B O 1
ATOM 2667 N N . ILE B 1 185 ? -14.254 33.148 43.551 1.00 55.18 213 ILE B N 1
ATOM 2668 C CA . ILE B 1 185 ? -13.049 32.983 42.731 1.00 53.80 213 ILE B CA 1
ATOM 2669 C C . ILE B 1 185 ? -12.012 34.048 43.061 1.00 55.20 213 ILE B C 1
ATOM 2670 O O . ILE B 1 185 ? -12.352 35.091 43.627 1.00 56.39 213 ILE B O 1
ATOM 2675 N N . ALA B 1 186 ? -10.761 33.794 42.670 1.00 52.92 214 ALA B N 1
ATOM 2676 C CA . ALA B 1 186 ? -9.701 34.791 42.765 1.00 52.10 214 ALA B CA 1
ATOM 2677 C C . ALA B 1 186 ? -8.953 34.914 41.418 1.00 51.30 214 ALA B C 1
ATOM 2678 O O . ALA B 1 186 ? -8.335 33.956 40.933 1.00 49.04 214 ALA B O 1
ATOM 2680 N N . ALA B 1 187 ? -9.017 36.097 40.819 1.00 50.81 215 ALA B N 1
ATOM 2681 C CA . ALA B 1 187 ? -8.391 36.321 39.528 1.00 50.84 215 ALA B CA 1
ATOM 2682 C C . ALA B 1 187 ? -6.875 36.194 39.663 1.00 51.10 215 ALA B C 1
ATOM 2683 O O . ALA B 1 187 ? -6.283 36.712 40.621 1.00 50.59 215 ALA B O 1
ATOM 2685 N N . GLY B 1 188 ? -6.264 35.491 38.708 1.00 49.69 216 GLY B N 1
ATOM 2686 C CA . GLY B 1 188 ? -4.824 35.421 38.626 1.00 48.96 216 GLY B CA 1
ATOM 2687 C C . GLY B 1 188 ? -4.361 36.788 38.189 1.00 47.93 216 GLY B C 1
ATOM 2688 O O . GLY B 1 188 ? -4.711 37.219 37.097 1.00 48.68 216 GLY B O 1
ATOM 2689 N N . ASN B 1 189 ? -3.599 37.475 39.039 1.00 47.18 217 ASN B N 1
ATOM 2690 C CA . ASN B 1 189 ? -3.205 38.857 38.765 1.00 47.89 217 ASN B CA 1
ATOM 2691 C C . ASN B 1 189 ? -1.795 39.248 39.217 1.00 47.18 217 ASN B C 1
ATOM 2692 O O . ASN B 1 189 ? -1.151 38.571 40.008 1.00 45.21 217 ASN B O 1
ATOM 2697 N N . LEU B 1 190 ? -1.323 40.361 38.676 1.00 48.05 218 LEU B N 1
ATOM 2698 C CA . LEU B 1 190 ? -0.055 40.942 39.084 1.00 47.20 218 LEU B CA 1
ATOM 2699 C C . LEU B 1 190 ? -0.150 42.421 38.831 1.00 47.91 218 LEU B C 1
ATOM 2700 O O . LEU B 1 190 ? -0.684 42.834 37.798 1.00 50.50 218 LEU B O 1
ATOM 2705 N N . PHE B 1 191 ? 0.356 43.218 39.762 1.00 48.16 219 PHE B N 1
ATOM 2706 C CA . PHE B 1 191 ? 0.376 44.660 39.574 1.00 49.12 219 PHE B CA 1
ATOM 2707 C C . PHE B 1 191 ? 1.436 45.381 40.403 1.00 49.42 219 PHE B C 1
ATOM 2708 O O . PHE B 1 191 ? 1.880 44.896 41.442 1.00 48.89 219 PHE B O 1
ATOM 2716 N N . ILE B 1 192 ? 1.848 46.538 39.901 1.00 50.33 220 ILE B N 1
ATOM 2717 C CA . ILE B 1 192 ? 2.726 47.449 40.630 1.00 51.02 220 ILE B CA 1
ATOM 2718 C C . ILE B 1 192 ? 1.876 48.262 41.615 1.00 51.40 220 ILE B C 1
ATOM 2719 O O . ILE B 1 192 ? 0.957 48.972 41.200 1.00 52.00 220 ILE B O 1
ATOM 2724 N N . GLY B 1 193 ? 2.186 48.143 42.908 1.00 51.82 221 GLY B N 1
ATOM 2725 C CA . GLY B 1 193 ? 1.484 48.861 43.966 1.00 52.97 221 GLY B CA 1
ATOM 2726 C C . GLY B 1 193 ? 1.522 48.085 45.264 1.00 54.54 221 GLY B C 1
ATOM 2727 O O . GLY B 1 193 ? 2.597 47.711 45.730 1.00 54.77 221 GLY B O 1
ATOM 2728 N N . SER B 1 194 ? 0.349 47.830 45.847 1.00 57.31 222 SER B N 1
ATOM 2729 C CA . SER B 1 194 ? 0.246 47.033 47.082 1.00 58.35 222 SER B CA 1
ATOM 2730 C C . SER B 1 194 ? -1.147 46.439 47.273 1.00 59.33 222 SER B C 1
ATOM 2731 O O . SER B 1 194 ? -2.125 46.919 46.678 1.00 59.86 222 SER B O 1
ATOM 2734 N N . PHE B 1 195 ? -1.226 45.410 48.120 1.00 58.38 223 PHE B N 1
ATOM 2735 C CA . PHE B 1 195 ? -2.476 44.713 48.404 1.00 58.51 223 PHE B CA 1
ATOM 2736 C C . PHE B 1 195 ? -2.790 44.895 49.867 1.00 61.54 223 PHE B C 1
ATOM 2737 O O . PHE B 1 195 ? -1.996 44.494 50.717 1.00 64.55 223 PHE B O 1
ATOM 2745 N N . ASP B 1 196 ? -3.939 45.509 50.151 1.00 62.03 224 ASP B N 1
ATOM 2746 C CA . ASP B 1 196 ? -4.407 45.733 51.514 1.00 63.75 224 ASP B CA 1
ATOM 2747 C C . ASP B 1 196 ? -5.274 44.550 51.941 1.00 63.53 224 ASP B C 1
ATOM 2748 O O . ASP B 1 196 ? -6.424 44.428 51.515 1.00 64.82 224 ASP B O 1
ATOM 2753 N N . ILE B 1 197 ? -4.716 43.680 52.776 1.00 63.15 225 ILE B N 1
ATOM 2754 C CA . ILE B 1 197 ? -5.389 42.443 53.188 1.00 62.47 225 ILE B CA 1
ATOM 2755 C C . ILE B 1 197 ? -6.695 42.689 53.969 1.00 64.50 225 ILE B C 1
ATOM 2756 O O . ILE B 1 197 ? -7.626 41.890 53.881 1.00 64.89 225 ILE B O 1
ATOM 2761 N N . GLY B 1 198 ? -6.757 43.791 54.711 1.00 65.71 226 GLY B N 1
ATOM 2762 C CA . GLY B 1 198 ? -7.955 44.167 55.470 1.00 67.43 226 GLY B CA 1
ATOM 2763 C C . GLY B 1 198 ? -9.143 44.641 54.633 1.00 67.63 226 GLY B C 1
ATOM 2764 O O . GLY B 1 198 ? -10.249 44.766 55.154 1.00 69.77 226 GLY B O 1
ATOM 2765 N N . SER B 1 199 ? -8.927 44.909 53.344 1.00 65.03 227 SER B N 1
ATOM 2766 C CA . SER B 1 199 ? -10.029 45.189 52.419 1.00 65.32 227 SER B CA 1
ATOM 2767 C C . SER B 1 199 ? -10.370 44.008 51.501 1.00 62.16 227 SER B C 1
ATOM 2768 O O . SER B 1 199 ? -11.360 44.074 50.759 1.00 62.08 227 SER B O 1
ATOM 2771 N N . ALA B 1 200 ? -9.592 42.928 51.590 1.00 58.98 228 ALA B N 1
ATOM 2772 C CA . ALA B 1 200 ? -9.679 41.815 50.643 1.00 58.06 228 ALA B CA 1
ATOM 2773 C C . ALA B 1 200 ? -11.012 41.074 50.624 1.00 60.23 228 ALA B C 1
ATOM 2774 O O . ALA B 1 200 ? -11.377 40.520 49.596 1.00 60.26 228 ALA B O 1
ATOM 2784 N N . SER B 1 202 ? -14.073 42.548 52.137 1.00 74.55 230 SER B N 1
ATOM 2785 C CA . SER B 1 202 ? -15.174 43.515 52.144 1.00 76.92 230 SER B CA 1
ATOM 2786 C C . SER B 1 202 ? -15.202 44.396 50.887 1.00 75.97 230 SER B C 1
ATOM 2787 O O . SER B 1 202 ? -16.263 44.878 50.495 1.00 76.57 230 SER B O 1
ATOM 2790 N N . ASP B 1 203 ? -14.036 44.598 50.264 1.00 73.52 231 ASP B N 1
ATOM 2791 C CA . ASP B 1 203 ? -13.891 45.559 49.167 1.00 72.08 231 ASP B CA 1
ATOM 2792 C C . ASP B 1 203 ? -12.722 45.158 48.255 1.00 68.23 231 ASP B C 1
ATOM 2793 O O . ASP B 1 203 ? -11.661 45.775 48.262 1.00 67.49 231 ASP B O 1
ATOM 2798 N N . ALA B 1 204 ? -12.936 44.101 47.477 1.00 66.46 232 ALA B N 1
ATOM 2799 C CA . ALA B 1 204 ? -11.907 43.522 46.614 1.00 61.87 232 ALA B CA 1
ATOM 2800 C C . ALA B 1 204 ? -11.238 44.539 45.671 1.00 60.60 232 ALA B C 1
ATOM 2801 O O . ALA B 1 204 ? -10.034 44.471 45.442 1.00 58.80 232 ALA B O 1
ATOM 2803 N N . LEU B 1 205 ? -12.021 45.475 45.138 1.00 61.63 233 LEU B N 1
ATOM 2804 C CA . LEU B 1 205 ? -11.507 46.534 44.264 1.00 62.12 233 LEU B CA 1
ATOM 2805 C C . LEU B 1 205 ? -10.618 47.560 44.987 1.00 63.30 233 LEU B C 1
ATOM 2806 O O . LEU B 1 205 ? -9.655 48.063 44.405 1.00 63.00 233 LEU B O 1
ATOM 2811 N N . SER B 1 206 ? -10.966 47.886 46.233 1.00 64.04 234 SER B N 1
ATOM 2812 C CA . SER B 1 206 ? -10.158 48.780 47.068 1.00 63.77 234 SER B CA 1
ATOM 2813 C C . SER B 1 206 ? -8.833 48.143 47.481 1.00 62.27 234 SER B C 1
ATOM 2814 O O . SER B 1 206 ? -7.829 48.840 47.645 1.00 61.56 234 SER B O 1
ATOM 2817 N N . ALA B 1 207 ? -8.835 46.824 47.656 1.00 60.39 235 ALA B N 1
ATOM 2818 C CA . ALA B 1 207 ? -7.659 46.113 48.151 1.00 58.77 235 ALA B CA 1
ATOM 2819 C C . ALA B 1 207 ? -6.478 46.112 47.154 1.00 57.06 235 ALA B C 1
ATOM 2820 O O . ALA B 1 207 ? -5.324 45.985 47.568 1.00 56.68 235 ALA B O 1
ATOM 2822 N N . THR B 1 208 ? -6.764 46.242 45.858 1.00 56.04 236 THR B N 1
ATOM 2823 C CA . THR B 1 208 ? -5.719 46.327 44.831 1.00 54.36 236 THR B CA 1
ATOM 2824 C C . THR B 1 208 ? -5.274 47.775 44.608 1.00 56.17 236 THR B C 1
ATOM 2825 O O . THR B 1 208 ? -5.889 48.515 43.838 1.00 58.13 236 THR B O 1
ATOM 2829 N N . LYS B 1 209 ? -4.203 48.176 45.284 1.00 56.81 237 LYS B N 1
ATOM 2830 C CA . LYS B 1 209 ? -3.691 49.537 45.180 1.00 57.68 237 LYS B CA 1
ATOM 2831 C C . LYS B 1 209 ? -2.721 49.592 44.003 1.00 56.66 237 LYS B C 1
ATOM 2832 O O . LYS B 1 209 ? -1.794 48.777 43.921 1.00 56.98 237 LYS B O 1
ATOM 2838 N N . PHE B 1 210 ? -2.944 50.522 43.076 1.00 55.78 238 PHE B N 1
ATOM 2839 C CA . PHE B 1 210 ? -2.125 50.594 41.861 1.00 54.23 238 PHE B CA 1
ATOM 2840 C C . PHE B 1 210 ? -1.255 51.859 41.888 1.00 55.89 238 PHE B C 1
ATOM 2841 O O . PHE B 1 210 ? -1.774 52.971 41.984 1.00 55.05 238 PHE B O 1
ATOM 2849 N N . GLY B 1 211 ? 0.062 51.679 41.818 1.00 55.85 239 GLY B N 1
ATOM 2850 C CA . GLY B 1 211 ? 0.974 52.789 41.575 1.00 58.60 239 GLY B CA 1
ATOM 2851 C C . GLY B 1 211 ? 2.277 52.735 42.349 1.00 59.93 239 GLY B C 1
ATOM 2852 O O . GLY B 1 211 ? 2.307 52.369 43.531 1.00 60.47 239 GLY B O 1
ATOM 2853 N N . THR B 1 212 ? 3.363 53.094 41.672 1.00 59.95 240 THR B N 1
ATOM 2854 C CA . THR B 1 212 ? 4.638 53.340 42.343 1.00 59.42 240 THR B CA 1
ATOM 2855 C C . THR B 1 212 ? 5.321 54.526 41.687 1.00 61.63 240 THR B C 1
ATOM 2856 O O . THR B 1 212 ? 5.225 54.727 40.475 1.00 61.43 240 THR B O 1
ATOM 2860 N N . THR B 1 213 ? 5.985 55.326 42.510 1.00 64.86 241 THR B N 1
ATOM 2861 C CA . THR B 1 213 ? 6.679 56.523 42.054 1.00 66.84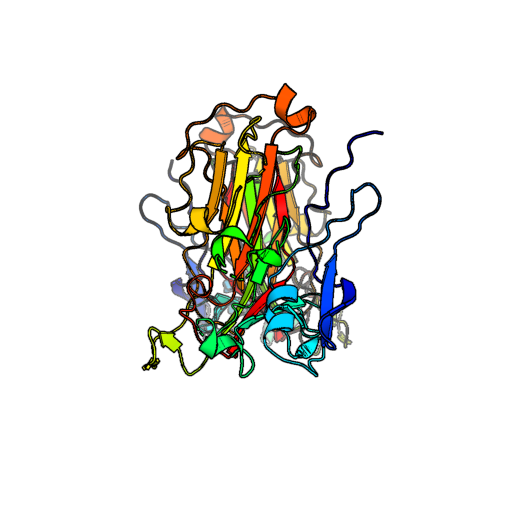 241 THR B CA 1
ATOM 2862 C C . THR B 1 213 ? 7.558 56.216 40.846 1.00 66.79 241 THR B C 1
ATOM 2863 O O . THR B 1 213 ? 8.323 55.246 40.857 1.00 65.78 241 THR B O 1
ATOM 2867 N N . PHE B 1 214 ? 7.433 57.051 39.814 1.00 67.26 242 PHE B N 1
ATOM 2868 C CA . PHE B 1 214 ? 8.080 56.821 38.526 1.00 66.77 242 PHE B CA 1
ATOM 2869 C C . PHE B 1 214 ? 8.557 58.147 37.914 1.00 69.23 242 PHE B C 1
ATOM 2870 O O . PHE B 1 214 ? 7.783 59.099 37.816 1.00 71.10 242 PHE B O 1
ATOM 2878 N N . TYR B 1 215 ? 9.820 58.205 37.492 1.00 70.16 243 TYR B N 1
ATOM 2879 C CA . TYR B 1 215 ? 10.439 59.483 37.089 1.00 72.37 243 TYR B CA 1
ATOM 2880 C C . TYR B 1 215 ? 10.445 59.746 35.580 1.00 73.02 243 TYR B C 1
ATOM 2881 O O . TYR B 1 215 ? 10.959 60.772 35.135 1.00 75.71 243 TYR B O 1
ATOM 2890 N N . TYR B 1 216 ? 9.880 58.831 34.802 1.00 80.97 244 TYR B N 1
ATOM 2891 C CA . TYR B 1 216 ? 9.864 58.966 33.350 1.00 81.08 244 TYR B CA 1
ATOM 2892 C C . TYR B 1 216 ? 8.434 59.027 32.832 1.00 79.44 244 TYR B C 1
ATOM 2893 O O . TYR B 1 216 ? 7.481 58.719 33.558 1.00 77.06 244 TYR B O 1
ATOM 2902 N N . GLU B 1 217 ? 8.291 59.446 31.578 1.00 80.54 245 GLU B N 1
ATOM 2903 C CA . GLU B 1 217 ? 6.991 59.455 30.912 1.00 79.56 245 GLU B CA 1
ATOM 2904 C C . GLU B 1 217 ? 6.954 58.258 29.967 1.00 77.61 245 GLU B C 1
ATOM 2905 O O . GLU B 1 217 ? 7.697 58.225 28.980 1.00 78.90 245 GLU B O 1
ATOM 2911 N N . PRO B 1 218 ? 6.109 57.254 30.286 1.00 74.40 246 PRO B N 1
ATOM 2912 C CA . PRO B 1 218 ? 6.081 56.028 29.508 1.00 71.65 246 PRO B CA 1
ATOM 2913 C C . PRO B 1 218 ? 5.318 56.207 28.221 1.00 72.28 246 PRO B C 1
ATOM 2914 O O . PRO B 1 218 ? 4.331 56.931 28.202 1.00 74.89 246 PRO B O 1
ATOM 2918 N N . ILE B 1 219 ? 5.761 55.542 27.157 1.00 72.51 247 ILE B N 1
ATOM 2919 C CA . ILE B 1 219 ? 5.102 55.658 25.857 1.00 72.49 247 ILE B CA 1
ATOM 2920 C C . ILE B 1 219 ? 4.517 54.341 25.342 1.00 67.99 247 ILE B C 1
ATOM 2921 O O . ILE B 1 219 ? 3.480 54.356 24.675 1.00 67.62 247 ILE B O 1
ATOM 2926 N N . LYS B 1 220 ? 5.136 53.205 25.646 1.00 65.17 248 LYS B N 1
ATOM 2927 C CA . LYS B 1 220 ? 4.488 51.923 25.328 1.00 62.97 248 LYS B CA 1
ATOM 2928 C C . LYS B 1 220 ? 4.821 50.769 26.276 1.00 60.76 248 LYS B C 1
ATOM 2929 O O . LYS B 1 220 ? 5.855 50.774 26.960 1.00 61.33 248 LYS B O 1
ATOM 2935 N N . LEU B 1 221 ? 3.898 49.808 26.329 1.00 58.08 249 LEU B N 1
ATOM 2936 C CA . LEU B 1 221 ? 4.061 48.574 27.097 1.00 56.45 249 LEU B CA 1
ATOM 2937 C C . LEU B 1 221 ? 4.075 47.428 26.109 1.00 56.40 249 LEU B C 1
ATOM 2938 O O . LEU B 1 221 ? 3.115 47.231 25.354 1.00 55.15 249 LEU B O 1
ATOM 2943 N N . VAL B 1 222 ? 5.183 46.693 26.093 1.00 57.84 250 VAL B N 1
ATOM 2944 C CA . VAL B 1 222 ? 5.339 45.573 25.182 1.00 58.01 250 VAL B CA 1
ATOM 2945 C C . VAL B 1 222 ? 5.682 44.328 25.975 1.00 55.67 250 VAL B C 1
ATOM 2946 O O . VAL B 1 222 ? 6.292 44.400 27.036 1.00 54.81 250 VAL B O 1
ATOM 2950 N N . GLY B 1 223 ? 5.281 43.185 25.444 1.00 55.50 251 GLY B N 1
ATOM 2951 C CA . GLY B 1 223 ? 5.536 41.903 26.088 1.00 54.44 251 GLY B CA 1
ATOM 2952 C C . GLY B 1 223 ? 4.957 40.791 25.252 1.00 53.53 251 GLY B C 1
ATOM 2953 O O . GLY B 1 223 ? 4.432 41.031 24.170 1.00 56.08 251 GLY B O 1
ATOM 2954 N N . TYR B 1 224 ? 5.060 39.569 25.753 1.00 53.49 252 TYR B N 1
ATOM 2955 C CA . TYR B 1 224 ? 4.501 38.399 25.080 1.00 52.03 252 TYR B CA 1
ATOM 2956 C C . TYR B 1 224 ? 3.576 37.671 26.034 1.00 50.57 252 TYR B C 1
ATOM 2957 O O . TYR B 1 224 ? 3.872 37.590 27.226 1.00 48.36 252 TYR B O 1
ATOM 2966 N N . TYR B 1 225 ? 2.461 37.156 25.502 1.00 50.96 253 TYR B N 1
ATOM 2967 C CA . TYR B 1 225 ? 1.505 36.383 26.296 1.00 50.08 253 TYR B CA 1
ATOM 2968 C C . TYR B 1 225 ? 1.078 35.044 25.646 1.00 53.04 253 TYR B C 1
ATOM 2969 O O . TYR B 1 225 ? 1.305 34.784 24.447 1.00 52.18 253 TYR B O 1
ATOM 2978 N N . LYS B 1 226 ? 0.490 34.195 26.490 1.00 51.86 254 LYS B N 1
ATOM 2979 C CA . LYS B 1 226 ? -0.271 33.026 26.067 1.00 51.56 254 LYS B CA 1
ATOM 2980 C C . LYS B 1 226 ? -1.539 33.053 26.919 1.00 50.74 254 LYS B C 1
ATOM 2981 O O . LYS B 1 226 ? -1.472 33.412 28.099 1.00 49.25 254 LYS B O 1
ATOM 2987 N N . TYR B 1 227 ? -2.675 32.693 26.326 1.00 49.41 255 TYR B N 1
ATOM 2988 C CA . TYR B 1 227 ? -3.941 32.680 27.047 1.00 48.91 255 TYR B CA 1
ATOM 2989 C C . TYR B 1 227 ? -4.833 31.510 26.640 1.00 49.48 255 TYR B C 1
ATOM 2990 O O . TYR B 1 227 ? -5.047 31.244 25.453 1.00 49.48 255 TYR B O 1
ATOM 2999 N N . LYS B 1 228 ? -5.339 30.824 27.656 1.00 50.02 256 LYS B N 1
ATOM 3000 C CA . LYS B 1 228 ? -6.342 29.777 27.506 1.00 51.93 256 LYS B CA 1
ATOM 3001 C C . LYS B 1 228 ? -7.412 30.066 28.560 1.00 49.35 256 LYS B C 1
ATOM 3002 O O . LYS B 1 228 ? -7.107 30.200 29.738 1.00 47.94 256 LYS B O 1
ATOM 3008 N N . ALA B 1 229 ? -8.652 30.214 28.123 1.00 48.57 257 ALA B N 1
ATOM 3009 C CA . ALA B 1 229 ? -9.768 30.398 29.036 1.00 48.48 257 ALA B CA 1
ATOM 3010 C C . ALA B 1 229 ? -10.084 29.098 29.781 1.00 48.98 257 ALA B C 1
ATOM 3011 O O . ALA B 1 229 ? -9.842 27.996 29.269 1.00 49.12 257 ALA B O 1
ATOM 3013 N N . GLY B 1 230 ? -10.613 29.230 30.995 1.00 48.72 258 GLY B N 1
ATOM 3014 C CA . GLY B 1 230 ? -11.054 28.072 31.782 1.00 50.37 258 GLY B CA 1
ATOM 3015 C C . GLY B 1 230 ? -12.389 27.547 31.259 1.00 53.87 258 GLY B C 1
ATOM 3016 O O . GLY B 1 230 ? -13.132 28.287 30.592 1.00 52.94 258 GLY B O 1
ATOM 3017 N N . PRO B 1 231 ? -12.709 26.270 31.562 1.00 55.83 259 PRO B N 1
ATOM 3018 C CA . PRO B 1 231 ? -13.877 25.615 30.962 1.00 57.38 259 PRO B CA 1
ATOM 3019 C C . PRO B 1 231 ? -15.217 26.116 31.505 1.00 59.33 259 PRO B C 1
ATOM 3020 O O . PRO B 1 231 ? -16.227 26.064 30.793 1.00 58.88 259 PRO B O 1
ATOM 3024 N N . GLU B 1 232 ? -15.225 26.601 32.748 1.00 60.47 260 GLU B N 1
ATOM 3025 C CA . GLU B 1 232 ? -16.467 27.051 33.399 1.00 60.88 260 GLU B CA 1
ATOM 3026 C C . GLU B 1 232 ? -16.363 28.493 33.919 1.00 58.77 260 GLU B C 1
ATOM 3027 O O . GLU B 1 232 ? -15.636 28.778 34.881 1.00 55.71 260 GLU B O 1
ATOM 3033 N N . PHE B 1 233 ? -17.084 29.399 33.267 1.00 57.50 261 PHE B N 1
ATOM 3034 C CA . PHE B 1 233 ? -17.163 30.794 33.717 1.00 57.36 261 PHE B CA 1
ATOM 3035 C C . PHE B 1 233 ? -18.106 30.901 34.926 1.00 57.85 261 PHE B C 1
ATOM 3036 O O . PHE B 1 233 ? -19.244 30.457 34.854 1.00 58.76 261 PHE B O 1
ATOM 3044 N N . TYR B 1 234 ? -17.619 31.460 36.036 1.00 57.67 262 TYR B N 1
ATOM 3045 C CA . TYR B 1 234 ? -18.463 31.698 37.222 1.00 61.31 262 TYR B CA 1
ATOM 3046 C C . TYR B 1 234 ? -19.081 33.098 37.110 1.00 62.32 262 TYR B C 1
ATOM 3047 O O . TYR B 1 234 ? -18.361 34.096 37.041 1.00 62.65 262 TYR B O 1
ATOM 3056 N N . GLU B 1 235 ? -20.403 33.167 37.054 1.00 64.95 263 GLU B N 1
ATOM 3057 C CA . GLU B 1 235 ? -21.104 34.449 36.987 1.00 67.89 263 GLU B CA 1
ATOM 3058 C C . GLU B 1 235 ? -22.416 34.328 37.728 1.00 71.42 263 GLU B C 1
ATOM 3059 O O . GLU B 1 235 ? -23.173 33.386 37.511 1.00 71.10 263 GLU B O 1
ATOM 3065 N N . ASN B 1 236 ? -22.673 35.290 38.611 1.00 75.12 264 ASN B N 1
ATOM 3066 C CA . ASN B 1 236 ? -23.760 35.184 39.564 1.00 79.44 264 ASN B CA 1
ATOM 3067 C C . ASN B 1 236 ? -23.457 33.908 40.364 1.00 79.44 264 ASN B C 1
ATOM 3068 O O . ASN B 1 236 ? -22.297 33.710 40.755 1.00 79.57 264 ASN B O 1
ATOM 3073 N N . GLY B 1 237 ? -24.446 33.049 40.600 1.00 79.07 265 GLY B N 1
ATOM 3074 C CA . GLY B 1 237 ? -24.190 31.743 41.204 1.00 78.54 265 GLY B CA 1
ATOM 3075 C C . GLY B 1 237 ? -24.287 30.609 40.193 1.00 76.88 265 GLY B C 1
ATOM 3076 O O . GLY B 1 237 ? -24.710 29.508 40.536 1.00 78.61 265 GLY B O 1
ATOM 3077 N N . GLU B 1 238 ? -23.893 30.881 38.950 1.00 72.82 266 GLU B N 1
ATOM 3078 C CA . GLU B 1 238 ? -23.996 29.911 37.862 1.00 71.88 266 GLU B CA 1
ATOM 3079 C C . GLU B 1 238 ? -22.640 29.624 37.203 1.00 67.77 266 GLU B C 1
ATOM 3080 O O . GLU B 1 238 ? -21.749 30.472 37.197 1.00 62.98 266 GLU B O 1
ATOM 3086 N N . SER B 1 239 ? -22.499 28.413 36.670 1.00 61.34 267 SER B N 1
ATOM 3087 C CA . SER B 1 239 ? -21.324 28.010 35.893 1.00 61.94 267 SER B CA 1
ATOM 3088 C C . SER B 1 239 ? -21.657 27.850 34.397 1.00 59.36 267 SER B C 1
ATOM 3089 O O . SER B 1 239 ? -22.322 26.900 34.019 1.00 59.78 267 SER B O 1
ATOM 3092 N N . THR B 1 240 ? -21.180 28.771 33.558 1.00 57.71 268 THR B N 1
ATOM 3093 C CA . THR B 1 240 ? -21.555 28.813 32.134 1.00 56.08 268 THR B CA 1
ATOM 3094 C C . THR B 1 240 ? -20.392 28.479 31.205 1.00 55.82 268 THR B C 1
ATOM 3095 O O . THR B 1 240 ? -19.280 28.271 31.665 1.00 56.40 268 THR B O 1
ATOM 3099 N N . ASN B 1 241 ? -20.654 28.427 29.898 1.00 55.90 269 ASN B N 1
ATOM 3100 C CA . ASN B 1 241 ? -19.576 28.243 28.905 1.00 56.69 269 ASN B CA 1
ATOM 3101 C C . ASN B 1 241 ? -19.153 29.550 28.228 1.00 56.65 269 ASN B C 1
ATOM 3102 O O . ASN B 1 241 ? -18.521 29.537 27.171 1.00 58.04 269 ASN B O 1
ATOM 3107 N N . ARG B 1 242 ? -19.508 30.677 28.843 1.00 57.43 270 ARG B N 1
ATOM 3108 C CA . ARG B 1 242 ? -18.948 31.973 28.463 1.00 57.34 270 ARG B CA 1
ATOM 3109 C C . ARG B 1 242 ? -17.418 31.884 28.411 1.00 58.21 270 ARG B C 1
ATOM 3110 O O . ARG B 1 242 ? -16.775 31.281 29.282 1.00 56.30 270 ARG B O 1
ATOM 3118 N N . LYS B 1 243 ? -16.852 32.452 27.356 1.00 60.95 271 LYS B N 1
ATOM 3119 C CA . LYS B 1 243 ? -15.408 32.524 27.189 1.00 62.09 271 LYS B CA 1
ATOM 3120 C C . LYS B 1 243 ? -14.892 33.659 28.067 1.00 59.44 271 LYS B C 1
ATOM 3121 O O . LYS B 1 243 ? -15.357 34.790 27.95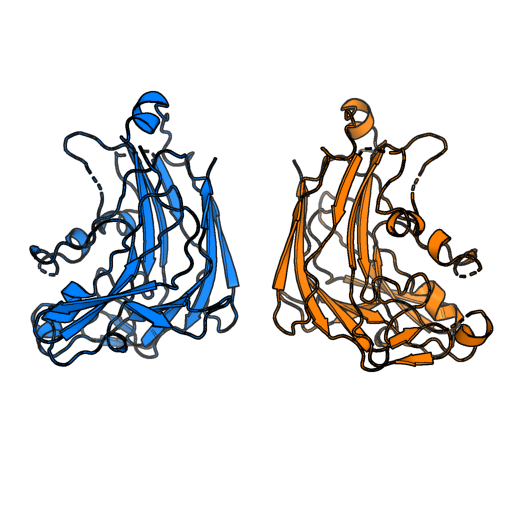5 1.00 60.81 271 LYS B O 1
ATOM 3127 N N . ASP B 1 244 ? -13.952 33.343 28.948 1.00 56.93 272 ASP B N 1
ATOM 3128 C CA . ASP B 1 244 ? -13.312 34.337 29.804 1.00 55.90 272 ASP B CA 1
ATOM 3129 C C . ASP B 1 244 ? -12.323 35.188 28.992 1.00 55.10 272 ASP B C 1
ATOM 3130 O O . ASP B 1 244 ? -11.754 34.713 27.999 1.00 56.80 272 ASP B O 1
ATOM 3135 N N . VAL B 1 245 ? -12.131 36.440 29.398 1.00 52.31 273 VAL B N 1
ATOM 3136 C CA . VAL B 1 245 ? -11.147 37.299 28.738 1.00 52.81 273 VAL B CA 1
ATOM 3137 C C . VAL B 1 245 ? -10.215 37.851 29.812 1.00 51.78 273 VAL B C 1
ATOM 3138 O O . VAL B 1 245 ? -10.647 38.127 30.935 1.00 52.11 273 VAL B O 1
ATOM 3142 N N . PHE B 1 246 ? -8.936 37.960 29.467 1.00 53.97 274 PHE B N 1
ATOM 3143 C CA . PHE B 1 246 ? -7.930 38.514 30.344 1.00 52.94 274 PHE B CA 1
ATOM 3144 C C . PHE B 1 246 ? -7.859 40.008 30.139 1.00 52.39 274 PHE B C 1
ATOM 3145 O O . PHE B 1 246 ? -8.492 40.535 29.244 1.00 53.30 274 PHE B O 1
ATOM 3153 N N . ASN B 1 247 ? -7.113 40.698 30.998 1.00 52.84 275 ASN B N 1
ATOM 3154 C CA . ASN B 1 247 ? -6.876 42.124 30.816 1.00 52.96 275 ASN B CA 1
ATOM 3155 C C . ASN B 1 247 ? -5.416 42.474 31.070 1.00 51.97 275 ASN B C 1
ATOM 3156 O O . ASN B 1 247 ? -4.776 41.875 31.921 1.00 49.71 275 ASN B O 1
ATOM 3161 N N . ILE B 1 248 ? -4.907 43.434 30.299 1.00 53.99 276 ILE B N 1
ATOM 3162 C CA . ILE B 1 248 ? -3.565 43.991 30.469 1.00 53.84 276 ILE B CA 1
ATOM 3163 C C . ILE B 1 248 ? -3.665 45.491 30.257 1.00 55.58 276 ILE B C 1
ATOM 3164 O O . ILE B 1 248 ? -4.171 45.942 29.222 1.00 58.16 276 ILE B O 1
ATOM 3169 N N . TYR B 1 249 ? -3.184 46.262 31.229 1.00 54.95 277 TYR B N 1
ATOM 3170 C CA . TYR B 1 249 ? -3.170 47.709 31.112 1.00 54.58 277 TYR B CA 1
ATOM 3171 C C . TYR B 1 249 ? -2.129 48.354 32.022 1.00 55.71 277 TYR B C 1
ATOM 3172 O O . TYR B 1 249 ? -1.541 47.714 32.907 1.00 52.82 277 TYR B O 1
ATOM 3181 N N . ALA B 1 250 ? -1.897 49.637 31.778 1.00 57.71 278 ALA B N 1
ATOM 3182 C CA . ALA B 1 250 ? -0.905 50.400 32.524 1.00 57.18 278 ALA B CA 1
ATOM 3183 C C . ALA B 1 250 ? -1.426 51.808 32.707 1.00 59.04 278 ALA B C 1
ATOM 3184 O O . ALA B 1 250 ? -2.168 52.322 31.866 1.00 58.32 278 ALA B O 1
ATOM 3186 N N . LEU B 1 251 ? -1.025 52.418 33.813 1.00 60.82 279 LEU B N 1
ATOM 3187 C CA . LEU B 1 251 ? -1.519 53.720 34.203 1.00 63.13 279 LEU B CA 1
ATOM 3188 C C . LEU B 1 251 ? -0.345 54.651 34.410 1.00 64.14 279 LEU B C 1
ATOM 3189 O O . LEU B 1 251 ? 0.750 54.219 34.745 1.00 63.00 279 LEU B O 1
ATOM 3194 N N . PHE B 1 252 ? -0.589 55.939 34.217 1.00 66.84 280 PHE B N 1
ATOM 3195 C CA . PHE B 1 252 ? 0.397 56.963 34.503 1.00 67.55 280 PHE B CA 1
ATOM 3196 C C . PHE B 1 252 ? -0.399 58.158 34.982 1.00 69.05 280 PHE B C 1
ATOM 3197 O O . PHE B 1 252 ? -1.205 58.699 34.228 1.00 70.55 280 PHE B O 1
ATOM 3205 N N . TYR B 1 253 ? -0.221 58.536 36.246 1.00 68.85 281 TYR B N 1
ATOM 3206 C CA . TYR B 1 253 ? -1.048 59.589 36.833 1.00 69.94 281 TYR B CA 1
ATOM 3207 C C . TYR B 1 253 ? -0.298 60.529 37.773 1.00 71.88 281 TYR B C 1
ATOM 3208 O O . TYR B 1 253 ? 0.710 60.174 38.399 1.00 70.12 281 TYR B O 1
ATOM 3217 N N . GLU B 1 254 ? -0.834 61.738 37.853 1.00 74.58 282 GLU B N 1
ATOM 3218 C CA . GLU B 1 254 ? -0.303 62.805 38.668 1.00 78.12 282 GLU B CA 1
ATOM 3219 C C . GLU B 1 254 ? -0.850 62.659 40.089 1.00 79.17 282 GLU B C 1
ATOM 3220 O O . GLU B 1 254 ? -2.069 62.682 40.291 1.00 79.06 282 GLU B O 1
ATOM 3226 N N . LYS B 1 255 ? 0.047 62.496 41.062 1.00 79.78 283 LYS B N 1
ATOM 3227 C CA . LYS B 1 255 ? -0.340 62.420 42.472 1.00 80.61 283 LYS B CA 1
ATOM 3228 C C . LYS B 1 255 ? -0.705 63.802 42.987 1.00 84.57 283 LYS B C 1
ATOM 3229 O O . LYS B 1 255 ? -0.204 64.807 42.488 1.00 87.39 283 LYS B O 1
ATOM 3235 N N . THR B 1 256 ? -1.592 63.839 43.976 1.00 86.41 284 THR B N 1
ATOM 3236 C CA . THR B 1 256 ? -1.843 65.047 44.769 1.00 90.43 284 THR B CA 1
ATOM 3237 C C . THR B 1 256 ? -1.961 64.633 46.236 1.00 92.34 284 THR B C 1
ATOM 3238 O O . THR B 1 256 ? -1.957 63.439 46.546 1.00 89.71 284 THR B O 1
ATOM 3242 N N . LYS B 1 257 ? -2.049 65.612 47.134 1.00 97.42 285 LYS B N 1
ATOM 3243 C CA . LYS B 1 257 ? -2.131 65.339 48.578 1.00 99.93 285 LYS B CA 1
ATOM 3244 C C . LYS B 1 257 ? -3.196 64.295 48.929 1.00 97.84 285 LYS B C 1
ATOM 3245 O O . LYS B 1 257 ? -2.933 63.374 49.699 1.00 97.55 285 LYS B O 1
ATOM 3251 N N . ASP B 1 258 ? -4.383 64.429 48.349 1.00 96.83 286 ASP B N 1
ATOM 3252 C CA . ASP B 1 258 ? -5.485 63.517 48.648 1.00 95.56 286 ASP B CA 1
ATOM 3253 C C . ASP B 1 258 ? -5.562 62.296 47.727 1.00 90.59 286 ASP B C 1
ATOM 3254 O O . ASP B 1 258 ? -6.475 61.490 47.873 1.00 89.36 286 ASP B O 1
ATOM 3259 N N . VAL B 1 259 ? -4.615 62.158 46.797 1.00 88.24 287 VAL B N 1
ATOM 3260 C CA . VAL B 1 259 ? -4.580 61.014 45.871 1.00 84.42 287 VAL B CA 1
ATOM 3261 C C . VAL B 1 259 ? -3.160 60.459 45.744 1.00 81.64 287 VAL B C 1
ATOM 3262 O O . VAL B 1 259 ? -2.411 60.827 44.833 1.00 80.78 287 VAL B O 1
ATOM 3266 N N . GLN B 1 260 ? -2.802 59.577 46.675 1.00 79.41 288 GLN B N 1
ATOM 3267 C CA . GLN B 1 260 ? -1.475 58.969 46.702 1.00 77.63 288 GLN B CA 1
ATOM 3268 C C . GLN B 1 260 ? -1.414 57.654 45.919 1.00 73.88 288 GLN B C 1
ATOM 3269 O O . GLN B 1 260 ? -0.326 57.188 45.571 1.00 70.90 288 GLN B O 1
ATOM 3283 N N . LEU B 1 262 ? -4.161 54.923 43.230 1.00 67.27 290 LEU B N 1
ATOM 3284 C CA . LEU B 1 262 ? -5.454 54.539 42.643 1.00 66.59 290 LEU B CA 1
ATOM 3285 C C . LEU B 1 262 ? -5.756 53.092 43.027 1.00 64.04 290 LEU B C 1
ATOM 3286 O O . LEU B 1 262 ? -4.944 52.442 43.691 1.00 62.32 290 LEU B O 1
ATOM 3291 N N . ASP B 1 263 ? -6.919 52.588 42.622 1.00 63.83 291 ASP B N 1
ATOM 3292 C CA . ASP B 1 263 ? -7.304 51.211 42.951 1.00 61.83 291 ASP B CA 1
ATOM 3293 C C . ASP B 1 263 ? -8.146 50.532 41.858 1.00 60.47 291 ASP B C 1
ATOM 3294 O O . ASP B 1 263 ? -8.294 51.068 40.762 1.00 60.95 291 ASP B O 1
ATOM 3299 N N . GLY B 1 264 ? -8.682 49.350 42.169 1.00 59.57 292 GLY B N 1
ATOM 3300 C CA . GLY B 1 264 ? -9.451 48.540 41.229 1.00 58.49 292 GLY B CA 1
ATOM 3301 C C . GLY B 1 264 ? -10.625 49.199 40.523 1.00 59.43 292 GLY B C 1
ATOM 3302 O O . GLY B 1 264 ? -11.043 48.727 39.470 1.00 58.54 292 GLY B O 1
ATOM 3303 N N . HIS B 1 265 ? -11.146 50.290 41.087 1.00 61.04 293 HIS B N 1
ATOM 3304 C CA . HIS B 1 265 ? -12.262 51.024 40.481 1.00 62.34 293 HIS B CA 1
ATOM 3305 C C . HIS B 1 265 ? -11.903 51.689 39.166 1.00 62.63 293 HIS B C 1
ATOM 3306 O O . HIS B 1 265 ? -12.778 51.949 38.356 1.00 64.25 293 HIS B O 1
ATOM 3313 N N . ILE B 1 266 ? -10.623 51.971 38.951 1.00 63.07 294 ILE B N 1
ATOM 3314 C CA . ILE B 1 266 ? -10.206 52.656 37.733 1.00 65.13 294 ILE B CA 1
ATOM 3315 C C . ILE B 1 266 ? -10.615 51.894 36.471 1.00 65.02 294 ILE B C 1
ATOM 3316 O O . ILE B 1 266 ? -11.006 52.502 35.477 1.00 66.96 294 ILE B O 1
ATOM 3321 N N . ALA B 1 267 ? -10.545 50.567 36.537 1.00 65.27 295 ALA B N 1
ATOM 3322 C CA . ALA B 1 267 ? -10.938 49.688 35.432 1.00 65.30 295 ALA B CA 1
ATOM 3323 C C . ALA B 1 267 ? -12.461 49.584 35.248 1.00 67.07 295 ALA B C 1
ATOM 3324 O O . ALA B 1 267 ? -12.921 49.214 34.167 1.00 67.53 295 ALA B O 1
ATOM 3326 N N . LYS B 1 268 ? -13.234 49.890 36.291 1.00 69.31 296 LYS B N 1
ATOM 3327 C CA . LYS B 1 268 ? -14.703 49.955 36.168 1.00 72.32 296 LYS B CA 1
ATOM 3328 C C . LYS B 1 268 ? -15.182 51.299 35.634 1.00 74.41 296 LYS B C 1
ATOM 3329 O O . LYS B 1 268 ? -16.283 51.382 35.072 1.00 74.86 296 LYS B O 1
ATOM 3335 N N . ASN B 1 269 ? -14.350 52.331 35.794 1.00 74.38 297 ASN B N 1
ATOM 3336 C CA . ASN B 1 269 ? -14.653 53.679 35.313 1.00 76.56 297 ASN B CA 1
ATOM 3337 C C . ASN B 1 269 ? -13.988 53.993 33.954 1.00 75.97 297 ASN B C 1
ATOM 3338 O O . ASN B 1 269 ? -13.752 55.155 33.619 1.00 76.21 297 ASN B O 1
ATOM 3343 N N . ASN B 1 270 ? -13.698 52.947 33.179 1.00 75.30 298 ASN B N 1
ATOM 3344 C CA . ASN B 1 270 ? -13.099 53.061 31.839 1.00 75.41 298 ASN B CA 1
ATOM 3345 C C . ASN B 1 270 ? -11.732 53.772 31.801 1.00 74.62 298 ASN B C 1
ATOM 3346 O O . ASN B 1 270 ? -11.361 54.393 30.796 1.00 74.47 298 ASN B O 1
ATOM 3351 N N . TYR B 1 271 ? -10.987 53.663 32.899 1.00 73.05 299 TYR B N 1
ATOM 3352 C CA . TYR B 1 271 ? -9.657 54.270 33.028 1.00 72.24 299 TYR B CA 1
ATOM 3353 C C . TYR B 1 271 ? -9.701 55.806 33.107 1.00 73.89 299 TYR B C 1
ATOM 3354 O O . TYR B 1 271 ? -8.678 56.469 32.928 1.00 73.54 299 TYR B O 1
ATOM 3363 N N . GLU B 1 272 ? -10.888 56.346 33.411 1.00 76.17 300 GLU B N 1
ATOM 3364 C CA . GLU B 1 272 ? -11.081 57.769 33.697 1.00 77.75 300 GLU B CA 1
ATOM 3365 C C . GLU B 1 272 ? -10.888 58.027 35.181 1.00 78.03 300 GLU B C 1
ATOM 3366 O O . GLU B 1 272 ? -11.488 57.346 36.011 1.00 77.81 300 GLU B O 1
ATOM 3372 N N . HIS B 1 273 ? -10.040 59.007 35.495 1.00 79.44 301 HIS B N 1
ATOM 3373 C CA . HIS B 1 273 ? -9.892 59.571 36.841 1.00 79.45 301 HIS B CA 1
ATOM 3374 C C . HIS B 1 273 ? -9.303 60.968 36.643 1.00 82.82 301 HIS B C 1
ATOM 3375 O O . HIS B 1 273 ? -8.603 61.199 35.654 1.00 83.52 301 HIS B O 1
ATOM 3382 N N . GLU B 1 274 ? -9.579 61.890 37.566 1.00 85.28 302 GLU B N 1
ATOM 3383 C CA . GLU B 1 274 ? -9.139 63.285 37.423 1.00 87.69 302 GLU B CA 1
ATOM 3384 C C . GLU B 1 274 ? -7.608 63.435 37.429 1.00 86.24 302 GLU B C 1
ATOM 3385 O O . GLU B 1 274 ? -7.080 64.406 36.895 1.00 87.03 302 GLU B O 1
ATOM 3391 N N . ASN B 1 275 ? -6.902 62.470 38.015 1.00 83.83 303 ASN B N 1
ATOM 3392 C CA . ASN B 1 275 ? -5.441 62.521 38.113 1.00 82.77 303 ASN B CA 1
ATOM 3393 C C . ASN B 1 275 ? -4.702 61.803 36.973 1.00 80.13 303 ASN B C 1
ATOM 3394 O O . ASN B 1 275 ? -3.502 61.979 36.817 1.00 79.66 303 ASN B O 1
ATOM 3407 N N . VAL B 1 277 ? -2.912 60.722 33.674 1.00 75.73 305 VAL B N 1
ATOM 3408 C CA . VAL B 1 277 ? -2.147 61.407 32.631 1.00 76.50 305 VAL B CA 1
ATOM 3409 C C . VAL B 1 277 ? -2.112 60.553 31.360 1.00 75.52 305 VAL B C 1
ATOM 3410 O O . VAL B 1 277 ? -2.472 61.023 30.284 1.00 77.99 305 VAL B O 1
ATOM 3414 N N . ALA B 1 278 ? -1.687 59.302 31.486 1.00 72.14 306 ALA B N 1
ATOM 3415 C CA . ALA B 1 278 ? -1.664 58.388 30.347 1.00 71.32 306 ALA B CA 1
ATOM 3416 C C . ALA B 1 278 ? -2.053 56.961 30.747 1.00 68.46 306 ALA B C 1
ATOM 3417 O O . ALA B 1 278 ? -1.809 56.527 31.872 1.00 66.82 306 ALA B O 1
ATOM 3419 N N . ALA B 1 279 ? -2.649 56.241 29.805 1.00 67.88 307 ALA B N 1
ATOM 3420 C CA . ALA B 1 279 ? -3.043 54.854 30.012 1.00 65.78 307 ALA B CA 1
ATOM 3421 C C . ALA B 1 279 ? -2.870 54.024 28.735 1.00 64.14 307 ALA B C 1
ATOM 3422 O O . ALA B 1 279 ? -3.194 54.478 27.631 1.00 64.68 307 ALA B O 1
ATOM 3424 N N . ALA B 1 280 ? -2.345 52.816 28.905 1.00 62.31 308 ALA B N 1
ATOM 3425 C CA . ALA B 1 280 ? -2.245 51.826 27.831 1.00 61.43 308 ALA B CA 1
ATOM 3426 C C . ALA B 1 280 ? -3.179 50.687 28.186 1.00 60.51 308 ALA B C 1
ATOM 3427 O O . ALA B 1 280 ? -3.159 50.216 29.317 1.00 61.11 308 ALA B O 1
ATOM 3429 N N . VAL B 1 281 ? -4.006 50.278 27.231 1.00 60.95 309 VAL B N 1
ATOM 3430 C CA . VAL B 1 281 ? -5.050 49.283 27.449 1.00 61.03 309 VAL B CA 1
ATOM 3431 C C . VAL B 1 281 ? -5.145 48.361 26.233 1.00 60.80 309 VAL B C 1
ATOM 3432 O O . VAL B 1 281 ? -5.298 48.835 25.108 1.00 61.45 309 VAL B O 1
ATOM 3436 N N . ILE B 1 282 ? -5.057 47.052 26.464 1.00 59.30 310 ILE B N 1
ATOM 3437 C CA . ILE B 1 282 ? -5.137 46.060 25.383 1.00 58.64 310 ILE B CA 1
ATOM 3438 C C . ILE B 1 282 ? -6.560 45.907 24.866 1.00 60.53 310 ILE B C 1
ATOM 3439 O O . ILE B 1 282 ? -7.516 46.041 25.620 1.00 59.90 310 ILE B O 1
ATOM 3444 N N . THR B 1 283 ? -6.693 45.664 23.564 1.00 64.78 311 THR B N 1
ATOM 3445 C CA . THR B 1 283 ? -7.998 45.400 22.952 1.00 67.04 311 THR B CA 1
ATOM 3446 C C . THR B 1 283 ? -8.075 43.978 22.394 1.00 67.76 311 THR B C 1
ATOM 3447 O O . THR B 1 283 ? -9.069 43.290 22.618 1.00 68.99 311 THR B O 1
ATOM 3451 N N . ASP B 1 284 ? -7.029 43.534 21.696 1.00 68.19 312 ASP B N 1
ATOM 3452 C CA . ASP B 1 284 ? -6.955 42.154 21.200 1.00 68.68 312 ASP B CA 1
ATOM 3453 C C . ASP B 1 284 ? -6.525 41.222 22.340 1.00 67.86 312 ASP B C 1
ATOM 3454 O O . ASP B 1 284 ? -5.406 41.324 22.851 1.00 68.36 312 ASP B O 1
ATOM 3459 N N . THR B 1 285 ? -7.417 40.318 22.733 1.00 68.08 313 THR B N 1
ATOM 3460 C CA . THR B 1 285 ? -7.169 39.386 23.844 1.00 66.36 313 THR B CA 1
ATOM 3461 C C . THR B 1 285 ? -7.507 37.946 23.444 1.00 67.77 313 THR B C 1
ATOM 3462 O O . THR B 1 285 ? -7.901 37.137 24.286 1.00 68.61 313 THR B O 1
ATOM 3466 N N . HIS B 1 286 ? -7.346 37.618 22.161 1.00 62.16 314 HIS B N 1
ATOM 3467 C CA . HIS B 1 286 ? -7.625 36.258 21.682 1.00 61.96 314 HIS B CA 1
ATOM 3468 C C . HIS B 1 286 ? -6.804 35.187 22.411 1.00 58.76 314 HIS B C 1
ATOM 3469 O O . HIS B 1 286 ? -5.704 35.445 22.869 1.00 54.63 314 HIS B O 1
ATOM 3476 N N . GLU B 1 287 ? -7.364 33.981 22.489 1.00 59.88 315 GLU B N 1
ATOM 3477 C CA . GLU B 1 287 ? -6.664 32.812 23.032 1.00 57.44 315 GLU B CA 1
ATOM 3478 C C . GLU B 1 287 ? -5.528 32.340 22.128 1.00 56.31 315 GLU B C 1
ATOM 3479 O O . GLU B 1 287 ? -5.639 32.356 20.915 1.00 56.80 315 GLU B O 1
ATOM 3485 N N . THR B 1 288 ? -4.434 31.906 22.738 1.00 55.96 316 THR B N 1
ATOM 3486 C CA . THR B 1 288 ? -3.307 31.367 21.983 1.00 55.76 316 THR B CA 1
ATOM 3487 C C . THR B 1 288 ? -2.375 30.587 22.898 1.00 54.06 316 THR B C 1
ATOM 3488 O O . THR B 1 288 ? -2.205 30.935 24.063 1.00 55.55 316 THR B O 1
ATOM 3492 N N . SER B 1 289 ? -1.775 29.547 22.338 1.00 54.84 317 SER B N 1
ATOM 3493 C CA . SER B 1 289 ? -0.711 28.776 22.974 1.00 56.78 317 SER B CA 1
ATOM 3494 C C . SER B 1 289 ? 0.671 29.089 22.381 1.00 55.63 317 SER B C 1
ATOM 3495 O O . SER B 1 289 ? 1.644 28.415 22.685 1.00 55.98 317 SER B O 1
ATOM 3498 N N . GLU B 1 290 ? 0.724 30.087 21.507 1.00 56.50 318 GLU B N 1
ATOM 3499 C CA . GLU B 1 290 ? 1.968 30.614 20.959 1.00 58.81 318 GLU B CA 1
ATOM 3500 C C . GLU B 1 290 ? 2.276 31.922 21.669 1.00 56.89 318 GLU B C 1
ATOM 3501 O O . GLU B 1 290 ? 1.380 32.740 21.871 1.00 54.76 318 GLU B O 1
ATOM 3507 N N . TRP B 1 291 ? 3.539 32.127 22.030 1.00 57.23 319 TRP B N 1
ATOM 3508 C CA . TRP B 1 291 ? 3.971 33.417 22.522 1.00 56.58 319 TRP B CA 1
ATOM 3509 C C . TRP B 1 291 ? 3.613 34.497 21.496 1.00 57.14 319 TRP B C 1
ATOM 3510 O O . TRP B 1 291 ? 4.074 34.468 20.345 1.00 57.83 319 TRP B O 1
ATOM 3521 N N . THR B 1 292 ? 2.769 35.428 21.935 1.00 55.41 320 THR B N 1
ATOM 3522 C CA . THR B 1 292 ? 2.191 36.442 21.075 1.00 55.65 320 THR B CA 1
ATOM 3523 C C . THR B 1 292 ? 2.508 37.837 21.614 1.00 55.98 320 THR B C 1
ATOM 3524 O O . THR B 1 292 ? 2.219 38.162 22.780 1.00 53.49 320 THR B O 1
ATOM 3528 N N . ARG B 1 293 ? 3.093 38.656 20.749 1.00 56.79 321 ARG B N 1
ATOM 3529 C CA . ARG B 1 293 ? 3.540 39.975 21.133 1.00 57.54 321 ARG B CA 1
ATOM 3530 C C . ARG B 1 293 ? 2.372 40.939 21.307 1.00 55.48 321 ARG B C 1
ATOM 3531 O O . ARG B 1 293 ? 1.418 40.892 20.546 1.00 56.02 321 ARG B O 1
ATOM 3539 N N . PHE B 1 294 ? 2.449 41.801 22.316 1.00 55.95 322 PHE B N 1
ATOM 3540 C CA . PHE B 1 294 ? 1.537 42.950 22.426 1.00 57.41 322 PHE B CA 1
ATOM 3541 C C . PHE B 1 294 ? 2.354 44.235 22.521 1.00 59.80 322 PHE B C 1
ATOM 3542 O O . PHE B 1 294 ? 3.492 44.228 22.983 1.00 59.36 322 PHE B O 1
ATOM 3550 N N . GLU B 1 295 ? 1.772 45.319 22.022 1.00 63.15 323 GLU B N 1
ATOM 3551 C CA . GLU B 1 295 ? 2.427 46.623 21.935 1.00 65.23 323 GLU B CA 1
ATOM 3552 C C . GLU B 1 295 ? 1.344 47.670 22.167 1.00 65.29 323 GLU B C 1
ATOM 3553 O O . GLU B 1 295 ? 0.566 47.972 21.271 1.00 68.00 323 GLU B O 1
ATOM 3559 N N . LEU B 1 296 ? 1.267 48.178 23.391 1.00 64.68 324 LEU B N 1
ATOM 3560 C CA . LEU B 1 296 ? 0.170 49.050 23.809 1.00 64.49 324 LEU B CA 1
ATOM 3561 C C . LEU B 1 296 ? 0.725 50.450 24.061 1.00 65.10 324 LEU B C 1
ATOM 3562 O O . LEU B 1 296 ? 1.522 50.660 24.984 1.00 62.43 324 LEU B O 1
ATOM 3567 N N . ASP B 1 297 ? 0.318 51.392 23.212 1.00 66.57 325 ASP B N 1
ATOM 3568 C CA . ASP B 1 297 ? 0.754 52.785 23.310 1.00 68.01 325 ASP B CA 1
ATOM 3569 C C . ASP B 1 297 ? 0.022 53.502 24.435 1.00 65.86 325 ASP B C 1
ATOM 3570 O O . ASP B 1 297 ? -1.200 53.396 24.553 1.00 62.95 325 ASP B O 1
ATOM 3575 N N . PHE B 1 298 ? 0.771 54.223 25.270 1.00 66.52 326 PHE B N 1
ATOM 3576 C CA . PHE B 1 298 ? 0.157 55.145 26.242 1.00 66.02 326 PHE B CA 1
ATOM 3577 C C . PHE B 1 298 ? -0.549 56.288 25.504 1.00 67.65 326 PHE B C 1
ATOM 3578 O O . PHE B 1 298 ? 0.005 56.893 24.585 1.00 67.02 326 PHE B O 1
ATOM 3586 N N . ASN B 1 299 ? -1.786 56.559 25.910 1.00 69.33 327 ASN B N 1
ATOM 3587 C CA . ASN B 1 299 ? -2.610 57.594 25.293 1.00 71.86 327 ASN B CA 1
ATOM 3588 C C . ASN B 1 299 ? -2.707 58.794 26.226 1.00 73.48 327 ASN B C 1
ATOM 3589 O O . ASN B 1 299 ? -3.519 58.809 27.140 1.00 74.80 327 ASN B O 1
ATOM 3594 N N . TYR B 1 300 ? -1.863 59.791 25.985 1.00 76.15 328 TYR B N 1
ATOM 3595 C CA . TYR B 1 300 ? -1.891 61.055 26.720 1.00 77.14 328 TYR B CA 1
ATOM 3596 C C . TYR B 1 300 ? -2.956 62.010 26.169 1.00 81.42 328 TYR B C 1
ATOM 3597 O O . TYR B 1 300 ? -3.426 62.905 26.881 1.00 82.95 328 TYR B O 1
ATOM 3606 N N . GLU B 1 301 ? -3.308 61.831 24.895 1.00 83.33 329 GLU B N 1
ATOM 3607 C CA . GLU B 1 301 ? -4.175 62.779 24.176 1.00 87.61 329 GLU B CA 1
ATOM 3608 C C . GLU B 1 301 ? -5.599 62.795 24.730 1.00 87.82 329 GLU B C 1
ATOM 3609 O O . GLU B 1 301 ? -6.243 63.855 24.775 1.00 89.98 329 GLU B O 1
ATOM 3615 N N . HIS B 1 302 ? -6.079 61.618 25.139 1.00 83.71 330 HIS B N 1
ATOM 3616 C CA . HIS B 1 302 ? -7.407 61.473 25.733 1.00 83.50 330 HIS B CA 1
ATOM 3617 C C . HIS B 1 302 ? -7.587 62.331 26.994 1.00 84.12 330 HIS B C 1
ATOM 3618 O O . HIS B 1 302 ? -8.640 62.932 27.194 1.00 85.37 330 HIS B O 1
ATOM 3625 N N . TYR B 1 303 ? -6.548 62.383 27.828 1.00 82.15 331 TYR B N 1
ATOM 3626 C CA . TYR B 1 303 ? -6.620 63.011 29.145 1.00 82.80 331 TYR B CA 1
ATOM 3627 C C . TYR B 1 303 ? -6.290 64.505 29.102 1.00 86.81 331 TYR B C 1
ATOM 3628 O O . TYR B 1 303 ? -6.778 65.276 29.935 1.00 88.15 331 TYR B O 1
ATOM 3637 N N . GLY B 1 304 ? -5.472 64.907 28.127 1.00 87.46 332 GLY B N 1
ATOM 3638 C CA . GLY B 1 304 ? -5.182 66.315 27.871 1.00 90.27 332 GLY B CA 1
ATOM 3639 C C . GLY B 1 304 ? -4.500 67.027 29.024 1.00 91.04 332 GLY B C 1
ATOM 3640 O O . GLY B 1 304 ? -4.849 68.166 29.355 1.00 94.69 332 GLY B O 1
ATOM 3641 N N . LYS B 1 305 ? -3.525 66.357 29.628 1.00 87.91 333 LYS B N 1
ATOM 3642 C CA . LYS B 1 305 ? -2.805 66.890 30.777 1.00 88.99 333 LYS B CA 1
ATOM 3643 C C . LYS B 1 305 ? -1.504 67.555 30.337 1.00 91.01 333 LYS B C 1
ATOM 3644 O O . LYS B 1 305 ? -0.937 67.209 29.298 1.00 90.51 333 LYS B O 1
ATOM 3650 N N . THR B 1 306 ? -1.054 68.524 31.127 1.00 93.86 334 THR B N 1
ATOM 3651 C CA . THR B 1 306 ? 0.263 69.122 30.964 1.00 96.01 334 THR B CA 1
ATOM 3652 C C . THR B 1 306 ? 1.136 68.545 32.068 1.00 95.23 334 THR B C 1
ATOM 3653 O O . THR B 1 306 ? 0.775 68.628 33.242 1.00 96.10 334 THR B O 1
ATOM 3657 N N . ILE B 1 307 ? 2.275 67.963 31.702 1.00 95.53 335 ILE B N 1
ATOM 3658 C CA . ILE B 1 307 ? 3.167 67.347 32.686 1.00 94.85 335 ILE B CA 1
ATOM 3659 C C . ILE B 1 307 ? 4.136 68.381 33.257 1.00 98.36 335 ILE B C 1
ATOM 3660 O O . ILE B 1 307 ? 4.799 69.100 32.506 1.00 100.82 335 ILE B O 1
ATOM 3665 N N . ASP B 1 308 ? 4.208 68.441 34.587 1.00 98.91 336 ASP B N 1
ATOM 3666 C CA . ASP B 1 308 ? 5.138 69.325 35.294 1.00 101.50 336 ASP B CA 1
ATOM 3667 C C . ASP B 1 308 ? 6.511 68.644 35.367 1.00 100.12 336 ASP B C 1
ATOM 3668 O O . ASP B 1 308 ? 6.662 67.649 36.073 1.00 97.54 336 ASP B O 1
ATOM 3673 N N . PRO B 1 309 ? 7.520 69.178 34.647 1.00 102.53 337 PRO B N 1
ATOM 3674 C CA . PRO B 1 309 ? 8.855 68.557 34.662 1.00 101.90 337 PRO B CA 1
ATOM 3675 C C . PRO B 1 309 ? 9.484 68.452 36.057 1.00 101.35 337 PRO B C 1
ATOM 3676 O O . PRO B 1 309 ? 10.171 67.474 36.352 1.00 99.21 337 PRO B O 1
ATOM 3680 N N . GLN B 1 310 ? 9.249 69.464 36.889 1.00 103.26 338 GLN B N 1
ATOM 3681 C CA . GLN B 1 310 ? 9.789 69.509 38.253 1.00 103.36 338 GLN B CA 1
ATOM 3682 C C . GLN B 1 310 ? 9.163 68.460 39.159 1.00 98.90 338 GLN B C 1
ATOM 3683 O O . GLN B 1 310 ? 9.859 67.792 39.922 1.00 97.49 338 GLN B O 1
ATOM 3689 N N . LYS B 1 311 ? 7.842 68.338 39.074 1.00 96.99 339 LYS B N 1
ATOM 3690 C CA . LYS B 1 311 ? 7.086 67.384 39.882 1.00 93.51 339 LYS B CA 1
ATOM 3691 C C . LYS B 1 311 ? 7.461 65.948 39.488 1.00 89.93 339 LYS B C 1
ATOM 3692 O O . LYS B 1 311 ? 7.465 65.047 40.334 1.00 87.66 339 LYS B O 1
ATOM 3698 N N . LEU B 1 312 ? 7.803 65.754 38.210 1.00 89.12 340 LEU B N 1
ATOM 3699 C CA . LEU B 1 312 ? 8.253 64.452 37.699 1.00 86.10 340 LEU B CA 1
ATOM 3700 C C . LEU B 1 312 ? 9.598 64.046 38.285 1.00 86.46 340 LEU B C 1
ATOM 3701 O O . LEU B 1 312 ? 9.833 62.867 38.555 1.00 84.06 340 LEU B O 1
ATOM 3706 N N . ALA B 1 313 ? 10.483 65.022 38.473 1.00 89.74 341 ALA B N 1
ATOM 3707 C CA . ALA B 1 313 ? 11.785 64.773 39.089 1.00 90.31 341 ALA B CA 1
ATOM 3708 C C . ALA B 1 313 ? 11.647 64.595 40.607 1.00 90.47 341 ALA B C 1
ATOM 3709 O O . ALA B 1 313 ? 12.376 63.804 41.218 1.00 89.97 341 ALA B O 1
ATOM 3711 N N . ASN B 1 314 ? 10.696 65.314 41.202 1.00 91.08 342 ASN B N 1
ATOM 3712 C CA . ASN B 1 314 ? 10.442 65.244 42.648 1.00 91.53 342 ASN B CA 1
ATOM 3713 C C . ASN B 1 314 ? 9.634 64.024 43.101 1.00 87.95 342 ASN B C 1
ATOM 3714 O O . ASN B 1 314 ? 9.403 63.850 44.302 1.00 88.58 342 ASN B O 1
ATOM 3719 N N . GLY B 1 315 ? 9.196 63.195 42.153 1.00 84.54 343 GLY B N 1
ATOM 3720 C CA . GLY B 1 315 ? 8.507 61.937 42.468 1.00 80.50 343 GLY B CA 1
ATOM 3721 C C . GLY B 1 315 ? 7.022 62.105 42.755 1.00 79.08 343 GLY B C 1
ATOM 3722 O O . GLY B 1 315 ? 6.468 61.407 43.609 1.00 77.41 343 GLY B O 1
ATOM 3723 N N . GLY B 1 316 ? 6.376 63.029 42.041 1.00 79.29 344 GLY B N 1
ATOM 3724 C CA . GLY B 1 316 ? 4.941 63.287 42.209 1.00 78.64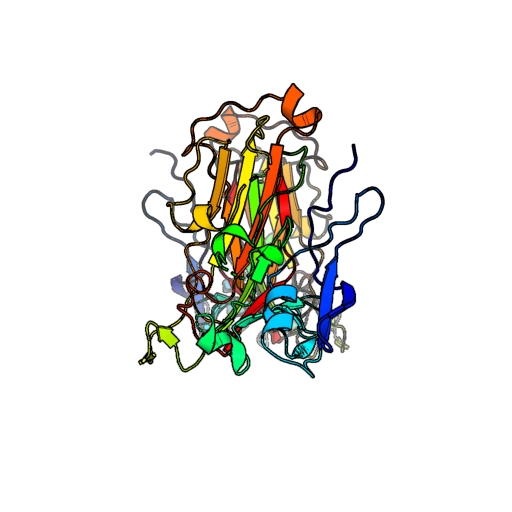 344 GLY B CA 1
ATOM 3725 C C . GLY B 1 316 ? 4.070 62.633 41.146 1.00 75.94 344 GLY B C 1
ATOM 3726 O O . GLY B 1 316 ? 2.899 62.992 40.995 1.00 75.81 344 GLY B O 1
ATOM 3727 N N . TYR B 1 317 ? 4.652 61.688 40.406 1.00 73.40 345 TYR B N 1
ATOM 3728 C CA . TYR B 1 317 ? 3.950 60.921 39.373 1.00 70.85 345 TYR B CA 1
ATOM 3729 C C . TYR B 1 317 ? 4.135 59.421 39.603 1.00 66.89 345 TYR B C 1
ATOM 3730 O O . TYR B 1 317 ? 5.226 58.955 39.921 1.00 65.52 345 TYR B O 1
ATOM 3739 N N . ASN B 1 318 ? 3.052 58.678 39.436 1.00 65.47 346 ASN B N 1
ATOM 3740 C CA . ASN B 1 318 ? 3.039 57.232 39.657 1.00 63.71 346 ASN B CA 1
ATOM 3741 C C . ASN B 1 318 ? 2.758 56.529 38.347 1.00 61.93 346 ASN B C 1
ATOM 3742 O O . ASN B 1 318 ? 1.983 57.036 37.524 1.00 61.25 346 ASN B O 1
ATOM 3747 N N . VAL B 1 319 ? 3.410 55.383 38.149 1.00 59.94 347 VAL B N 1
ATOM 3748 C CA . VAL B 1 319 ? 3.064 54.468 37.072 1.00 57.59 347 VAL B CA 1
ATOM 3749 C C . VAL B 1 319 ? 2.525 53.192 37.700 1.00 56.67 347 VAL B C 1
ATOM 3750 O O . VAL B 1 319 ? 2.809 52.888 38.866 1.00 58.54 347 VAL B O 1
ATOM 3754 N N . SER B 1 320 ? 1.735 52.454 36.936 1.00 54.79 348 SER B N 1
ATOM 3755 C CA . SER B 1 320 ? 1.405 51.086 37.300 1.00 53.97 348 SER B CA 1
ATOM 3756 C C . SER B 1 320 ? 1.229 50.244 36.052 1.00 52.19 348 SER B C 1
ATOM 3757 O O . SER B 1 320 ? 1.017 50.766 34.962 1.00 52.47 348 SER B O 1
ATOM 3760 N N . ILE B 1 321 ? 1.378 48.941 36.249 1.00 51.49 349 ILE B N 1
ATOM 3761 C CA . ILE B 1 321 ? 1.094 47.913 35.263 1.00 50.47 349 ILE B CA 1
ATOM 3762 C C . ILE B 1 321 ? 0.179 46.913 35.966 1.00 48.07 349 ILE B C 1
ATOM 3763 O O . ILE B 1 321 ? 0.451 46.508 37.086 1.00 45.62 349 ILE B O 1
ATOM 3768 N N . VAL B 1 322 ? -0.916 46.553 35.313 1.00 48.94 350 VAL B N 1
ATOM 3769 C CA . VAL B 1 322 ? -1.920 45.676 35.892 1.00 49.02 350 VAL B CA 1
ATOM 3770 C C . VAL B 1 322 ? -2.178 44.550 34.890 1.00 48.92 350 VAL B C 1
ATOM 3771 O O . VAL B 1 322 ? -2.586 44.811 33.748 1.00 48.88 350 VAL B O 1
ATOM 3775 N N . LEU B 1 323 ? -1.932 43.314 35.323 1.00 48.37 351 LEU B N 1
ATOM 3776 C CA . LEU B 1 323 ? -2.136 42.127 34.486 1.00 49.03 351 LEU B CA 1
ATOM 3777 C C . LEU B 1 323 ? -3.167 41.243 35.184 1.00 48.68 351 LEU B C 1
ATOM 3778 O O . LEU B 1 323 ? -3.121 41.110 36.416 1.00 49.06 351 LEU B O 1
ATOM 3783 N N . SER B 1 324 ? -4.108 40.680 34.420 1.00 48.22 352 SER B N 1
ATOM 3784 C CA . SER B 1 324 ? -5.108 39.747 34.974 1.00 48.22 352 SER B CA 1
ATOM 3785 C C . SER B 1 324 ? -5.598 38.677 33.996 1.00 48.28 352 SER B C 1
ATOM 3786 O O . SER B 1 324 ? -5.966 38.982 32.860 1.00 48.47 352 SER B O 1
ATOM 3789 N N . ALA B 1 325 ? -5.656 37.434 34.477 1.00 48.48 353 ALA B N 1
ATOM 3790 C CA . ALA B 1 325 ? -6.206 36.280 33.727 1.00 47.45 353 ALA B CA 1
ATOM 3791 C C . ALA B 1 325 ? -7.724 36.359 33.460 1.00 48.87 353 ALA B C 1
ATOM 3792 O O . ALA B 1 325 ? -8.252 35.743 32.502 1.00 48.38 353 ALA B O 1
ATOM 3794 N N . SER B 1 326 ? -8.436 37.058 34.340 1.00 48.23 354 SER B N 1
ATOM 3795 C CA . SER B 1 326 ? -9.871 37.213 34.199 1.00 50.06 354 SER B CA 1
ATOM 3796 C C . SER B 1 326 ? -10.237 38.677 34.336 1.00 51.46 354 SER B C 1
ATOM 3797 O O . SER B 1 326 ? -10.299 39.198 35.449 1.00 51.37 354 SER B O 1
ATOM 3800 N N . LYS B 1 327 ? -10.485 39.318 33.198 1.00 51.91 355 LYS B N 1
ATOM 3801 C CA . LYS B 1 327 ? -10.790 40.735 33.147 1.00 54.81 355 LYS B CA 1
ATOM 3802 C C . LYS B 1 327 ? -11.728 41.176 34.262 1.00 55.39 355 LYS B C 1
ATOM 3803 O O . LYS B 1 327 ? -11.476 42.182 34.916 1.00 55.71 355 LYS B O 1
ATOM 3809 N N . ASP B 1 328 ? -12.821 40.439 34.441 1.00 55.45 356 ASP B N 1
ATOM 3810 C CA . ASP B 1 328 ? -13.850 40.811 35.400 1.00 56.38 356 ASP B CA 1
ATOM 3811 C C . ASP B 1 328 ? -13.780 39.991 36.690 1.00 55.17 356 ASP B C 1
ATOM 3812 O O . ASP B 1 328 ? -14.712 40.025 37.502 1.00 56.52 356 ASP B O 1
ATOM 3817 N N . GLY B 1 329 ? -12.670 39.279 36.884 1.00 53.49 357 GLY B N 1
ATOM 3818 C CA . GLY B 1 329 ? -12.431 38.498 38.091 1.00 53.87 357 GLY B CA 1
ATOM 3819 C C . GLY B 1 329 ? -12.511 39.354 39.339 1.00 55.61 357 GLY B C 1
ATOM 3820 O O . GLY B 1 329 ? -12.902 38.869 40.402 1.00 57.67 357 GLY B O 1
ATOM 3821 N N . ASP B 1 330 ? -12.167 40.636 39.195 1.00 55.31 358 ASP B N 1
ATOM 3822 C CA . ASP B 1 330 ? -12.208 41.602 40.289 1.00 56.10 358 ASP B CA 1
ATOM 3823 C C . ASP B 1 330 ? -13.598 41.784 40.921 1.00 56.86 358 ASP B C 1
ATOM 3824 O O . ASP B 1 330 ? -13.684 42.223 42.065 1.00 58.91 358 ASP B O 1
ATOM 3829 N N . VAL B 1 331 ? -14.662 41.475 40.168 1.00 56.49 359 VAL B N 1
ATOM 3830 C CA . VAL B 1 331 ? -16.026 41.334 40.719 1.00 56.93 359 VAL B CA 1
ATOM 3831 C C . VAL B 1 331 ? -16.494 39.858 40.602 1.00 58.00 359 VAL B C 1
ATOM 3832 O O . VAL B 1 331 ? -17.687 39.563 40.447 1.00 58.55 359 VAL B O 1
ATOM 3836 N N . PHE B 1 332 ? -15.528 38.943 40.667 1.00 56.74 360 PHE B N 1
ATOM 3837 C CA . PHE B 1 332 ? -15.781 37.508 40.802 1.00 57.18 360 PHE B CA 1
ATOM 3838 C C . PHE B 1 332 ? -16.529 36.906 39.620 1.00 58.00 360 PHE B C 1
ATOM 3839 O O . PHE B 1 332 ? -17.272 35.936 39.771 1.00 61.27 360 PHE B O 1
ATOM 3847 N N . GLN B 1 333 ? -16.319 37.482 38.442 1.00 56.53 361 GLN B N 1
ATOM 3848 C CA . GLN B 1 333 ? -16.866 36.938 37.218 1.00 57.50 361 GLN B CA 1
ATOM 3849 C C . GLN B 1 333 ? -15.718 36.478 36.320 1.00 54.78 361 GLN B C 1
ATOM 3850 O O . GLN B 1 333 ? -15.024 37.294 35.745 1.00 53.77 361 GLN B O 1
ATOM 3856 N N . GLY B 1 334 ? -15.543 35.163 36.209 1.00 54.00 362 GLY B N 1
ATOM 3857 C CA . GLY B 1 334 ? -14.372 34.580 35.570 1.00 52.06 362 GLY B CA 1
ATOM 3858 C C . GLY B 1 334 ? -14.385 33.064 35.676 1.00 53.47 362 GLY B C 1
ATOM 3859 O O . GLY B 1 334 ? -15.260 32.480 36.337 1.00 54.10 362 GLY B O 1
ATOM 3860 N N . ALA B 1 335 ? -13.412 32.431 35.020 1.00 52.08 363 ALA B N 1
ATOM 3861 C CA . ALA B 1 335 ? -13.324 30.978 34.961 1.00 51.70 363 ALA B CA 1
ATOM 3862 C C . ALA B 1 335 ? -12.108 30.438 35.717 1.00 50.08 363 ALA B C 1
ATOM 3863 O O . ALA B 1 335 ? -10.969 30.717 35.332 1.00 51.28 363 ALA B O 1
ATOM 3865 N N . PRO B 1 336 ? -12.337 29.637 36.766 1.00 47.93 364 PRO B N 1
ATOM 3866 C CA . PRO B 1 336 ? -11.210 28.841 37.257 1.00 49.28 364 PRO B CA 1
ATOM 3867 C C . PRO B 1 336 ? -10.457 28.142 36.125 1.00 48.83 364 PRO B C 1
ATOM 3868 O O . PRO B 1 336 ? -11.077 27.506 35.264 1.00 51.33 364 PRO B O 1
ATOM 3872 N N . GLY B 1 337 ? -9.135 28.286 36.122 1.00 46.88 365 GLY B N 1
ATOM 3873 C CA . GLY B 1 337 ? -8.280 27.643 35.139 1.00 45.96 365 GLY B CA 1
ATOM 3874 C C . GLY B 1 337 ? -7.864 28.565 34.015 1.00 46.99 365 GLY B C 1
ATOM 3875 O O . GLY B 1 337 ? -6.989 28.221 33.226 1.00 47.51 365 GLY B O 1
ATOM 3876 N N . SER B 1 338 ? -8.493 29.732 33.912 1.00 48.06 366 SER B N 1
ATOM 3877 C CA . SER B 1 338 ? -8.064 30.719 32.925 1.00 49.08 366 SER B CA 1
ATOM 3878 C C . SER B 1 338 ? -6.599 31.052 33.194 1.00 48.82 366 SER B C 1
ATOM 3879 O O . SER B 1 338 ? -6.240 31.475 34.295 1.00 48.71 366 SER B O 1
ATOM 3882 N N . THR B 1 339 ? -5.763 30.813 32.191 1.00 49.65 367 THR B N 1
ATOM 3883 C CA . THR B 1 339 ? -4.315 30.885 32.341 1.00 49.11 367 THR B CA 1
ATOM 3884 C C . THR B 1 339 ? -3.744 31.957 31.418 1.00 48.65 367 THR B C 1
ATOM 3885 O O . THR B 1 339 ? -3.878 31.872 30.217 1.00 48.21 367 THR B O 1
ATOM 3889 N N . LEU B 1 340 ? -3.180 33.006 32.013 1.00 50.52 368 LEU B N 1
ATOM 3890 C CA . LEU B 1 340 ? -2.442 34.032 31.283 1.00 48.52 368 LEU B CA 1
ATOM 3891 C C . LEU B 1 340 ? -0.971 33.901 31.643 1.00 48.88 368 LEU B C 1
ATOM 3892 O O . LEU B 1 340 ? -0.591 33.988 32.827 1.00 45.85 368 LEU B O 1
ATOM 3897 N N . LEU B 1 341 ? -0.145 33.667 30.626 1.00 49.76 369 LEU B N 1
ATOM 3898 C CA . LEU B 1 341 ? 1.299 33.615 30.828 1.00 51.13 369 LEU B CA 1
ATOM 3899 C C . LEU B 1 341 ? 1.857 34.874 30.225 1.00 51.10 369 LEU B C 1
ATOM 3900 O O . LEU B 1 341 ? 1.429 35.299 29.167 1.00 52.84 369 LEU B O 1
ATOM 3905 N N . ILE B 1 342 ? 2.801 35.487 30.920 1.00 52.41 370 ILE B N 1
ATOM 3906 C CA . ILE B 1 342 ? 3.418 36.705 30.446 1.00 52.04 370 ILE B CA 1
ATOM 3907 C C . ILE B 1 342 ? 4.909 36.539 30.548 1.00 51.65 370 ILE B C 1
ATOM 3908 O O . ILE B 1 342 ? 5.407 35.982 31.518 1.00 49.58 370 ILE B O 1
ATOM 3913 N N . ASP B 1 343 ? 5.619 37.051 29.555 1.00 52.22 371 ASP B N 1
ATOM 3914 C CA . ASP B 1 343 ? 7.057 37.104 29.630 1.00 53.23 371 ASP B CA 1
ATOM 3915 C C . ASP B 1 343 ? 7.611 38.334 28.932 1.00 56.02 371 ASP B C 1
ATOM 3916 O O . ASP B 1 343 ? 6.941 38.941 28.082 1.00 56.22 371 ASP B O 1
ATOM 3921 N N . ASP B 1 344 ? 8.852 38.673 29.294 1.00 57.96 372 ASP B N 1
ATOM 3922 C CA . ASP B 1 344 ? 9.628 39.706 28.631 1.00 58.68 372 ASP B CA 1
ATOM 3923 C C . ASP B 1 344 ? 8.806 40.975 28.442 1.00 58.87 372 ASP B C 1
ATOM 3924 O O . ASP B 1 344 ? 8.656 41.489 27.324 1.00 59.35 372 ASP B O 1
ATOM 3929 N N . LEU B 1 345 ? 8.269 41.457 29.559 1.00 57.40 373 LEU B N 1
ATOM 3930 C CA . LEU B 1 345 ? 7.498 42.688 29.602 1.00 58.62 373 LEU B CA 1
ATOM 3931 C C . LEU B 1 345 ? 8.455 43.901 29.688 1.00 60.56 373 LEU B C 1
ATOM 3932 O O . LEU B 1 345 ? 9.400 43.899 30.484 1.00 61.50 373 LEU B O 1
ATOM 3937 N N . GLU B 1 346 ? 8.235 44.909 28.847 1.00 61.02 374 GLU B N 1
ATOM 3938 C CA . GLU B 1 346 ? 8.975 46.175 28.954 1.00 61.86 374 GLU B CA 1
ATOM 3939 C C . GLU B 1 346 ? 8.046 47.381 28.918 1.00 61.01 374 GLU B C 1
ATOM 3940 O O . GLU B 1 346 ? 7.091 47.438 28.140 1.00 59.11 374 GLU B O 1
ATOM 3946 N N . LEU B 1 347 ? 8.351 48.337 29.788 1.00 61.67 375 LEU B N 1
ATOM 3947 C CA . LEU B 1 347 ? 7.707 49.635 29.804 1.00 61.73 375 LEU B CA 1
ATOM 3948 C C . LEU B 1 347 ? 8.664 50.598 29.115 1.00 63.05 375 LEU B C 1
ATOM 3949 O O . LEU B 1 347 ? 9.608 51.088 29.726 1.00 64.23 375 LEU B O 1
ATOM 3954 N N . VAL B 1 348 ? 8.428 50.841 27.831 1.00 65.14 376 VAL B N 1
ATOM 3955 C CA . VAL B 1 348 ? 9.306 51.683 27.011 1.00 68.66 376 VAL B CA 1
ATOM 3956 C C . VAL B 1 348 ? 9.032 53.169 27.289 1.00 71.13 376 VAL B C 1
ATOM 3957 O O . VAL B 1 348 ? 7.890 53.636 27.184 1.00 69.42 376 VAL B O 1
ATOM 3961 N N . CYS B 1 349 ? 10.086 53.900 27.642 1.00 74.02 377 CYS B N 1
ATOM 3962 C CA . CYS B 1 349 ? 9.955 55.283 28.104 1.00 76.91 377 CYS B CA 1
ATOM 3963 C C . CYS B 1 349 ? 10.572 56.299 27.145 1.00 80.05 377 CYS B C 1
ATOM 3964 O O . CYS B 1 349 ? 11.384 55.954 26.284 1.00 80.14 377 CYS B O 1
ATOM 3967 N N . LYS B 1 350 ? 10.160 57.555 27.313 1.00 82.57 378 LYS B N 1
ATOM 3968 C CA . LYS B 1 350 ? 10.689 58.671 26.537 1.00 86.04 378 LYS B CA 1
ATOM 3969 C C . LYS B 1 350 ? 12.109 59.002 26.995 1.00 87.60 378 LYS B C 1
ATOM 3970 O O . LYS B 1 350 ? 12.467 58.764 28.150 1.00 86.42 378 LYS B O 1
#

CATH classification: 2.60.120.890

Organism: Phocaeicola vulgatus (strain ATCC 8482 / DSM 1447 / JCM 5826 / CCUG 4940 / NBRC 14291 / NCTC 11154) (NCBI:txid435590)

InterPro domains:
  IPR025112 Putative carbohydrate metabolism domain [PF13201] (133-376)
  IPR038653 Putative carbohydrate metabolism domain superfamily [G3DSA:2.60.120.890] (125-382)

Foldseek 3Di:
DFAAAFKDFQPDWDWDDDLQEIETWTWDDDPRHDIFTKEFCQNLLSVQDHDYYHVLTQWDWAQPDPVGIWTKGFKAFGHPVCVVVQTIGWRKIKGDAAQNVVNVALQARADHWDFHLFAFWKKKWWKAWDFACWWDDDNDTDRDGFFWWKKKDKWFADPPRPHTNCCLVPVNDDLTFWMWTDDDTDHHPDTDMDMTTIDRPVNPDDDDNVCSNVRRMIMMIMTTLGSCCSNPTGHGGIIMIIGGIGRHTD/DADFAEDQKDFQPDWDWDDDLQEIETWTWDDDPRHDIFTKEFCQNLLSVQDHDYYHVQTQWDWAQPDPVGIWTKGFKAFGHPRCVVVQTIGWRKIKGDAADNVVVVPLFARAGHWDQHLFAFWKKKWWKAWDFAQWWCDDNDTDRDGFFKWKKKDKWFADPVRPHTNCCLVVVVDDLTFWMWTDDDGDHHPDTGMDMTTIDRPVNPDDDDNVCSSVRRMIMMIMTTLGSCCSNPTGHGGTIMIIGGMGRHGD

Sequence (502 aa):
TKSIPTVFNFENVKTVPYNKNEYYVLYEAASGYSTLTWSSGNQGFALTGSGYTPNDFPTSISPNGRTGNCLQLITRKTGSLGTLVGPIAAGNLFIGSFDIGSASDALSATKFGTTFYYEPIKLVGYYKYKAGPEFYENGESTNRKDVFNIYALFYEKTKDVQLDGHIAKNNYEHENVAAAVITDTHETSSEWTRFELDFNYEHYGKTIDPQKLANGGYNVSIVLSASKDGDVFQGAPGSTLLIDDLELVCKPETKSIPTVFNFENVKTVPYNKNEYYVLYEAASGYSTLTWSSGNQGFALTGSGYTPNDFPTSISPNGRTGNCLQLITRKTGSLGTLVGPIAAGNLFIGSFDIGSASDALSATKFGTTFYYEPIKLVGYYKYKAGPEFYENGESTNRKDVFNIYALFYEKTKDVQLDGHIAKNNYEHENVAAAVITDTHETSEWTRFELDFNYEHYGKTIDPQKLANGGYNVSIVLSASKDGDVFQGAPGSTLLIDDLELVCK

Solvent-accessible surface area: 22884 Å² total

Radius of gyration: 27.47 Å; Cα contacts (8 Å, |Δi|>4): 1335; chains: 2; bounding box: 58×50×77 Å

Secondary structure (DSSP, 8-state):
--PPPSEE---EEEEEEETTEEEEEEEE--TTSPPEE-B-SHHHHHTT-SS--GGGSSEEEES--SSS-EEEEE-EEPPHHHHHT--EE--EEESEEE-TTT---HHHHEEE-EE--S-EEEEEEEEEEE--SSEEETTEEE------EEEEEEEE-BTTB--BTTGGGTTT-----EEEE------EEEEEEEEEEPB-TTTT----HHHHHTT-EEEEEEEESSTTGGGT-B-TT-EEEEEEEEEEE-/----PPPSEE---EEEEEEETTEEEEEEEE--TTSPPEEPB-SHHHHHHT-SS--GGGSSEEEES--SSS-EEEEE-EEPPTHHHHT--EE--EEESEEE-GGG---HHHHEEE-EE--S-EEEEEEEEEEE--SSEEETTEEE-PPP--EEEEEEEE-BTTB--BGGGGTTTT-----EEEE------EEEEEEEEEE-B-TTTT----HHHHHTT-EEEEEEEESSTTGGGT-B-TT-EEEEEEEEEEE-

Nearest PDB structures (foldseek):
  3s30-assembly1_A  TM=1.004E+00  e=3.191E-52  Phocaeicola vulgatus ATCC 8482
  3hbz-assembly1_A  TM=9.222E-01  e=1.334E-28  Bacteroides thetaiotaomicron VPI-5482
  4het-assembly2_B  TM=8.981E-01  e=6.809E-27  Bacteroides thetaiotaomicron VPI-5482
  4het-assembly1_A  TM=8.975E-01  e=1.003E-26  Bacteroides thetaiotaomicron VPI-5482
  4jrl-assembly1_A-2  TM=8.974E-01  e=5.587E-26  Bacteroides ovatus ATCC 8483